Protein AF-A0AAD5BSA5-F1 (afdb_monomer_lite)

Organism: Ambrosia artemisiifolia (NCBI:txid4212)

pLDDT: mean 71.84, std 24.37, range [20.61, 96.56]

Secondary structure (DSSP, 8-state):
-HHHHHHHHHTT-HHHHHHHHHHHHHT-TTS-HHHHHHHHHHHHHHHHHTT-HHHHHHHHHHHHHHHHTTSTT-------PPPP-------------SS--------TT------SS--HHHHHHHHHHHHHHHHHTT-HHHHHHHHHHHHHH--HHHHHHHHHHHHHHHHHTT-HHHHHHHHHHHHTT--TTHHHHHHHHHHHHHHHTT-HHHHHHHHHHHHHHH---TT-SSPPHHHHHH--HHHHHHHHHHHHHHTT-HHHHHHHHHHHHHHHTT-HHHHHHHHHHHHHHHT----EEEEEESSGGG-EEEE--S---------TTSSHHHHHHHHHHHHHHTT--GGGG---S----------------------------------S-HHHHHHHHHHHHHHHHHHHHHHHHHHHHHHHHHHHTT-HHHHHHHHHHHHT-TT--HHHHHHHHHHHHHHHHHTT-HHHHHHHHHTTT-SS-SSTT--SS-HHHHHHHH-------------------------S---SSPPHHHHHHHHHHHHHHHHHHHT-HHHHHHHHHHHHHH-TT-HHHHHHHHHHHHHTT-HHHHHHHHHH-TTEEEE---TTSSTT--

Foldseek 3Di:
DLVVLVLCVLLLVLVVSLVVLVVCQVVLVVDDPVVSLVSLLSNLLSCLLVVVLVSNVVSLQVLCVVQVVPPPPDDDDDDDDDDDDDDDDDDDADFADVSRGDPPDPPVPPPDDDPDRDDLVSVLSSLLSLLSSCVSLLVLVVNVVSLVVSCVSDDQLSNLVSLQSVLSSCVSVVVLVSSLVSLVVSPVRHDLLSQLVSLLVVLVSCVVLVNLVSSLVSLVSSQVSLDDPPPDPPDDSVNSNSNCNLVSLQSVLVSCLQVLNLVSNLVSLVSVCSNCVLPLVSLLSLLSSLVSVVPPDAFFEWEWDDDDPPTDIDGPDPDDDDDPPDDPSRHLVVSLVSLVSSCVSLVPDCVLLPDDPDDDDDDDDDDDDDDDDDDDDDDDDDDDDDDDPDGDDPPSVVSVVSSVVVVVVVSLVSLLSSLLSNLVSCVVVLNLSSSLSSLVVNCPDPPRQLQSLLSSLCSNLSSCVSVVNLVVSLVSLCVQVPPDDPDRDGFSDAVVSQVVVVDPDRPDPDDDDDDDDDPPPPPSPPPPDRGPGDHRLLSQLVSLLSNLQSCVVVVNLVSNQVSLVSSCVSVVQDPSSLVSNLVSCVVVVNPVVSVVSLVSHPRYDHDYDDPDPDPVPD

InterPro domains:
  IPR011990 Tetratricopeptide-like helical domain superfamily [G3DSA:1.25.40.10] (1-301)
  IPR011990 Tetratricopeptide-like helical domain superfamily [G3DSA:1.25.40.10] (409-605)
  IPR011990 Tetratricopeptide-like helical domain superfamily [SSF48452] (158-292)
  IPR011990 Tetratricopeptide-like helical domain superfamily [SSF48452] (419-597)
  IPR019734 Tetratricopeptide repeat [SM00028] (196-229)
  IPR019734 Tetratricopeptide repeat [SM00028] (541-574)
  IPR039740 CCR4-NOT transcription complex subunit 10 [PTHR12979] (1-607)
  IPR060277 CNOT10, TPR domain [PF27626] (406-483)

Structure (mmCIF, N/CA/C/O backbone):
data_AF-A0AAD5BSA5-F1
#
_entry.id   AF-A0AAD5BSA5-F1
#
loop_
_atom_site.group_PDB
_atom_site.id
_atom_site.type_symbol
_atom_site.label_atom_id
_atom_site.label_alt_id
_atom_site.label_comp_id
_atom_site.label_asym_id
_atom_site.label_entity_id
_atom_site.label_seq_id
_atom_site.pdbx_PDB_ins_code
_atom_site.Cartn_x
_atom_site.Cartn_y
_atom_site.Cartn_z
_atom_site.occupancy
_atom_site.B_iso_or_equiv
_atom_site.auth_seq_id
_atom_site.auth_comp_id
_atom_site.auth_asym_id
_atom_site.auth_atom_id
_atom_site.pdbx_PDB_model_num
ATOM 1 N N . MET A 1 1 ? 1.787 -10.115 -37.007 1.00 87.00 1 MET A N 1
ATOM 2 C CA . MET A 1 1 ? 1.865 -10.235 -35.533 1.00 87.00 1 MET A CA 1
ATOM 3 C C . MET A 1 1 ? 2.715 -9.137 -34.904 1.00 87.00 1 MET A C 1
ATOM 5 O O . MET A 1 1 ? 2.173 -8.409 -34.089 1.00 87.00 1 MET A O 1
ATOM 9 N N . PHE A 1 2 ? 3.979 -8.939 -35.306 1.00 88.38 2 PHE A N 1
ATOM 10 C CA . PHE A 1 2 ? 4.840 -7.892 -34.724 1.00 88.38 2 PHE A CA 1
ATOM 11 C C . PHE A 1 2 ? 4.211 -6.481 -34.736 1.00 88.38 2 PHE A C 1
ATOM 13 O O . PHE A 1 2 ? 4.122 -5.842 -33.696 1.00 88.38 2 PHE A O 1
ATOM 20 N N . ASN A 1 3 ? 3.638 -6.038 -35.862 1.00 90.38 3 ASN A N 1
ATOM 21 C CA . ASN A 1 3 ? 2.944 -4.739 -35.928 1.00 90.38 3 ASN A CA 1
ATOM 22 C C . ASN A 1 3 ? 1.745 -4.632 -34.964 1.00 90.38 3 ASN A C 1
ATOM 24 O O . ASN A 1 3 ? 1.443 -3.546 -34.481 1.00 90.38 3 ASN A O 1
ATOM 28 N N . ILE A 1 4 ? 1.069 -5.750 -34.663 1.00 90.75 4 ILE A N 1
ATOM 29 C CA . ILE A 1 4 ? -0.018 -5.786 -33.672 1.00 90.75 4 ILE A CA 1
ATOM 30 C C . ILE A 1 4 ? 0.559 -5.556 -32.275 1.00 90.75 4 ILE A C 1
ATOM 32 O O . ILE A 1 4 ? 0.021 -4.740 -31.536 1.00 90.75 4 ILE A O 1
ATOM 36 N N . ALA A 1 5 ? 1.681 -6.203 -31.941 1.00 90.38 5 ALA A N 1
ATOM 37 C CA . ALA A 1 5 ? 2.383 -5.958 -30.684 1.00 90.38 5 ALA A CA 1
ATOM 38 C C . ALA A 1 5 ? 2.806 -4.483 -30.548 1.00 90.38 5 ALA A C 1
ATOM 40 O O . ALA A 1 5 ? 2.519 -3.863 -29.531 1.00 90.38 5 ALA A O 1
ATOM 41 N N . VAL A 1 6 ? 3.373 -3.878 -31.598 1.00 87.62 6 VAL A N 1
ATOM 42 C CA . VAL A 1 6 ? 3.730 -2.445 -31.605 1.00 87.62 6 VAL A CA 1
ATOM 43 C C . VAL A 1 6 ? 2.511 -1.550 -31.339 1.00 87.62 6 VAL A C 1
ATOM 45 O O . VAL A 1 6 ? 2.589 -0.621 -30.536 1.00 87.62 6 VAL A O 1
ATOM 48 N N . MET A 1 7 ? 1.363 -1.833 -31.966 1.00 87.06 7 MET A N 1
ATOM 49 C CA . MET A 1 7 ? 0.127 -1.089 -31.694 1.00 87.06 7 MET A CA 1
ATOM 50 C C . MET A 1 7 ? -0.321 -1.239 -30.236 1.00 87.06 7 MET A C 1
ATOM 52 O O . MET A 1 7 ? -0.613 -0.236 -29.591 1.00 87.06 7 MET A O 1
ATOM 56 N N . LEU A 1 8 ? -0.341 -2.464 -29.704 1.00 87.75 8 LEU A N 1
ATOM 57 C CA . LEU A 1 8 ? -0.736 -2.735 -28.318 1.00 87.75 8 LEU A CA 1
ATOM 58 C C . LEU A 1 8 ? 0.191 -2.046 -27.311 1.00 87.75 8 LEU A C 1
ATOM 60 O O . LEU A 1 8 ? -0.290 -1.476 -26.335 1.00 87.75 8 LEU A O 1
ATOM 64 N N . TYR A 1 9 ? 1.500 -2.032 -27.575 1.00 85.88 9 TYR A N 1
ATOM 65 C CA . TYR A 1 9 ? 2.480 -1.313 -26.763 1.00 85.88 9 TYR A CA 1
ATOM 66 C C . TYR A 1 9 ? 2.166 0.185 -26.682 1.00 85.88 9 TYR A C 1
ATOM 68 O O . TYR A 1 9 ? 2.104 0.757 -25.594 1.00 85.88 9 TYR A O 1
ATOM 76 N N . HIS A 1 10 ? 1.901 0.817 -27.828 1.00 82.75 10 HIS A N 1
ATOM 77 C CA . HIS A 1 10 ? 1.569 2.242 -27.889 1.00 82.75 10 HIS A CA 1
ATOM 78 C C . HIS A 1 10 ? 0.181 2.579 -27.320 1.00 82.75 10 HIS A C 1
ATOM 80 O O . HIS A 1 10 ? -0.048 3.726 -26.944 1.00 82.75 10 HIS A O 1
ATOM 86 N N . LEU A 1 11 ? -0.720 1.598 -27.227 1.00 82.06 11 LEU A N 1
ATOM 87 C CA . LEU A 1 11 ? -2.011 1.701 -26.535 1.00 82.06 11 LEU A CA 1
ATOM 88 C C . LEU A 1 11 ? -1.919 1.379 -25.032 1.00 82.06 11 LEU A C 1
ATOM 90 O O . LEU A 1 11 ? -2.940 1.357 -24.351 1.00 82.06 11 LEU A O 1
ATOM 94 N N . HIS A 1 12 ? -0.712 1.128 -24.516 1.00 81.56 12 HIS A N 1
ATOM 95 C CA . HIS A 1 12 ? -0.447 0.705 -23.140 1.00 81.56 12 HIS A CA 1
ATOM 96 C C . HIS A 1 12 ? -1.099 -0.632 -22.737 1.00 81.56 12 HIS A C 1
ATOM 98 O O . HIS A 1 12 ? -1.191 -0.952 -21.551 1.00 81.56 12 HIS A O 1
ATOM 104 N N . GLU A 1 13 ? -1.489 -1.464 -23.707 1.00 86.56 13 GLU A N 1
ATOM 105 C CA . GLU A 1 13 ? -1.967 -2.831 -23.480 1.00 86.56 13 GLU A CA 1
ATOM 106 C C . GLU A 1 13 ? -0.783 -3.811 -23.373 1.00 86.56 13 GLU A C 1
ATOM 108 O O . GLU A 1 13 ? -0.643 -4.758 -24.153 1.00 86.56 13 GLU A O 1
ATOM 113 N N . TYR A 1 14 ? 0.099 -3.568 -22.399 1.00 87.69 14 TYR A N 1
ATOM 114 C CA . TYR A 1 14 ? 1.395 -4.246 -22.276 1.00 87.69 14 TYR A CA 1
ATOM 115 C C . TYR A 1 14 ? 1.288 -5.764 -22.121 1.00 87.69 14 TYR A C 1
ATOM 117 O O . TYR A 1 14 ? 2.075 -6.494 -22.703 1.00 87.69 14 TYR A O 1
ATOM 125 N N . GLU A 1 15 ? 0.278 -6.250 -21.410 1.00 87.31 15 GLU A N 1
ATOM 126 C CA . GLU A 1 15 ? 0.048 -7.682 -21.192 1.00 87.31 15 GLU A CA 1
ATOM 127 C C . GLU A 1 15 ? -0.282 -8.423 -22.490 1.00 87.31 15 GLU A C 1
ATOM 129 O O . GLU A 1 15 ? 0.306 -9.454 -22.803 1.00 87.31 15 GLU A O 1
ATOM 134 N N . LYS A 1 16 ? -1.189 -7.862 -23.299 1.00 90.44 16 LYS A N 1
ATOM 135 C CA . LYS A 1 16 ? -1.525 -8.444 -24.605 1.00 90.44 16 LYS A CA 1
ATOM 136 C C . LYS A 1 16 ? -0.333 -8.344 -25.556 1.00 90.44 16 LYS A C 1
ATOM 138 O O . LYS A 1 16 ? -0.080 -9.266 -26.328 1.00 90.44 16 LYS A O 1
ATOM 143 N N . CYS A 1 17 ? 0.412 -7.238 -25.482 1.00 92.69 17 CYS A N 1
ATOM 144 C CA . CYS A 1 17 ? 1.662 -7.071 -26.211 1.00 92.69 17 CYS A CA 1
ATOM 145 C C . CYS A 1 17 ? 2.684 -8.154 -25.826 1.00 92.69 17 CYS A C 1
ATOM 147 O O . CYS A 1 17 ? 3.285 -8.758 -26.714 1.00 92.69 17 CYS A O 1
ATOM 149 N N . PHE A 1 18 ? 2.838 -8.435 -24.527 1.00 92.69 18 PHE A N 1
ATOM 150 C CA . PHE A 1 18 ? 3.743 -9.452 -23.997 1.00 92.69 18 PHE A CA 1
ATOM 151 C C . PHE A 1 18 ? 3.407 -10.831 -24.561 1.00 92.69 18 PHE A C 1
ATOM 153 O O . PHE A 1 18 ? 4.283 -11.463 -25.139 1.00 92.69 18 PHE A O 1
ATOM 160 N N . SER A 1 19 ? 2.141 -11.260 -24.493 1.00 93.88 19 SER A N 1
ATOM 161 C CA . SER A 1 19 ? 1.727 -12.579 -24.993 1.00 93.88 19 SER A CA 1
ATOM 162 C C . SER A 1 19 ? 2.012 -12.772 -26.487 1.00 93.88 19 SER A C 1
ATOM 164 O O . SER A 1 19 ? 2.433 -13.846 -26.909 1.00 93.88 19 SER A O 1
ATOM 166 N N . ILE A 1 20 ? 1.817 -11.735 -27.313 1.00 93.94 20 ILE A N 1
ATOM 167 C CA . ILE A 1 20 ? 2.136 -11.817 -28.749 1.00 93.94 20 ILE A CA 1
ATOM 168 C C . ILE A 1 20 ? 3.650 -11.907 -28.971 1.00 93.94 20 ILE A C 1
ATOM 170 O O . ILE A 1 20 ? 4.098 -12.681 -29.817 1.00 93.94 20 ILE A O 1
ATOM 174 N N . LEU A 1 21 ? 4.435 -11.112 -28.242 1.00 93.19 21 LEU A N 1
ATOM 175 C CA . LEU A 1 21 ? 5.892 -11.100 -28.378 1.00 93.19 21 LEU A CA 1
ATOM 176 C C . LEU A 1 21 ? 6.534 -12.379 -27.853 1.00 93.19 21 LEU A C 1
ATOM 178 O O . LEU A 1 21 ? 7.489 -12.848 -28.460 1.00 93.19 21 LEU A O 1
ATOM 182 N N . GLU A 1 22 ? 5.998 -12.967 -26.786 1.00 93.56 22 GLU A N 1
ATOM 183 C CA . GLU A 1 22 ? 6.459 -14.252 -26.266 1.00 93.56 22 GLU A CA 1
ATOM 184 C C . GLU A 1 22 ? 6.297 -15.355 -27.317 1.00 93.56 22 GLU A C 1
ATOM 186 O O . GLU A 1 22 ? 7.253 -16.077 -27.594 1.00 93.56 22 GLU A O 1
ATOM 191 N N . ASN A 1 23 ? 5.136 -15.422 -27.977 1.00 92.38 23 ASN A N 1
ATOM 192 C CA . ASN A 1 23 ? 4.898 -16.382 -29.057 1.00 92.38 23 ASN A CA 1
ATOM 193 C C . ASN A 1 23 ? 5.879 -16.190 -30.224 1.00 92.38 23 ASN A C 1
ATOM 195 O O . ASN A 1 23 ? 6.412 -17.162 -30.749 1.00 92.38 23 ASN A O 1
ATOM 199 N N . LEU A 1 24 ? 6.147 -14.939 -30.617 1.00 91.88 24 LEU A N 1
ATOM 200 C CA . LEU A 1 24 ? 7.125 -14.639 -31.671 1.00 91.88 24 LEU A CA 1
ATOM 201 C C . LEU A 1 24 ? 8.556 -14.998 -31.259 1.00 91.88 24 LEU A C 1
ATOM 203 O O . LEU A 1 24 ? 9.333 -15.455 -32.091 1.00 91.88 24 LEU A O 1
ATOM 207 N N . TYR A 1 25 ? 8.900 -14.797 -29.988 1.00 92.06 25 TYR A N 1
ATOM 208 C CA . TYR A 1 25 ? 10.217 -15.105 -29.443 1.00 92.06 25 TYR A CA 1
ATOM 209 C C . TYR A 1 25 ? 10.468 -16.616 -29.329 1.00 92.06 25 TYR A C 1
ATOM 211 O O . TYR A 1 25 ? 11.578 -17.073 -29.585 1.00 92.06 25 TYR A O 1
ATOM 219 N N . GLN A 1 26 ? 9.445 -17.416 -29.010 1.00 90.88 26 GLN A N 1
ATOM 220 C CA . GLN A 1 26 ? 9.555 -18.882 -29.002 1.00 90.88 26 GLN A CA 1
ATOM 221 C C . GLN A 1 26 ? 9.878 -19.452 -30.392 1.00 90.88 26 GLN A C 1
ATOM 223 O O . GLN A 1 26 ? 10.571 -20.460 -30.498 1.00 90.88 26 GLN A O 1
ATOM 228 N N . SER A 1 27 ? 9.417 -18.794 -31.459 1.00 89.25 27 SER A N 1
ATOM 229 C CA . SER A 1 27 ? 9.698 -19.161 -32.848 1.00 89.25 27 SER A CA 1
ATOM 230 C C . SER A 1 27 ? 10.647 -18.164 -33.522 1.00 89.25 27 SER A C 1
ATOM 232 O O . SER A 1 27 ? 10.383 -17.745 -34.649 1.00 89.25 27 SER A O 1
ATOM 234 N N . ILE A 1 28 ? 11.709 -17.727 -32.833 1.00 86.81 28 ILE A N 1
ATOM 235 C CA . ILE A 1 28 ? 12.575 -16.647 -33.335 1.00 86.81 28 ILE A CA 1
ATOM 236 C C . ILE A 1 28 ? 13.539 -17.078 -34.446 1.00 86.81 28 ILE A C 1
ATOM 238 O O . ILE A 1 28 ? 13.854 -16.273 -35.313 1.00 86.81 28 ILE A O 1
ATOM 242 N N . GLU A 1 29 ? 13.967 -18.343 -34.459 1.00 84.62 29 GLU A N 1
ATOM 243 C CA . GLU A 1 29 ? 14.917 -18.888 -35.444 1.00 84.62 29 GLU A CA 1
ATOM 244 C C . GLU A 1 29 ? 14.490 -18.718 -36.917 1.00 84.62 29 GLU A C 1
ATOM 246 O O . GLU A 1 29 ? 15.330 -18.326 -37.725 1.00 84.62 29 GLU A O 1
ATOM 251 N N . PRO A 1 30 ? 13.222 -18.963 -37.312 1.00 86.00 30 PRO A N 1
ATOM 252 C CA . PRO A 1 30 ? 12.780 -18.753 -38.693 1.00 86.00 30 PRO A CA 1
ATOM 253 C C . PRO A 1 30 ? 12.499 -17.284 -39.058 1.00 86.00 30 PRO A C 1
ATOM 255 O O . PRO A 1 30 ? 12.106 -17.011 -40.194 1.00 86.00 30 PRO A O 1
ATOM 258 N N . ILE A 1 31 ? 12.622 -16.336 -38.123 1.00 86.81 31 ILE A N 1
ATOM 259 C CA . ILE A 1 31 ? 12.316 -14.919 -38.358 1.00 86.81 31 ILE A CA 1
ATOM 260 C C . ILE A 1 31 ? 13.549 -14.216 -38.938 1.00 86.81 31 ILE A C 1
ATOM 262 O O . ILE A 1 31 ? 14.669 -14.437 -38.489 1.00 86.81 31 ILE A O 1
ATOM 266 N N . ASP A 1 32 ? 13.331 -13.325 -39.911 1.00 86.31 32 ASP A N 1
ATOM 267 C CA . ASP A 1 32 ? 14.378 -12.444 -40.443 1.00 86.31 32 ASP A CA 1
ATOM 268 C C . ASP A 1 32 ? 15.147 -11.740 -39.314 1.00 86.31 32 ASP A C 1
ATOM 270 O O . ASP A 1 32 ? 14.544 -11.196 -38.385 1.00 86.31 32 ASP A O 1
ATOM 274 N N . GLU A 1 33 ? 16.476 -11.715 -39.418 1.00 82.56 33 GLU A N 1
ATOM 275 C CA . GLU A 1 33 ? 17.371 -11.235 -38.366 1.00 82.56 33 GLU A CA 1
ATOM 276 C C . GLU A 1 33 ? 17.001 -9.828 -37.881 1.00 82.56 33 GLU A C 1
ATOM 278 O O . GLU A 1 33 ? 16.958 -9.578 -36.673 1.00 82.56 33 GLU A O 1
ATOM 283 N N . ARG A 1 34 ? 16.651 -8.903 -38.786 1.00 82.69 34 ARG A N 1
ATOM 284 C CA . ARG A 1 34 ? 16.261 -7.544 -38.383 1.00 82.69 34 ARG A CA 1
ATOM 285 C C . ARG A 1 34 ? 14.965 -7.570 -37.594 1.00 82.69 34 ARG A C 1
ATOM 287 O O . ARG A 1 34 ? 14.856 -6.881 -36.583 1.00 82.69 34 ARG A O 1
ATOM 294 N N . VAL A 1 35 ? 13.974 -8.339 -38.033 1.00 84.19 35 VAL A N 1
ATOM 295 C CA . VAL A 1 35 ? 12.685 -8.444 -37.334 1.00 84.19 35 VAL A CA 1
ATOM 296 C C . VAL A 1 35 ? 12.863 -9.121 -35.974 1.00 84.19 35 VAL A C 1
ATOM 298 O O . VAL A 1 35 ? 12.300 -8.640 -34.992 1.00 84.19 35 VAL A O 1
ATOM 301 N N . ALA A 1 36 ? 13.702 -10.154 -35.881 1.00 85.81 36 ALA A N 1
ATOM 302 C CA . ALA A 1 36 ? 14.054 -10.817 -34.628 1.00 85.81 36 ALA A CA 1
ATOM 303 C C . ALA A 1 36 ? 14.672 -9.836 -33.615 1.00 85.81 36 ALA A C 1
ATOM 305 O O . ALA A 1 36 ? 14.251 -9.796 -32.458 1.00 85.81 36 ALA A O 1
ATOM 306 N N . HIS A 1 37 ? 15.587 -8.964 -34.056 1.00 84.25 37 HIS A N 1
ATOM 307 C CA . HIS A 1 37 ? 16.149 -7.907 -33.207 1.00 84.25 37 HIS A CA 1
ATOM 308 C C . HIS A 1 37 ? 15.069 -6.955 -32.665 1.00 84.25 37 HIS A C 1
ATOM 310 O O . HIS A 1 37 ? 15.066 -6.640 -31.474 1.00 84.25 37 HIS A O 1
ATOM 316 N N . HIS A 1 38 ? 14.122 -6.520 -33.504 1.00 85.75 38 HIS A N 1
ATOM 317 C CA . HIS A 1 38 ? 13.030 -5.642 -33.068 1.00 85.75 38 HIS A CA 1
ATOM 318 C C . HIS A 1 38 ? 12.051 -6.344 -32.115 1.00 85.75 38 HIS A C 1
ATOM 320 O O . HIS A 1 38 ? 11.585 -5.720 -31.161 1.00 85.75 38 HIS A O 1
ATOM 326 N N . VAL A 1 39 ? 11.762 -7.631 -32.342 1.00 89.56 39 VAL A N 1
ATOM 327 C CA . VAL A 1 39 ? 10.963 -8.461 -31.426 1.00 89.56 39 VAL A CA 1
ATOM 328 C C . VAL A 1 39 ? 11.634 -8.517 -30.057 1.00 89.56 39 VAL A C 1
ATOM 330 O O . VAL A 1 39 ? 10.974 -8.238 -29.060 1.00 89.56 39 VAL A O 1
ATOM 333 N N . CYS A 1 40 ? 12.936 -8.806 -30.001 1.00 89.88 40 CYS A N 1
ATOM 334 C CA . CYS A 1 40 ? 13.675 -8.890 -28.744 1.00 89.88 40 CYS A CA 1
ATOM 335 C C . CYS A 1 40 ? 13.743 -7.547 -28.004 1.00 89.88 40 CYS A C 1
ATOM 337 O O . CYS A 1 40 ? 13.505 -7.516 -26.799 1.00 89.88 40 CYS A O 1
ATOM 339 N N . LEU A 1 41 ? 14.017 -6.435 -28.697 1.00 88.31 41 LEU A N 1
ATOM 340 C CA . LEU A 1 41 ? 14.028 -5.109 -28.067 1.00 88.31 41 LEU A CA 1
ATOM 341 C C . LEU A 1 41 ? 12.656 -4.765 -27.479 1.00 88.31 41 LEU A C 1
ATOM 343 O O . LEU A 1 41 ? 12.559 -4.459 -26.296 1.00 88.31 41 LEU A O 1
ATOM 347 N N . LEU A 1 42 ? 11.580 -4.909 -28.258 1.00 89.38 42 LEU A N 1
ATOM 348 C CA . LEU A 1 42 ? 10.235 -4.615 -27.760 1.00 89.38 42 LEU A CA 1
ATOM 349 C C . LEU A 1 42 ? 9.812 -5.573 -26.633 1.00 89.38 42 LEU A C 1
ATOM 351 O O . LEU A 1 42 ? 9.126 -5.165 -25.695 1.00 89.38 42 LEU A O 1
ATOM 355 N N . LEU A 1 43 ? 10.233 -6.839 -26.690 1.00 91.38 43 LEU A N 1
ATOM 356 C CA . LEU A 1 43 ? 9.985 -7.800 -25.619 1.00 91.38 43 LEU A CA 1
ATOM 357 C C . LEU A 1 43 ? 10.705 -7.394 -24.331 1.00 91.38 43 LEU A C 1
ATOM 359 O O . LEU A 1 43 ? 10.114 -7.524 -23.260 1.00 91.38 43 LEU A O 1
ATOM 363 N N . LEU A 1 44 ? 11.927 -6.857 -24.402 1.00 90.44 44 LEU A N 1
ATOM 364 C CA . LEU A 1 44 ? 12.605 -6.311 -23.226 1.00 90.44 44 LEU A CA 1
ATOM 365 C C . LEU A 1 44 ? 11.844 -5.112 -22.637 1.00 90.44 44 LEU A C 1
ATOM 367 O O . LEU A 1 44 ? 11.669 -5.054 -21.419 1.00 90.44 44 LEU A O 1
ATOM 371 N N . ASP A 1 45 ? 11.346 -4.194 -23.474 1.00 86.81 45 ASP A N 1
ATOM 372 C CA . ASP A 1 45 ? 10.555 -3.031 -23.038 1.00 86.81 45 ASP A CA 1
ATOM 373 C C . ASP A 1 45 ? 9.326 -3.457 -22.248 1.00 86.81 45 ASP A C 1
ATOM 375 O O . ASP A 1 45 ? 9.092 -3.012 -21.120 1.00 86.81 45 ASP A O 1
ATOM 379 N N . VAL A 1 46 ? 8.552 -4.362 -22.839 1.00 88.94 46 VAL A N 1
ATOM 380 C CA . VAL A 1 46 ? 7.317 -4.861 -22.247 1.00 88.94 46 VAL A CA 1
ATOM 381 C C . VAL A 1 46 ? 7.613 -5.677 -20.994 1.00 88.94 46 VAL A C 1
ATOM 383 O O . VAL A 1 46 ? 6.918 -5.508 -19.994 1.00 88.94 46 VAL A O 1
ATOM 386 N N . SER A 1 47 ? 8.659 -6.506 -21.004 1.00 89.31 47 SER A N 1
ATOM 387 C CA . SER A 1 47 ? 9.055 -7.307 -19.840 1.00 89.31 47 SER A CA 1
ATOM 388 C C . SER A 1 47 ? 9.426 -6.423 -18.651 1.00 89.31 47 SER A C 1
ATOM 390 O O . SER A 1 47 ? 9.014 -6.701 -17.528 1.00 89.31 47 SER A O 1
ATOM 392 N N . LEU A 1 48 ? 10.134 -5.314 -18.878 1.00 84.75 48 LEU A N 1
ATOM 393 C CA . LEU A 1 48 ? 10.467 -4.356 -17.822 1.00 84.75 48 LEU A CA 1
ATOM 394 C C . LEU A 1 48 ? 9.230 -3.635 -17.272 1.00 84.75 48 LEU A C 1
ATOM 396 O O . LEU A 1 48 ? 9.104 -3.475 -16.059 1.00 84.75 48 LEU A O 1
ATOM 400 N N . VAL A 1 49 ? 8.294 -3.234 -18.138 1.00 81.88 49 VAL A N 1
ATOM 401 C CA . VAL A 1 49 ? 7.037 -2.584 -17.719 1.00 81.88 49 VAL A CA 1
ATOM 402 C C . VAL A 1 49 ? 6.123 -3.548 -16.948 1.00 81.88 49 VAL A C 1
ATOM 404 O O . VAL A 1 49 ? 5.493 -3.146 -15.962 1.00 81.88 49 VAL A O 1
ATOM 407 N N . CYS A 1 50 ? 6.081 -4.817 -17.358 1.00 83.50 50 CYS A N 1
ATOM 408 C CA . CYS A 1 50 ? 5.284 -5.872 -16.724 1.00 83.50 50 CYS A CA 1
ATOM 409 C C . CYS A 1 50 ? 5.998 -6.545 -15.540 1.00 83.50 50 CYS A C 1
ATOM 411 O O . CYS A 1 50 ? 5.408 -7.396 -14.891 1.00 83.50 50 CYS A O 1
ATOM 413 N N . HIS A 1 51 ? 7.235 -6.147 -15.214 1.00 83.56 51 HIS A N 1
ATOM 414 C CA . HIS A 1 51 ? 8.056 -6.757 -14.157 1.00 83.56 51 HIS A CA 1
ATOM 415 C C . HIS A 1 51 ? 8.418 -8.241 -14.395 1.00 83.56 51 HIS A C 1
ATOM 417 O O . HIS A 1 51 ? 8.736 -8.972 -13.460 1.00 83.56 51 HIS A O 1
ATOM 423 N N . HIS A 1 52 ? 8.456 -8.692 -15.649 1.00 87.44 52 HIS A N 1
ATOM 424 C CA . HIS A 1 52 ? 8.902 -10.034 -16.035 1.00 87.44 52 HIS A CA 1
ATOM 425 C C . HIS A 1 52 ? 10.437 -10.089 -16.145 1.00 87.44 52 HIS A C 1
ATOM 427 O O . HIS A 1 52 ? 11.004 -10.170 -17.237 1.00 87.44 52 HIS A O 1
ATOM 433 N N . ALA A 1 53 ? 11.128 -10.004 -15.003 1.00 88.06 53 ALA A N 1
ATOM 434 C CA . ALA A 1 53 ? 12.592 -9.922 -14.951 1.00 88.06 53 ALA A CA 1
ATOM 435 C C . ALA A 1 53 ? 13.298 -11.168 -15.519 1.00 88.06 53 ALA A C 1
ATOM 437 O O . ALA A 1 53 ? 14.329 -11.024 -16.175 1.00 88.06 53 ALA A O 1
ATOM 438 N N . SER A 1 54 ? 12.731 -12.363 -15.314 1.00 89.50 54 SER A N 1
ATOM 439 C CA . SER A 1 54 ? 13.247 -13.624 -15.866 1.00 89.50 54 SER A CA 1
ATOM 440 C C . SER A 1 54 ? 13.271 -13.605 -17.382 1.00 89.50 54 SER A C 1
ATOM 442 O O . SER A 1 54 ? 14.333 -13.736 -17.986 1.00 89.50 54 SER A O 1
ATOM 444 N N . ARG A 1 55 ? 12.133 -13.275 -17.996 1.00 90.44 55 ARG A N 1
ATOM 445 C CA . ARG A 1 55 ? 12.050 -13.153 -19.451 1.00 90.44 55 ARG A CA 1
ATOM 446 C C . ARG A 1 55 ? 13.000 -12.092 -20.000 1.00 90.44 55 ARG A C 1
ATOM 448 O O . ARG A 1 55 ? 13.617 -12.299 -21.040 1.00 90.44 55 ARG A O 1
ATOM 455 N N . ALA A 1 56 ? 13.136 -10.961 -19.310 1.00 90.25 56 ALA A N 1
ATOM 456 C CA . ALA A 1 56 ? 14.061 -9.919 -19.732 1.00 90.25 56 ALA A CA 1
ATOM 457 C C . ALA A 1 56 ? 15.529 -10.399 -19.698 1.00 90.25 56 ALA A C 1
ATOM 459 O O . ALA A 1 56 ? 16.302 -10.081 -20.601 1.00 90.25 56 ALA A O 1
ATOM 460 N N . ALA A 1 57 ? 15.912 -11.202 -18.700 1.00 89.94 57 ALA A N 1
ATOM 461 C CA . ALA A 1 57 ? 17.246 -11.794 -18.616 1.00 89.94 57 ALA A CA 1
ATOM 462 C C . ALA A 1 57 ? 17.501 -12.860 -19.698 1.00 89.94 57 ALA A C 1
ATOM 464 O O . ALA A 1 57 ? 18.597 -12.888 -20.266 1.00 89.94 57 ALA A O 1
ATOM 465 N N . ASP A 1 58 ? 16.496 -13.667 -20.049 1.00 89.31 58 ASP A N 1
ATOM 466 C CA . ASP A 1 58 ? 16.588 -14.643 -21.145 1.00 89.31 58 ASP A CA 1
ATOM 467 C C . ASP A 1 58 ? 16.868 -13.948 -22.484 1.00 89.31 58 ASP A C 1
ATOM 469 O O . ASP A 1 58 ? 17.771 -14.330 -23.233 1.00 89.31 58 ASP A O 1
ATOM 473 N N . VAL A 1 59 ? 16.135 -12.865 -22.765 1.00 89.25 59 VAL A N 1
ATOM 474 C CA . VAL A 1 59 ? 16.298 -12.092 -24.003 1.00 89.25 59 VAL A CA 1
ATOM 475 C C . VAL A 1 59 ? 17.659 -11.388 -24.050 1.00 89.25 59 VAL A C 1
ATOM 477 O O . VAL A 1 59 ? 18.285 -11.340 -25.108 1.00 89.25 59 VAL A O 1
ATOM 480 N N . ILE A 1 60 ? 18.169 -10.894 -22.916 1.00 88.69 60 ILE A N 1
ATOM 481 C CA . ILE A 1 60 ? 19.543 -10.366 -22.833 1.00 88.69 60 ILE A CA 1
ATOM 482 C C . ILE A 1 60 ? 20.565 -11.462 -23.131 1.00 88.69 60 ILE A C 1
ATOM 484 O O . ILE A 1 60 ? 21.467 -11.241 -23.934 1.00 88.69 60 ILE A O 1
ATOM 488 N N . SER A 1 61 ? 20.405 -12.646 -22.541 1.00 87.75 61 SER A N 1
ATOM 489 C CA . SER A 1 61 ? 21.313 -13.777 -22.765 1.00 87.75 61 SER A CA 1
ATOM 490 C C . SER A 1 61 ? 21.321 -14.207 -24.236 1.00 87.75 61 SER A C 1
ATOM 492 O O . SER A 1 61 ? 22.371 -14.536 -24.787 1.00 87.75 61 SER A O 1
ATOM 494 N N . TYR A 1 62 ? 20.163 -14.139 -24.902 1.00 86.19 62 TYR A N 1
ATOM 495 C CA . TYR A 1 62 ? 20.054 -14.329 -26.346 1.00 86.19 62 TYR A CA 1
ATOM 496 C C . TYR A 1 62 ? 20.858 -13.281 -27.131 1.00 86.19 62 TYR A C 1
ATOM 498 O O . TYR A 1 62 ? 21.662 -13.663 -27.980 1.00 86.19 62 TYR A O 1
ATOM 506 N N . PHE A 1 63 ? 20.703 -11.985 -26.826 1.00 83.75 63 PHE A N 1
ATOM 507 C CA . PHE A 1 63 ? 21.476 -10.919 -27.480 1.00 83.75 63 PHE A CA 1
ATOM 508 C C . PHE A 1 63 ? 22.987 -11.100 -27.310 1.00 83.75 63 PHE A C 1
ATOM 510 O O . PHE A 1 63 ? 23.739 -10.929 -28.265 1.00 83.75 63 PHE A O 1
ATOM 517 N N . GLU A 1 64 ? 23.438 -11.483 -26.116 1.00 82.88 64 GLU A N 1
ATOM 518 C CA . GLU A 1 64 ? 24.860 -11.722 -25.851 1.00 82.88 64 GLU A CA 1
ATOM 519 C C . GLU A 1 64 ? 25.407 -12.929 -26.616 1.00 82.88 64 GLU A C 1
ATOM 521 O O . GLU A 1 64 ? 26.548 -12.899 -27.073 1.00 82.88 64 GLU A O 1
ATOM 526 N N . ARG A 1 65 ? 24.602 -13.982 -26.788 1.00 81.69 65 ARG A N 1
ATOM 527 C CA . ARG A 1 65 ? 24.989 -15.173 -27.554 1.00 81.69 65 ARG A CA 1
ATOM 528 C C . ARG A 1 65 ? 25.084 -14.889 -29.050 1.00 81.69 65 ARG A C 1
ATOM 530 O O . ARG A 1 65 ? 26.009 -15.372 -29.694 1.00 81.69 65 ARG A O 1
ATOM 537 N N . VAL A 1 66 ? 24.130 -14.134 -29.594 1.00 75.44 66 VAL A N 1
ATOM 538 C CA . VAL A 1 66 ? 24.117 -13.775 -31.020 1.00 75.44 66 VAL A CA 1
ATOM 539 C C . VAL A 1 66 ? 25.264 -12.809 -31.337 1.00 75.44 66 VAL A C 1
ATOM 541 O O . VAL A 1 66 ? 26.001 -13.057 -32.287 1.00 75.44 66 VAL A O 1
ATOM 544 N N . GLY A 1 67 ? 25.507 -11.808 -30.481 1.00 63.34 67 GLY A N 1
ATOM 545 C CA . GLY A 1 67 ? 26.572 -10.823 -30.705 1.00 63.34 67 GLY A CA 1
ATOM 546 C C . GLY A 1 67 ? 27.987 -11.250 -30.303 1.00 63.34 67 GLY A C 1
ATOM 547 O O . GLY A 1 67 ? 28.975 -10.783 -30.873 1.00 63.34 67 GLY A O 1
ATOM 548 N N . GLY A 1 68 ? 28.127 -12.178 -29.351 1.00 51.81 68 GLY A N 1
ATOM 549 C CA . GLY A 1 68 ? 29.424 -12.638 -28.836 1.00 51.81 68 GLY A CA 1
ATOM 550 C C . GLY A 1 68 ? 30.253 -13.473 -29.818 1.00 51.81 68 GLY A C 1
ATOM 551 O O . GLY A 1 68 ? 31.478 -13.526 -29.694 1.00 51.81 68 GLY A O 1
ATOM 552 N N . ASN A 1 69 ? 29.627 -14.075 -30.833 1.00 43.19 69 ASN A N 1
ATOM 553 C CA . ASN A 1 69 ? 30.322 -14.931 -31.801 1.00 43.19 69 ASN A CA 1
ATOM 554 C C . ASN A 1 69 ? 31.257 -14.166 -32.762 1.00 43.19 69 ASN A C 1
ATOM 556 O O . ASN A 1 69 ? 32.074 -14.796 -33.428 1.00 43.19 69 ASN A O 1
ATOM 560 N N . ASN A 1 70 ? 31.205 -12.829 -32.799 1.00 39.28 70 ASN A N 1
ATOM 561 C CA . ASN A 1 70 ? 31.997 -12.010 -33.728 1.00 39.28 70 ASN A CA 1
ATOM 562 C C . ASN A 1 70 ? 33.238 -11.332 -33.104 1.00 39.28 70 ASN A C 1
ATOM 564 O O . ASN A 1 70 ? 34.014 -10.706 -33.825 1.00 39.28 70 ASN A O 1
ATOM 568 N N . LEU A 1 71 ? 33.462 -11.445 -31.787 1.00 38.31 71 LEU A N 1
ATOM 569 C CA . LEU A 1 71 ? 34.517 -10.704 -31.064 1.00 38.31 71 LEU A CA 1
ATOM 570 C C . LEU A 1 71 ? 35.735 -11.542 -30.630 1.00 38.31 71 LEU A C 1
ATOM 572 O O . LEU A 1 71 ? 36.697 -10.983 -30.107 1.00 38.31 71 LEU A O 1
ATOM 576 N N . VAL A 1 72 ? 35.753 -12.857 -30.875 1.00 31.50 72 VAL A N 1
ATOM 577 C CA . VAL A 1 72 ? 36.860 -13.746 -30.447 1.00 31.50 72 VAL A CA 1
ATOM 578 C C . VAL A 1 72 ? 38.017 -13.819 -31.471 1.00 31.50 72 VAL A C 1
ATOM 580 O O . VAL A 1 72 ? 39.019 -14.483 -31.225 1.00 31.50 72 VAL A O 1
ATOM 583 N N . SER A 1 73 ? 37.961 -13.093 -32.596 1.00 29.84 73 SER A N 1
ATOM 584 C CA . SER A 1 73 ? 38.978 -13.194 -33.668 1.00 29.84 73 SER A CA 1
ATOM 585 C C . SER A 1 73 ? 39.789 -11.928 -33.973 1.00 29.84 73 SER A C 1
ATOM 587 O O . SER A 1 73 ? 40.302 -11.802 -35.081 1.00 29.84 73 SER A O 1
ATOM 589 N N . GLN A 1 74 ? 39.988 -11.012 -33.021 1.00 29.38 74 GLN A N 1
ATOM 590 C CA . GLN A 1 74 ? 41.016 -9.967 -33.173 1.00 29.38 74 GLN A CA 1
ATOM 591 C C . GLN A 1 74 ? 41.922 -9.871 -31.943 1.00 29.38 74 GLN A C 1
ATOM 593 O O . GLN A 1 74 ? 41.717 -9.059 -31.044 1.00 29.38 74 GLN A O 1
ATOM 598 N N . GLY A 1 75 ? 42.942 -10.729 -31.931 1.00 25.58 75 GLY A N 1
ATOM 599 C CA . GLY A 1 75 ? 44.184 -10.492 -31.204 1.00 25.58 75 GLY A CA 1
ATOM 600 C C . GLY A 1 75 ? 45.181 -9.736 -32.091 1.00 25.58 75 GLY A C 1
ATOM 601 O O . GLY A 1 75 ? 45.289 -10.031 -33.277 1.00 25.58 75 GLY A O 1
ATOM 602 N N . ASP A 1 76 ? 45.892 -8.797 -31.465 1.00 23.95 76 ASP A N 1
ATOM 603 C CA . ASP A 1 76 ? 47.093 -8.076 -31.914 1.00 23.95 76 ASP A CA 1
ATOM 604 C C . ASP A 1 76 ? 47.010 -7.112 -33.113 1.00 23.95 76 ASP A C 1
ATOM 606 O O . ASP A 1 76 ? 47.044 -7.515 -34.273 1.00 23.95 76 ASP A O 1
ATOM 610 N N . SER A 1 77 ? 47.104 -5.800 -32.826 1.00 25.36 77 SER A N 1
ATOM 611 C CA . SER A 1 77 ? 48.279 -4.945 -33.150 1.00 25.36 77 SER A CA 1
ATOM 612 C C . SER A 1 77 ? 47.946 -3.436 -33.209 1.00 25.36 77 SER A C 1
ATOM 614 O O . SER A 1 77 ? 47.093 -3.021 -33.983 1.00 25.36 77 SER A O 1
ATOM 616 N N . GLY A 1 78 ? 48.728 -2.602 -32.501 1.00 23.69 78 GLY A N 1
ATOM 617 C CA . GLY A 1 78 ? 49.233 -1.314 -33.031 1.00 23.69 78 GLY A CA 1
ATOM 618 C C . GLY A 1 78 ? 48.541 0.024 -32.677 1.00 23.69 78 GLY A C 1
ATOM 619 O O . GLY A 1 78 ? 47.493 0.364 -33.206 1.00 23.69 78 GLY A O 1
ATOM 620 N N . ASN A 1 79 ? 49.235 0.840 -31.869 1.00 26.06 79 ASN A N 1
ATOM 621 C CA . ASN A 1 79 ? 49.044 2.276 -31.558 1.00 26.06 79 ASN A CA 1
ATOM 622 C C . ASN A 1 79 ? 48.769 3.227 -32.750 1.00 26.06 79 ASN A C 1
ATOM 624 O O . ASN A 1 79 ? 49.585 3.220 -33.665 1.00 26.06 79 ASN A O 1
ATOM 628 N N . VAL A 1 80 ? 47.827 4.191 -32.614 1.00 26.47 80 VAL A N 1
ATOM 629 C CA . VAL A 1 80 ? 47.872 5.579 -33.185 1.00 26.47 80 VAL A CA 1
ATOM 630 C C . VAL A 1 80 ? 46.995 6.556 -32.328 1.00 26.47 80 VAL A C 1
ATOM 632 O O . VAL A 1 80 ? 45.970 6.110 -31.812 1.00 26.47 80 VAL A O 1
ATOM 635 N N . PRO A 1 81 ? 47.352 7.856 -32.125 1.00 25.44 81 PRO A N 1
ATOM 636 C CA . PRO A 1 81 ? 46.739 8.779 -31.141 1.00 25.44 81 PRO A CA 1
ATOM 637 C C . PRO A 1 81 ? 45.478 9.533 -31.642 1.00 25.44 81 PRO A C 1
ATOM 639 O O . PRO A 1 81 ? 45.189 9.516 -32.838 1.00 25.44 81 PRO A O 1
ATOM 642 N N . PRO A 1 82 ? 44.730 10.247 -30.763 1.00 26.33 82 PRO A N 1
ATOM 643 C CA . PRO A 1 82 ? 43.446 10.860 -31.110 1.00 26.33 82 PRO A CA 1
ATOM 644 C C . PRO A 1 82 ? 43.604 12.249 -31.756 1.00 26.33 82 PRO A C 1
ATOM 646 O O . PRO A 1 82 ? 44.188 13.153 -31.159 1.00 26.33 82 PRO A O 1
ATOM 649 N N . GLN A 1 83 ? 43.013 12.455 -32.938 1.00 25.23 83 GLN A N 1
ATOM 650 C CA . GLN A 1 83 ? 42.809 13.787 -33.520 1.00 25.23 83 GLN A CA 1
ATOM 651 C C . GLN A 1 83 ? 41.384 14.289 -33.246 1.00 25.23 83 GLN A C 1
ATOM 653 O O . GLN A 1 83 ? 40.392 13.628 -33.552 1.00 25.23 83 GLN A O 1
ATOM 658 N N . GLN A 1 84 ? 41.311 15.476 -32.643 1.00 28.09 84 GLN A N 1
ATOM 659 C CA . GLN A 1 84 ? 40.110 16.293 -32.479 1.00 28.09 84 GLN A CA 1
ATOM 660 C C . GLN A 1 84 ? 39.651 16.832 -33.840 1.00 28.09 84 GLN A C 1
ATOM 662 O O . GLN A 1 84 ? 40.456 17.421 -34.558 1.00 28.09 84 GLN A O 1
ATOM 667 N N . LEU A 1 85 ? 38.354 16.733 -34.151 1.00 22.02 85 LEU A N 1
ATOM 668 C CA . LEU A 1 85 ? 37.736 17.602 -35.151 1.00 22.02 85 LEU A CA 1
ATOM 669 C C . LEU A 1 85 ? 36.373 18.118 -34.678 1.00 22.02 85 LEU A C 1
ATOM 671 O O . LEU A 1 85 ? 35.578 17.425 -34.047 1.00 22.02 85 LEU A O 1
ATOM 675 N N . THR A 1 86 ? 36.202 19.400 -34.951 1.00 20.61 86 THR A N 1
ATOM 676 C CA . THR A 1 86 ? 35.244 20.386 -34.466 1.00 20.61 86 THR A CA 1
ATOM 677 C C . THR A 1 86 ? 33.826 20.257 -35.029 1.00 20.61 86 THR A C 1
ATOM 679 O O . THR A 1 86 ? 33.617 19.802 -36.147 1.00 20.61 86 THR A O 1
ATOM 682 N N . ASN A 1 87 ? 32.880 20.751 -34.223 1.00 25.28 87 ASN A N 1
ATOM 683 C CA . ASN A 1 87 ? 31.455 20.991 -34.469 1.00 25.28 87 ASN A CA 1
ATOM 684 C C . ASN A 1 87 ? 31.065 21.361 -35.910 1.00 25.28 87 ASN A C 1
ATOM 686 O O . ASN A 1 87 ? 31.635 22.293 -36.469 1.00 25.28 87 ASN A O 1
ATOM 690 N N . LEU A 1 88 ? 29.953 20.792 -36.391 1.00 22.14 88 LEU A N 1
ATOM 691 C CA . LEU A 1 88 ? 28.963 21.505 -37.205 1.00 22.14 88 LEU A CA 1
ATOM 692 C C . LEU A 1 88 ? 27.567 20.880 -37.033 1.00 22.14 88 LEU A C 1
ATOM 694 O O . LEU A 1 88 ? 27.384 19.670 -36.956 1.00 22.14 88 LEU A O 1
ATOM 698 N N . VAL A 1 89 ? 26.610 21.786 -36.872 1.00 24.20 89 VAL A N 1
ATOM 699 C CA . VAL A 1 89 ? 25.227 21.635 -36.419 1.00 24.20 89 VAL A CA 1
ATOM 700 C C . VAL A 1 89 ? 24.348 20.993 -37.490 1.00 24.20 89 VAL A C 1
ATOM 702 O O . VAL A 1 89 ? 24.387 21.424 -38.635 1.00 24.20 89 VAL A O 1
ATOM 705 N N . THR A 1 90 ? 23.461 20.067 -37.112 1.00 21.61 90 THR A N 1
ATOM 706 C CA . THR A 1 90 ? 22.099 19.976 -37.682 1.00 21.61 90 THR A CA 1
ATOM 707 C C . THR A 1 90 ? 21.185 19.111 -36.805 1.00 21.61 90 THR A C 1
ATOM 709 O O . THR A 1 90 ? 21.538 18.022 -36.365 1.00 21.61 90 THR A O 1
ATOM 712 N N . LYS A 1 91 ? 20.015 19.683 -36.494 1.00 26.77 91 LYS A N 1
ATOM 713 C CA . LYS A 1 91 ? 18.948 19.203 -35.602 1.00 26.77 91 LYS A CA 1
ATOM 714 C C . LYS A 1 91 ? 18.318 17.885 -36.061 1.00 26.77 91 LYS A C 1
ATOM 716 O O . LYS A 1 91 ? 18.020 17.737 -37.240 1.00 26.77 91 LYS A O 1
ATOM 721 N N . SER A 1 92 ? 17.948 17.031 -35.108 1.00 21.53 92 SER A N 1
ATOM 722 C CA . SER A 1 92 ? 16.712 16.227 -35.161 1.00 21.53 92 SER A CA 1
ATOM 723 C C . SER A 1 92 ? 16.481 15.478 -33.842 1.00 21.53 92 SER A C 1
ATOM 725 O O . SER A 1 92 ? 17.420 15.137 -33.123 1.00 21.53 92 SER A O 1
ATOM 727 N N . ILE A 1 93 ? 15.203 15.286 -33.522 1.00 26.09 93 ILE A N 1
ATOM 728 C CA . ILE A 1 93 ? 14.578 15.142 -32.196 1.00 26.09 93 ILE A CA 1
ATOM 729 C C . ILE A 1 93 ? 14.156 13.688 -31.945 1.00 26.09 93 ILE A C 1
ATOM 731 O O . ILE A 1 93 ? 13.564 13.106 -32.847 1.00 26.09 93 ILE A O 1
ATOM 735 N N . SER A 1 94 ? 14.348 13.144 -30.730 1.00 25.34 94 SER A N 1
ATOM 736 C CA . SER A 1 94 ? 13.463 12.106 -30.135 1.00 25.34 94 SER A CA 1
ATOM 737 C C . SER A 1 94 ? 13.870 11.715 -28.696 1.00 25.34 94 SER A C 1
ATOM 739 O O . SER A 1 94 ? 15.049 11.687 -28.352 1.00 25.34 94 SER A O 1
ATOM 741 N N . ALA A 1 95 ? 12.851 11.479 -27.855 1.00 29.03 95 ALA A N 1
ATOM 742 C CA . ALA A 1 95 ? 12.854 11.291 -26.391 1.00 29.03 95 ALA A CA 1
ATOM 743 C C . ALA A 1 95 ? 12.827 9.808 -25.958 1.00 29.03 95 ALA A C 1
ATOM 745 O O . ALA A 1 95 ? 12.706 8.950 -26.826 1.00 29.03 95 ALA A O 1
ATOM 746 N N . PRO A 1 96 ? 12.904 9.481 -24.642 1.00 29.45 96 PRO A N 1
ATOM 747 C CA . PRO A 1 96 ? 12.162 8.303 -24.108 1.00 29.45 96 PRO A CA 1
ATOM 748 C C . PRO A 1 96 ? 11.462 8.502 -22.738 1.00 29.45 96 PRO A C 1
ATOM 750 O O . PRO A 1 96 ? 11.352 9.634 -22.284 1.00 29.45 96 PRO A O 1
ATOM 753 N N . SER A 1 97 ? 10.876 7.425 -22.159 1.00 28.92 97 SER A N 1
ATOM 754 C CA . SER A 1 97 ? 9.951 7.291 -20.992 1.00 28.92 97 SER A CA 1
ATOM 755 C C . SER A 1 97 ? 10.607 6.825 -19.687 1.00 28.92 97 SER A C 1
ATOM 757 O O . SER A 1 97 ? 11.797 6.553 -19.660 1.00 28.92 97 SER A O 1
ATOM 759 N N . ASN A 1 98 ? 9.847 6.792 -18.577 1.00 42.88 98 ASN A N 1
ATOM 760 C CA . ASN A 1 98 ? 10.382 6.379 -17.270 1.00 42.88 98 ASN A CA 1
ATOM 761 C C . ASN A 1 98 ? 10.822 4.921 -17.259 1.00 42.88 98 ASN A C 1
ATOM 763 O O . ASN A 1 98 ? 11.565 4.585 -16.353 1.00 42.88 98 ASN A O 1
ATOM 767 N N . VAL A 1 99 ? 10.422 4.155 -18.281 1.00 35.81 99 VAL A N 1
ATOM 768 C CA . VAL A 1 99 ? 11.192 3.109 -18.953 1.00 35.81 99 VAL A CA 1
ATOM 769 C C . VAL A 1 99 ? 11.741 3.664 -20.257 1.00 35.81 99 VAL A C 1
ATOM 771 O O . VAL A 1 99 ? 10.979 4.018 -21.154 1.00 35.81 99 VAL A O 1
ATOM 774 N N . MET A 1 100 ? 13.055 3.864 -20.320 1.00 36.31 100 MET A N 1
ATOM 775 C CA . MET A 1 100 ? 13.685 4.563 -21.430 1.00 36.31 100 MET A CA 1
ATOM 776 C C . MET A 1 100 ? 13.967 3.583 -22.548 1.00 36.31 100 MET A C 1
ATOM 778 O O . MET A 1 100 ? 15.110 3.171 -22.677 1.00 36.31 100 MET A O 1
ATOM 782 N N . LEU A 1 101 ? 12.953 3.197 -23.323 1.00 33.72 101 LEU A N 1
ATOM 783 C CA . LEU A 1 101 ? 13.161 2.272 -24.427 1.00 33.72 101 LEU A CA 1
ATOM 784 C C . LEU A 1 101 ? 12.474 2.725 -25.718 1.00 33.72 101 LEU A C 1
ATOM 786 O O . LEU A 1 101 ? 11.340 3.203 -25.732 1.00 33.72 101 LEU A O 1
ATOM 790 N N . SER A 1 102 ? 13.319 2.707 -26.746 1.00 29.30 102 SER A N 1
ATOM 791 C CA . SER A 1 102 ? 13.216 3.159 -28.134 1.00 29.30 102 SER A CA 1
ATOM 792 C C . SER A 1 102 ? 11.864 3.675 -28.632 1.00 29.30 102 SER A C 1
ATOM 794 O O . SER A 1 102 ? 11.022 2.918 -29.099 1.00 29.30 102 SER A O 1
ATOM 796 N N . SER A 1 103 ? 11.748 4.999 -28.738 1.00 30.02 103 SER A N 1
ATOM 797 C CA . SER A 1 103 ? 11.079 5.607 -29.891 1.00 30.02 103 SER A CA 1
ATOM 798 C C . SER A 1 103 ? 12.143 6.158 -30.838 1.00 30.02 103 SER A C 1
ATOM 800 O O . SER A 1 103 ? 12.242 7.372 -31.027 1.00 30.02 103 SER A O 1
ATOM 802 N N . ASP A 1 104 ? 12.967 5.270 -31.396 1.00 29.22 104 ASP A N 1
ATOM 803 C CA . ASP A 1 104 ? 13.540 5.586 -32.697 1.00 29.22 104 ASP A CA 1
ATOM 804 C C . ASP A 1 104 ? 12.432 5.327 -33.723 1.00 29.22 104 ASP A C 1
ATOM 806 O O . ASP A 1 104 ? 11.788 4.274 -33.677 1.00 29.22 104 ASP A O 1
ATOM 810 N N . PRO A 1 105 ? 12.129 6.292 -34.603 1.00 25.86 105 PRO A N 1
ATOM 811 C CA . PRO A 1 105 ? 11.222 6.042 -35.704 1.00 25.86 105 PRO A CA 1
ATOM 812 C C . PRO A 1 105 ? 11.776 4.877 -36.527 1.00 25.86 105 PRO A C 1
ATOM 814 O O . PRO A 1 105 ? 12.968 4.838 -36.830 1.00 25.86 105 PRO A O 1
ATOM 817 N N . ILE A 1 106 ? 10.896 3.973 -36.959 1.00 28.03 106 ILE A N 1
ATOM 818 C CA . ILE A 1 106 ? 11.107 3.231 -38.204 1.00 28.03 106 ILE A CA 1
ATOM 819 C C . ILE A 1 106 ? 11.143 4.304 -39.301 1.00 28.03 106 ILE A C 1
ATOM 821 O O . ILE A 1 106 ? 10.127 4.615 -39.916 1.00 28.03 106 ILE A O 1
ATOM 825 N N . ASN A 1 107 ? 12.279 4.982 -39.456 1.00 23.58 107 ASN A N 1
ATOM 826 C CA . ASN A 1 107 ? 12.516 5.871 -40.573 1.00 23.58 107 ASN A CA 1
ATOM 827 C C . ASN A 1 107 ? 13.066 4.973 -41.673 1.00 23.58 107 ASN A C 1
ATOM 829 O O . ASN A 1 107 ? 14.177 4.457 -41.565 1.00 23.58 107 ASN A O 1
ATOM 833 N N . SER A 1 108 ? 12.263 4.758 -42.706 1.00 25.73 108 SER A N 1
ATOM 834 C CA . SER A 1 108 ? 12.587 3.948 -43.881 1.00 25.73 108 SER A CA 1
ATOM 835 C C . SER A 1 108 ? 13.783 4.464 -44.696 1.00 25.73 108 SER A C 1
ATOM 837 O O . SER A 1 108 ? 14.157 3.829 -45.675 1.00 25.73 108 SER A O 1
ATOM 839 N N . ASP A 1 109 ? 14.418 5.571 -44.293 1.00 23.52 109 ASP A N 1
ATOM 840 C CA . ASP A 1 109 ? 15.273 6.370 -45.177 1.00 23.52 109 ASP A CA 1
ATOM 841 C C . ASP A 1 109 ? 16.745 6.475 -44.730 1.00 23.52 109 ASP A C 1
ATOM 843 O O . ASP A 1 109 ? 17.487 7.314 -45.234 1.00 23.52 109 ASP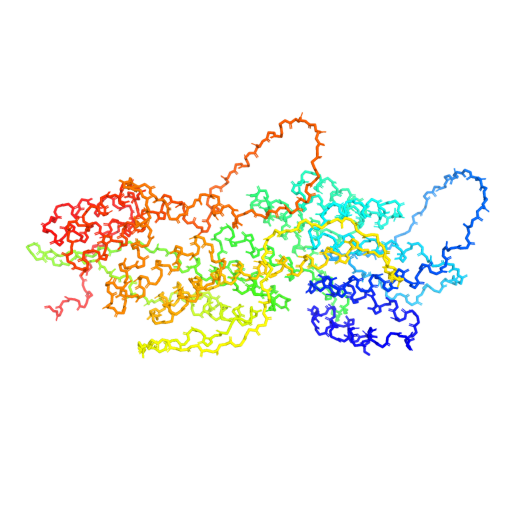 A O 1
ATOM 847 N N . GLN A 1 110 ? 17.230 5.602 -43.840 1.00 26.31 110 GLN A N 1
ATOM 848 C CA . GLN A 1 110 ? 18.679 5.389 -43.681 1.00 26.31 110 GLN A CA 1
ATOM 849 C C . GLN A 1 110 ? 19.087 4.004 -44.170 1.00 26.31 110 GLN A C 1
ATOM 851 O O . GLN A 1 110 ? 19.482 3.115 -43.420 1.00 26.31 110 GLN A O 1
ATOM 856 N N . ILE A 1 111 ? 19.030 3.866 -45.493 1.00 28.55 111 ILE A N 1
ATOM 857 C CA . ILE A 1 111 ? 19.854 2.933 -46.257 1.00 28.55 111 ILE A CA 1
ATOM 858 C C . ILE A 1 111 ? 21.299 3.443 -46.147 1.00 28.55 111 ILE A C 1
ATOM 860 O O . ILE A 1 111 ? 21.809 4.115 -47.039 1.00 28.55 111 ILE A O 1
ATOM 864 N N . VAL A 1 112 ? 21.961 3.185 -45.020 1.00 27.39 112 VAL A N 1
ATOM 865 C CA . VAL A 1 112 ? 23.423 3.200 -44.975 1.00 27.39 112 VAL A CA 1
ATOM 866 C C . VAL A 1 112 ? 23.851 1.748 -44.939 1.00 27.39 112 VAL A C 1
ATOM 868 O O . VAL A 1 112 ? 23.683 1.046 -43.946 1.00 27.39 112 VAL A O 1
ATOM 871 N N . SER A 1 113 ? 24.347 1.294 -46.083 1.00 30.17 113 SER A N 1
ATOM 872 C CA . SER A 1 113 ? 25.030 0.024 -46.250 1.00 30.17 113 SER A CA 1
ATOM 873 C C . SER A 1 113 ? 26.133 -0.113 -45.202 1.00 30.17 113 SER A C 1
ATOM 875 O O . SER A 1 113 ? 27.190 0.497 -45.328 1.00 30.17 113 SER A O 1
ATOM 877 N N . THR A 1 114 ? 25.908 -0.934 -44.183 1.00 27.86 114 THR A N 1
ATOM 878 C CA . THR A 1 114 ? 26.977 -1.443 -43.323 1.00 27.86 114 THR A CA 1
ATOM 879 C C . THR A 1 114 ? 26.829 -2.950 -43.212 1.00 27.86 114 THR A C 1
ATOM 881 O O . THR A 1 114 ? 26.286 -3.474 -42.245 1.00 27.86 114 THR A O 1
ATOM 884 N N . ASN A 1 115 ? 27.328 -3.649 -44.229 1.00 29.98 115 ASN A N 1
ATOM 885 C CA . ASN A 1 115 ? 27.849 -4.994 -44.036 1.00 29.98 115 ASN A CA 1
ATOM 886 C C . ASN A 1 115 ? 29.185 -4.819 -43.289 1.00 29.98 115 ASN A C 1
ATOM 888 O O . ASN A 1 115 ? 30.204 -4.517 -43.905 1.00 29.98 115 ASN A O 1
ATOM 892 N N . GLY A 1 116 ? 29.147 -4.880 -41.958 1.00 29.52 116 GLY A N 1
ATOM 893 C CA . GLY A 1 116 ? 30.279 -4.694 -41.043 1.00 29.52 116 GLY A CA 1
ATOM 894 C C . GLY A 1 116 ? 29.895 -5.153 -39.627 1.00 29.52 116 GLY A C 1
ATOM 895 O O . GLY A 1 116 ? 28.699 -5.287 -39.365 1.00 29.52 116 GLY A O 1
ATOM 896 N N . PRO A 1 117 ? 30.869 -5.438 -38.739 1.00 35.66 117 PRO A N 1
ATOM 897 C CA . PRO A 1 117 ? 30.628 -6.112 -37.462 1.00 35.66 117 PRO A CA 1
ATOM 898 C C . PRO A 1 117 ? 29.667 -5.289 -36.597 1.00 35.66 117 PRO A C 1
ATOM 900 O O . PRO A 1 117 ? 29.668 -4.060 -36.673 1.00 35.66 117 PRO A O 1
ATOM 903 N N . GLU A 1 118 ? 28.827 -5.976 -35.821 1.00 43.59 118 GLU A N 1
ATOM 904 C CA . GLU A 1 118 ? 27.700 -5.411 -35.070 1.00 43.59 118 GLU A CA 1
ATOM 905 C C . GLU A 1 118 ? 27.975 -4.028 -34.460 1.00 43.59 118 GLU A C 1
ATOM 907 O O . GLU A 1 118 ? 28.960 -3.806 -33.753 1.00 43.59 118 GLU A O 1
ATOM 912 N N . SER A 1 119 ? 27.087 -3.070 -34.742 1.00 50.72 119 SER A N 1
ATOM 913 C CA . SER A 1 119 ? 27.297 -1.678 -34.345 1.00 50.72 119 SER A CA 1
ATOM 914 C C . SER A 1 119 ? 27.404 -1.519 -32.810 1.00 50.72 119 SER A C 1
ATOM 916 O O . SER A 1 119 ? 26.605 -2.112 -32.075 1.00 50.72 119 SER A O 1
ATOM 918 N N . PRO A 1 120 ? 28.284 -0.630 -32.300 1.00 51.09 120 PRO A N 1
ATOM 919 C CA . PRO A 1 120 ? 28.402 -0.296 -30.869 1.00 51.09 120 PRO A CA 1
ATOM 920 C C . PRO A 1 120 ? 27.080 0.106 -30.190 1.00 51.09 120 PRO A C 1
ATOM 922 O O . PRO A 1 120 ? 26.946 0.036 -28.967 1.00 51.09 120 PRO A O 1
ATOM 925 N N . LEU A 1 121 ? 26.098 0.530 -30.990 1.00 57.16 121 LEU A N 1
ATOM 926 C CA . LEU A 1 121 ? 24.770 0.955 -30.564 1.00 57.16 121 LEU A CA 1
ATOM 927 C C . LEU A 1 121 ? 23.910 -0.209 -30.039 1.00 57.16 121 LEU A C 1
ATOM 929 O O . LEU A 1 121 ? 23.122 -0.009 -29.115 1.00 57.16 121 LEU A O 1
ATOM 933 N N . SER A 1 122 ? 24.077 -1.422 -30.581 1.00 65.31 122 SER A N 1
ATOM 934 C CA . SER A 1 122 ? 23.361 -2.620 -30.110 1.00 65.31 122 SER A CA 1
ATOM 935 C C . SER A 1 122 ? 23.851 -3.035 -28.718 1.00 65.31 122 SER A C 1
ATOM 937 O O . SER A 1 122 ? 23.067 -3.230 -27.789 1.00 65.31 122 SER A O 1
ATOM 939 N N . TRP A 1 123 ? 25.173 -3.032 -28.531 1.00 76.12 123 TRP A N 1
ATOM 940 C CA . TRP A 1 123 ? 25.815 -3.419 -27.276 1.00 76.12 123 TRP A CA 1
ATOM 941 C C . TRP A 1 123 ? 25.552 -2.432 -26.129 1.00 76.12 123 TRP A C 1
ATOM 943 O O . TRP A 1 123 ? 25.311 -2.828 -24.986 1.00 76.12 123 TRP A O 1
ATOM 953 N N . LEU A 1 124 ? 25.516 -1.128 -26.425 1.00 83.62 124 LEU A N 1
ATOM 954 C CA . LEU A 1 124 ? 25.132 -0.122 -25.437 1.00 83.62 124 LEU A CA 1
ATOM 955 C C . LEU A 1 124 ? 23.707 -0.351 -24.919 1.00 83.62 124 LEU A C 1
ATOM 957 O O . LEU A 1 124 ? 23.491 -0.296 -23.709 1.00 83.62 124 LEU A O 1
ATOM 961 N N . LYS A 1 125 ? 22.746 -0.643 -25.808 1.00 82.81 125 LYS A N 1
ATOM 962 C CA . LYS A 1 125 ? 21.362 -0.938 -25.410 1.00 82.81 125 LYS A CA 1
ATOM 963 C C . LYS A 1 125 ? 21.323 -2.110 -24.431 1.00 82.81 125 LYS A C 1
ATOM 965 O O . LYS A 1 125 ? 20.739 -1.955 -23.362 1.00 82.81 125 LYS A O 1
ATOM 970 N N . VAL A 1 126 ? 22.024 -3.211 -24.716 1.00 84.94 126 VAL A N 1
ATOM 971 C CA . VAL A 1 126 ? 22.119 -4.375 -23.811 1.00 84.94 126 VAL A CA 1
ATOM 972 C C . VAL A 1 126 ? 22.589 -3.971 -22.408 1.00 84.94 126 VAL A C 1
ATOM 974 O O . VAL A 1 126 ? 21.929 -4.306 -21.423 1.00 84.94 126 VAL A O 1
ATOM 977 N N . HIS A 1 127 ? 23.668 -3.190 -22.291 1.00 87.88 127 HIS A N 1
ATOM 978 C CA . HIS A 1 127 ? 24.134 -2.697 -20.989 1.00 87.88 127 HIS A CA 1
ATOM 979 C C . HIS A 1 127 ? 23.088 -1.830 -20.270 1.00 87.88 127 HIS A C 1
ATOM 981 O O . HIS A 1 127 ? 22.912 -1.947 -19.056 1.00 87.88 127 HIS A O 1
ATOM 987 N N . LEU A 1 128 ? 22.369 -0.967 -20.993 1.00 88.12 128 LEU A N 1
ATOM 988 C CA . LEU A 1 128 ? 21.319 -0.129 -20.408 1.00 88.12 128 LEU A CA 1
ATOM 989 C C . LEU A 1 128 ? 20.152 -0.980 -19.878 1.00 88.12 128 LEU A C 1
ATOM 991 O O . LEU A 1 128 ? 19.711 -0.752 -18.751 1.00 88.12 128 LEU A O 1
ATOM 995 N N . TYR A 1 129 ? 19.715 -2.001 -20.623 1.00 89.25 129 TYR A N 1
ATOM 996 C CA . TYR A 1 129 ? 18.707 -2.970 -20.171 1.00 89.25 129 TYR A CA 1
ATOM 997 C C . TYR A 1 129 ? 19.165 -3.769 -18.946 1.00 89.25 129 TYR A C 1
ATOM 999 O O . TYR A 1 129 ? 18.386 -3.986 -18.019 1.00 89.25 129 TYR A O 1
ATOM 1007 N N . LYS A 1 130 ? 20.441 -4.162 -18.882 1.00 89.88 130 LYS A N 1
ATOM 1008 C CA . LYS A 1 130 ? 20.990 -4.826 -17.693 1.00 89.88 130 LYS A CA 1
ATOM 1009 C C . LYS A 1 130 ? 20.958 -3.921 -16.468 1.00 89.88 130 LYS A C 1
ATOM 1011 O O . LYS A 1 130 ? 20.525 -4.364 -15.411 1.00 89.88 130 LYS A O 1
ATOM 1016 N N . VAL A 1 131 ? 21.357 -2.650 -16.589 1.00 90.50 131 VAL A N 1
ATOM 1017 C CA . VAL A 1 131 ? 21.245 -1.678 -15.481 1.00 90.50 131 VAL A CA 1
ATOM 1018 C C . VAL A 1 131 ? 19.801 -1.592 -14.989 1.00 90.50 131 VAL A C 1
ATOM 1020 O O . VAL A 1 131 ? 19.561 -1.603 -13.785 1.00 90.50 131 VAL A O 1
ATOM 1023 N N . TRP A 1 132 ? 18.851 -1.541 -15.919 1.00 88.25 132 TRP A N 1
ATOM 1024 C CA . TRP A 1 132 ? 17.416 -1.527 -15.656 1.00 88.25 132 TRP A CA 1
ATOM 1025 C C . TRP A 1 132 ? 16.944 -2.727 -14.834 1.00 88.25 132 TRP A C 1
ATOM 1027 O O . TRP A 1 132 ? 16.363 -2.543 -13.763 1.00 88.25 132 TRP A O 1
ATOM 1037 N N . ILE A 1 133 ? 17.237 -3.943 -15.301 1.00 89.31 133 ILE A N 1
ATOM 1038 C CA . ILE A 1 133 ? 16.881 -5.172 -14.584 1.00 89.31 133 ILE A CA 1
ATOM 1039 C C . ILE A 1 133 ? 17.558 -5.193 -13.218 1.00 89.31 133 ILE A C 1
ATOM 1041 O O . ILE A 1 133 ? 16.897 -5.460 -12.230 1.00 89.31 133 ILE A O 1
ATOM 1045 N N . LEU A 1 134 ? 18.838 -4.838 -13.121 1.00 90.25 134 LEU A N 1
ATOM 1046 C CA . LEU A 1 134 ? 19.561 -4.855 -11.847 1.00 90.25 134 LEU A CA 1
ATOM 1047 C C . LEU A 1 134 ? 19.014 -3.834 -10.835 1.00 90.25 134 LEU A C 1
ATOM 1049 O O . LEU A 1 134 ? 19.060 -4.074 -9.630 1.00 90.25 134 LEU A O 1
ATOM 1053 N N . ILE A 1 135 ? 18.480 -2.697 -11.294 1.00 89.00 135 ILE A N 1
ATOM 1054 C CA . ILE A 1 135 ? 17.739 -1.764 -10.431 1.00 89.00 135 ILE A CA 1
ATOM 1055 C C . ILE A 1 135 ? 16.400 -2.386 -10.009 1.00 89.00 135 ILE A C 1
ATOM 1057 O O . ILE A 1 135 ? 16.051 -2.318 -8.829 1.00 89.00 135 ILE A O 1
ATOM 1061 N N . LEU A 1 136 ? 15.674 -3.007 -10.944 1.00 86.44 136 LEU A N 1
ATOM 1062 C CA . LEU A 1 136 ? 14.388 -3.670 -10.707 1.00 86.44 136 LEU A CA 1
ATOM 1063 C C . LEU A 1 136 ? 14.501 -4.797 -9.670 1.00 86.44 136 LEU A C 1
ATOM 1065 O O . LEU A 1 136 ? 13.727 -4.846 -8.716 1.00 86.44 136 LEU A O 1
ATOM 1069 N N . THR A 1 137 ? 15.516 -5.646 -9.817 1.00 88.38 137 THR A N 1
ATOM 1070 C CA . THR A 1 137 ? 15.832 -6.770 -8.929 1.00 88.38 137 THR A CA 1
ATOM 1071 C C . THR A 1 137 ? 16.559 -6.341 -7.652 1.00 88.38 137 THR A C 1
ATOM 1073 O O . THR A 1 137 ? 16.926 -7.179 -6.834 1.00 88.38 137 THR A O 1
ATOM 1076 N N . ARG A 1 138 ? 16.756 -5.029 -7.450 1.00 86.62 138 ARG A N 1
ATOM 1077 C CA . ARG A 1 138 ? 17.412 -4.412 -6.284 1.00 86.62 138 ARG A CA 1
ATOM 1078 C C . ARG A 1 138 ? 18.887 -4.785 -6.086 1.00 86.62 138 ARG A C 1
ATOM 1080 O O . ARG A 1 138 ? 19.448 -4.499 -5.030 1.00 86.62 138 ARG A O 1
ATOM 1087 N N . ASN A 1 139 ? 19.566 -5.306 -7.105 1.00 90.00 139 ASN A N 1
ATOM 1088 C CA . ASN A 1 139 ? 21.010 -5.537 -7.073 1.00 90.00 139 ASN A CA 1
ATOM 1089 C C . ASN A 1 139 ? 21.791 -4.270 -7.465 1.00 90.00 139 ASN A C 1
ATOM 1091 O O . ASN A 1 139 ? 22.405 -4.151 -8.532 1.00 90.00 139 ASN A O 1
ATOM 1095 N N . LEU A 1 140 ? 21.782 -3.289 -6.559 1.00 89.94 140 LEU A N 1
ATOM 1096 C CA . LEU A 1 140 ? 22.351 -1.957 -6.797 1.00 89.94 140 LEU A CA 1
ATOM 1097 C C . LEU A 1 140 ? 23.880 -1.982 -6.971 1.00 89.94 140 LEU A C 1
ATOM 1099 O O . LEU A 1 140 ? 24.447 -1.123 -7.657 1.00 89.94 140 LEU A O 1
ATOM 1103 N N . LYS A 1 141 ? 24.564 -2.972 -6.379 1.00 89.88 141 LYS A N 1
ATOM 1104 C CA . LYS A 1 141 ? 26.018 -3.160 -6.511 1.00 89.88 141 LYS A CA 1
ATOM 1105 C C . LYS A 1 141 ? 26.392 -3.590 -7.929 1.00 89.88 141 LYS A C 1
ATOM 1107 O O . LYS A 1 141 ? 27.302 -3.005 -8.524 1.00 89.88 141 LYS A O 1
ATOM 1112 N N . ALA A 1 142 ? 25.683 -4.567 -8.494 1.00 90.19 142 ALA A N 1
ATOM 1113 C CA . ALA A 1 142 ? 25.864 -4.962 -9.886 1.00 90.19 142 ALA A CA 1
ATOM 1114 C C . ALA A 1 142 ? 25.450 -3.832 -10.842 1.00 90.19 142 ALA A C 1
ATOM 1116 O O . ALA A 1 142 ? 26.232 -3.479 -11.723 1.00 90.19 142 ALA A O 1
ATOM 1117 N N . ALA A 1 143 ? 24.314 -3.167 -10.593 1.00 91.44 143 ALA A N 1
ATOM 1118 C CA . ALA A 1 143 ? 23.860 -2.032 -11.405 1.00 91.44 143 ALA A CA 1
ATOM 1119 C C . ALA A 1 143 ? 24.911 -0.908 -11.493 1.00 91.44 143 ALA A C 1
ATOM 1121 O O . ALA A 1 143 ? 25.107 -0.306 -12.548 1.00 91.44 143 ALA A O 1
ATOM 1122 N N . LYS A 1 144 ? 25.644 -0.642 -10.400 1.00 92.69 144 LYS A N 1
ATOM 1123 C CA . LYS A 1 144 ? 26.741 0.341 -10.372 1.00 92.69 144 LYS A CA 1
ATOM 1124 C C . LYS A 1 144 ? 27.913 -0.043 -11.280 1.00 92.69 144 LYS A C 1
ATOM 1126 O O . LYS A 1 144 ? 28.521 0.844 -11.885 1.00 92.69 144 LYS A O 1
ATOM 1131 N N . ARG A 1 145 ? 28.273 -1.329 -11.338 1.00 91.19 145 ARG A N 1
ATOM 1132 C CA . ARG A 1 145 ? 29.330 -1.821 -12.238 1.00 91.19 145 ARG A CA 1
ATOM 1133 C C . ARG A 1 145 ? 28.876 -1.700 -13.688 1.00 91.19 145 ARG A C 1
ATOM 1135 O O . ARG A 1 145 ? 29.594 -1.122 -14.500 1.00 91.19 145 ARG A O 1
ATOM 1142 N N . GLU A 1 146 ? 27.649 -2.125 -13.953 1.00 90.25 146 GLU A N 1
ATOM 1143 C CA . GLU A 1 146 ? 27.064 -2.141 -15.289 1.00 90.25 146 GLU A CA 1
ATOM 1144 C C . GLU A 1 146 ? 26.881 -0.731 -15.870 1.00 90.25 146 GLU A C 1
ATOM 1146 O O . GLU A 1 146 ? 27.278 -0.457 -17.001 1.00 90.25 146 GLU A O 1
ATOM 1151 N N . VAL A 1 147 ? 26.396 0.229 -15.071 1.00 91.38 147 VAL A N 1
ATOM 1152 C CA . VAL A 1 147 ? 26.208 1.613 -15.542 1.00 91.38 147 VAL A CA 1
ATOM 1153 C C . VAL A 1 147 ? 27.540 2.292 -15.863 1.00 91.38 147 VAL A C 1
ATOM 1155 O O . VAL A 1 147 ? 27.592 3.180 -16.710 1.00 91.38 147 VAL A O 1
ATOM 1158 N N . LYS A 1 148 ? 28.642 1.878 -15.219 1.00 90.25 148 LYS A N 1
ATOM 1159 C CA . LYS A 1 148 ? 29.986 2.370 -15.556 1.00 90.25 148 LYS A CA 1
ATOM 1160 C C . LYS A 1 148 ? 30.415 1.872 -16.938 1.00 90.25 148 LYS A C 1
ATOM 1162 O O . LYS A 1 148 ? 30.983 2.655 -17.691 1.00 90.25 148 LYS A O 1
ATOM 1167 N N . MET A 1 149 ? 30.113 0.617 -17.275 1.00 88.88 149 MET A N 1
ATOM 1168 C CA . MET A 1 149 ? 30.371 0.067 -18.610 1.00 88.88 149 MET A CA 1
ATOM 1169 C C . MET A 1 149 ? 29.541 0.798 -19.668 1.00 88.88 149 MET A C 1
ATOM 1171 O O . MET A 1 149 ? 30.108 1.309 -20.631 1.00 88.88 149 MET A O 1
ATOM 1175 N N . ALA A 1 150 ? 28.236 0.971 -19.424 1.00 87.81 150 ALA A N 1
ATOM 1176 C CA . ALA A 1 150 ? 27.354 1.731 -20.310 1.00 87.81 150 ALA A CA 1
ATOM 1177 C C . ALA A 1 150 ? 27.877 3.158 -20.557 1.00 87.81 150 ALA A C 1
ATOM 1179 O O . ALA A 1 150 ? 27.951 3.611 -21.695 1.00 87.81 150 ALA A O 1
ATOM 1180 N N . MET A 1 151 ? 28.310 3.857 -19.501 1.00 87.25 151 MET A N 1
ATOM 1181 C CA . MET A 1 151 ? 28.858 5.213 -19.612 1.00 87.25 151 MET A CA 1
ATOM 1182 C C . MET A 1 151 ? 30.154 5.306 -20.423 1.00 87.25 151 MET A C 1
ATOM 1184 O O . MET A 1 151 ? 30.395 6.347 -21.026 1.00 87.25 151 MET A O 1
ATOM 1188 N N . ASN A 1 152 ? 30.991 4.266 -20.417 1.00 87.75 152 ASN A N 1
ATOM 1189 C CA . ASN A 1 152 ? 32.239 4.261 -21.183 1.00 87.75 152 ASN A CA 1
ATOM 1190 C C . ASN A 1 152 ? 31.985 4.137 -22.692 1.00 87.75 152 ASN A C 1
ATOM 1192 O O . ASN A 1 152 ? 32.786 4.614 -23.493 1.00 87.75 152 ASN A O 1
ATOM 1196 N N . ILE A 1 153 ? 30.881 3.488 -23.068 1.00 86.19 153 ILE A N 1
ATOM 1197 C CA . ILE A 1 153 ? 30.487 3.261 -24.461 1.00 86.19 153 ILE A CA 1
ATOM 1198 C C . ILE A 1 153 ? 29.631 4.429 -24.975 1.00 86.19 153 ILE A C 1
ATOM 1200 O O . ILE A 1 153 ? 29.754 4.832 -26.131 1.00 86.19 153 ILE A O 1
ATOM 1204 N N . ALA A 1 154 ? 28.780 4.991 -24.113 1.00 83.94 154 ALA A N 1
ATOM 1205 C CA . ALA A 1 154 ? 27.809 6.015 -24.469 1.00 83.94 154 ALA A CA 1
ATOM 1206 C C . ALA A 1 154 ? 28.449 7.321 -24.971 1.00 83.94 154 ALA A C 1
ATOM 1208 O O . ALA A 1 154 ? 29.354 7.881 -24.350 1.00 83.94 154 ALA A O 1
ATOM 1209 N N . ARG A 1 155 ? 27.910 7.860 -26.070 1.00 80.12 155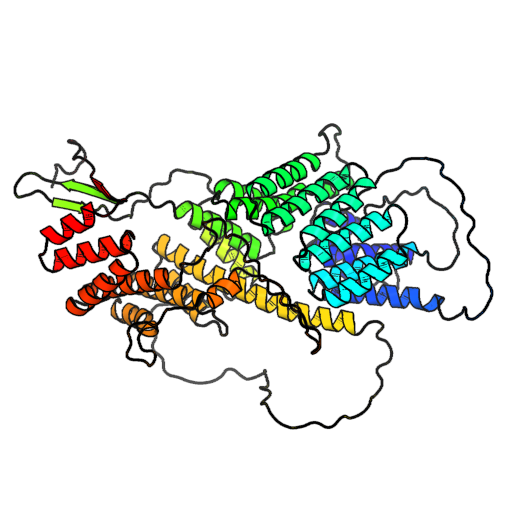 ARG A N 1
ATOM 1210 C CA . ARG A 1 155 ? 28.282 9.165 -26.642 1.00 80.12 155 ARG A CA 1
ATOM 1211 C C . ARG A 1 155 ? 27.027 9.956 -27.017 1.00 80.12 155 ARG A C 1
ATOM 1213 O O . ARG A 1 155 ? 25.964 9.381 -27.220 1.00 80.12 155 ARG A O 1
ATOM 1220 N N . GLY A 1 156 ? 27.136 11.283 -27.110 1.00 75.50 156 GLY A N 1
ATOM 1221 C CA . GLY A 1 156 ? 26.036 12.145 -27.566 1.00 75.50 156 GLY A CA 1
ATOM 1222 C C . GLY A 1 156 ? 24.732 11.948 -26.777 1.00 75.50 156 GLY A C 1
ATOM 1223 O O . GLY A 1 156 ? 24.732 12.024 -25.550 1.00 75.50 156 GLY A O 1
ATOM 1224 N N . LYS A 1 157 ? 23.619 11.681 -27.476 1.00 67.56 157 LYS A N 1
ATOM 1225 C CA . LYS A 1 157 ? 22.297 11.475 -26.853 1.00 67.56 157 LYS A CA 1
ATOM 1226 C C . LYS A 1 157 ? 22.262 10.272 -25.904 1.00 67.56 157 LYS A C 1
ATOM 1228 O O . LYS A 1 157 ? 21.620 10.350 -24.857 1.00 67.56 157 LYS A O 1
ATOM 1233 N N . ASP A 1 158 ? 23.001 9.207 -26.204 1.00 71.94 158 ASP A N 1
ATOM 1234 C CA . ASP A 1 158 ? 23.032 8.008 -25.361 1.00 71.94 158 ASP A CA 1
ATOM 1235 C C . ASP A 1 158 ? 23.739 8.254 -24.022 1.00 71.94 158 ASP A C 1
ATOM 1237 O O . ASP A 1 158 ? 23.470 7.593 -23.019 1.00 71.94 158 ASP A O 1
ATOM 1241 N N . TYR A 1 159 ? 24.619 9.257 -23.966 1.00 80.00 159 TYR A N 1
ATOM 1242 C CA . TYR A 1 159 ? 25.237 9.682 -22.714 1.00 80.00 159 TYR A CA 1
ATOM 1243 C C . TYR A 1 159 ? 24.204 10.300 -21.759 1.00 80.00 159 TYR A C 1
ATOM 1245 O O . TYR A 1 159 ? 24.256 10.061 -20.552 1.00 80.00 159 TYR A O 1
ATOM 1253 N N . SER A 1 160 ? 23.214 11.031 -22.288 1.00 80.00 160 SER A N 1
ATOM 1254 C CA . SER A 1 160 ? 22.096 11.550 -21.489 1.00 80.00 160 SER A CA 1
ATOM 1255 C C . SER A 1 160 ? 21.243 10.415 -20.908 1.00 80.00 160 SER A C 1
ATOM 1257 O O . SER A 1 160 ? 20.929 10.440 -19.716 1.00 80.00 160 SER A O 1
ATOM 1259 N N . LEU A 1 161 ? 20.968 9.367 -21.696 1.00 79.69 161 LEU A N 1
ATOM 1260 C CA . LEU A 1 161 ? 20.317 8.137 -21.223 1.00 79.69 161 LEU A CA 1
ATOM 1261 C C . LEU A 1 161 ? 21.105 7.481 -20.083 1.00 79.69 161 LEU A C 1
ATOM 1263 O O . LEU A 1 161 ? 20.565 7.238 -19.002 1.00 79.69 161 LEU A O 1
ATOM 1267 N N . ALA A 1 162 ? 22.402 7.246 -20.283 1.00 85.25 162 ALA A N 1
ATOM 1268 C CA . ALA A 1 162 ? 23.255 6.647 -19.261 1.00 85.25 162 ALA A CA 1
ATOM 1269 C C . ALA A 1 162 ? 23.296 7.493 -17.968 1.00 85.25 162 ALA A C 1
ATOM 1271 O O . ALA A 1 162 ? 23.252 6.943 -16.864 1.00 85.25 162 ALA A O 1
ATOM 1272 N N . LEU A 1 163 ? 23.321 8.829 -18.076 1.00 87.75 163 LEU A N 1
ATOM 1273 C CA . LEU A 1 163 ? 23.234 9.740 -16.926 1.00 87.75 163 LEU A CA 1
ATOM 1274 C C . LEU A 1 163 ? 21.883 9.658 -16.209 1.00 87.75 163 LEU A C 1
ATOM 1276 O O . LEU A 1 163 ? 21.849 9.679 -14.975 1.00 87.75 163 LEU A O 1
ATOM 1280 N N . PHE A 1 164 ? 20.788 9.550 -16.959 1.00 85.56 164 PHE A N 1
ATOM 1281 C CA . PHE A 1 164 ? 19.445 9.388 -16.412 1.00 85.56 164 PHE A CA 1
ATOM 1282 C C . PHE A 1 164 ? 19.332 8.087 -15.611 1.00 85.56 164 PHE A C 1
ATOM 1284 O O . PHE A 1 164 ? 18.899 8.098 -14.459 1.00 85.56 164 PHE A O 1
ATOM 1291 N N . LEU A 1 165 ? 19.835 6.982 -16.162 1.00 86.00 165 LEU A N 1
ATOM 1292 C CA . LEU A 1 165 ? 19.893 5.697 -15.469 1.00 86.00 165 LEU A CA 1
ATOM 1293 C C . LEU A 1 165 ? 20.768 5.724 -14.221 1.00 86.00 165 LEU A C 1
ATOM 1295 O O . LEU A 1 165 ? 20.401 5.204 -13.167 1.00 86.00 165 LEU A O 1
ATOM 1299 N N . LYS A 1 166 ? 21.917 6.393 -14.302 1.00 91.31 166 LYS A N 1
ATOM 1300 C CA . LYS A 1 166 ? 22.779 6.599 -13.140 1.00 91.31 166 LYS A CA 1
ATOM 1301 C C . LYS A 1 166 ? 22.093 7.440 -12.064 1.00 91.31 166 LYS A C 1
ATOM 1303 O O . LYS A 1 166 ? 22.302 7.191 -10.880 1.00 91.31 166 LYS A O 1
ATOM 1308 N N . SER A 1 167 ? 21.277 8.423 -12.450 1.00 91.25 167 SER A N 1
ATOM 1309 C CA . SER A 1 167 ? 20.448 9.182 -11.511 1.00 91.25 167 SER A CA 1
ATOM 1310 C C . SER A 1 167 ? 19.430 8.279 -10.810 1.00 91.25 167 SER A C 1
ATOM 1312 O O . SER A 1 167 ? 19.340 8.325 -9.584 1.00 91.25 167 SER A O 1
ATOM 1314 N N . GLN A 1 168 ? 18.735 7.410 -11.554 1.00 89.75 168 GLN A N 1
ATOM 1315 C CA . GLN A 1 168 ? 17.801 6.429 -10.988 1.00 89.75 168 GLN A CA 1
ATOM 1316 C C . GLN A 1 168 ? 18.493 5.463 -10.016 1.00 89.75 168 GLN A C 1
ATOM 1318 O O . GLN A 1 168 ? 17.973 5.218 -8.930 1.00 89.75 168 GLN A O 1
ATOM 1323 N N . LEU A 1 169 ? 19.695 4.984 -10.348 1.00 92.19 169 LEU A N 1
ATOM 1324 C CA . LEU A 1 169 ? 20.497 4.162 -9.441 1.00 92.19 169 LEU A CA 1
ATOM 1325 C C . LEU A 1 169 ? 20.830 4.906 -8.140 1.00 92.19 169 LEU A C 1
ATOM 1327 O O . LEU A 1 169 ? 20.689 4.353 -7.054 1.00 92.19 169 LEU A O 1
ATOM 1331 N N . GLU A 1 170 ? 21.275 6.162 -8.220 1.00 92.94 170 GLU A N 1
ATOM 1332 C CA . GLU A 1 170 ? 21.568 6.951 -7.017 1.00 92.94 170 GLU A CA 1
ATOM 1333 C C . GLU A 1 170 ? 20.298 7.282 -6.219 1.00 92.94 170 GLU A C 1
ATOM 1335 O O . GLU A 1 170 ? 20.361 7.344 -4.994 1.00 92.94 170 GLU A O 1
ATOM 1340 N N . TYR A 1 171 ? 19.144 7.435 -6.876 1.00 89.19 171 TYR A N 1
ATOM 1341 C CA . TYR A 1 171 ? 17.849 7.537 -6.201 1.00 89.19 171 TYR A CA 1
ATOM 1342 C C . TYR A 1 171 ? 17.510 6.250 -5.437 1.00 89.19 171 TYR A C 1
ATOM 1344 O O . TYR A 1 171 ? 17.172 6.332 -4.260 1.00 89.19 171 TYR A O 1
ATOM 1352 N N . ALA A 1 172 ? 17.684 5.077 -6.056 1.00 87.44 172 ALA A N 1
ATOM 1353 C CA . ALA A 1 172 ? 17.464 3.780 -5.411 1.00 87.44 172 ALA A CA 1
ATOM 1354 C C . ALA A 1 172 ? 18.414 3.529 -4.223 1.00 87.44 172 ALA A C 1
ATOM 1356 O O . ALA A 1 172 ? 18.062 2.814 -3.292 1.00 87.44 172 ALA A O 1
ATOM 1357 N N . ARG A 1 173 ? 19.599 4.154 -4.228 1.00 87.94 173 ARG A N 1
ATOM 1358 C CA . ARG A 1 173 ? 20.573 4.143 -3.119 1.00 87.94 173 ARG A CA 1
ATOM 1359 C C . ARG A 1 173 ? 20.329 5.233 -2.065 1.00 87.94 173 ARG A C 1
ATOM 1361 O O . ARG A 1 173 ? 21.212 5.479 -1.252 1.00 87.94 173 ARG A O 1
ATOM 1368 N N . ASN A 1 174 ? 19.197 5.940 -2.115 1.00 85.62 174 ASN A N 1
ATOM 1369 C CA . ASN A 1 174 ? 18.865 7.079 -1.244 1.00 85.62 174 ASN A CA 1
ATOM 1370 C C . ASN A 1 174 ? 19.850 8.272 -1.319 1.00 85.62 174 ASN A C 1
ATOM 1372 O O . ASN A 1 174 ? 19.803 9.199 -0.513 1.00 85.62 174 ASN A O 1
ATOM 1376 N N . ASN A 1 175 ? 20.696 8.340 -2.352 1.00 91.50 175 ASN A N 1
ATOM 1377 C CA . ASN A 1 175 ? 21.624 9.448 -2.595 1.00 91.50 175 ASN A CA 1
ATOM 1378 C C . ASN A 1 175 ? 20.948 10.588 -3.378 1.00 91.50 175 ASN A C 1
ATOM 1380 O O . ASN A 1 175 ? 21.381 10.974 -4.472 1.00 91.50 175 ASN A O 1
ATOM 1384 N N . HIS A 1 176 ? 19.894 11.177 -2.807 1.00 90.94 176 HIS A N 1
ATOM 1385 C CA . HIS A 1 176 ? 19.028 12.154 -3.483 1.00 90.94 176 HIS A 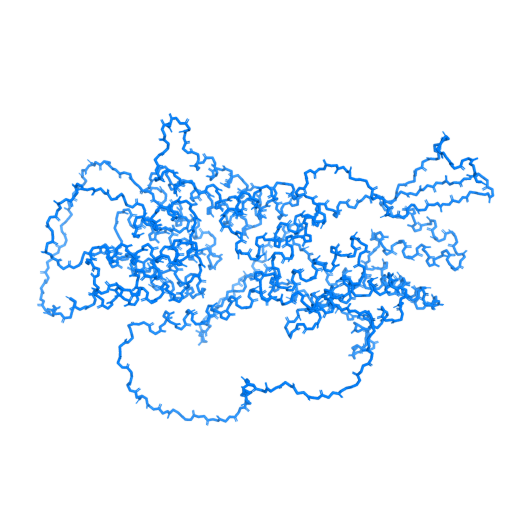CA 1
ATOM 1386 C C . HIS A 1 176 ? 19.779 13.365 -4.057 1.00 90.94 176 HIS A C 1
ATOM 1388 O O . HIS A 1 176 ? 19.525 13.780 -5.188 1.00 90.94 176 HIS A O 1
ATOM 1394 N N . ARG A 1 177 ? 20.775 13.906 -3.337 1.00 91.75 177 ARG A N 1
ATOM 1395 C CA . ARG A 1 177 ? 21.584 15.045 -3.816 1.00 91.75 177 ARG A CA 1
ATOM 1396 C C . ARG A 1 177 ? 22.336 14.714 -5.107 1.00 91.75 177 ARG A C 1
ATOM 1398 O O . ARG A 1 177 ? 22.434 15.555 -6.002 1.00 91.75 177 ARG A O 1
ATOM 1405 N N . LYS A 1 178 ? 22.891 13.504 -5.201 1.00 92.25 178 LYS A N 1
ATOM 1406 C CA . LYS A 1 178 ? 23.641 13.052 -6.377 1.00 92.25 178 LYS A CA 1
ATOM 1407 C C . LYS A 1 178 ? 22.699 12.705 -7.525 1.00 92.25 178 LYS A C 1
ATOM 1409 O O . LYS A 1 178 ? 22.981 13.099 -8.654 1.00 92.25 178 LYS A O 1
ATOM 1414 N N . ALA A 1 179 ? 21.565 12.070 -7.224 1.00 91.81 179 ALA A N 1
ATOM 1415 C CA . ALA A 1 179 ? 20.506 11.808 -8.193 1.00 91.81 179 ALA A CA 1
ATOM 1416 C C . ALA A 1 179 ? 20.049 13.104 -8.884 1.00 91.81 179 ALA A C 1
ATOM 1418 O O . ALA A 1 179 ? 20.066 13.175 -10.111 1.00 91.81 179 ALA A O 1
ATOM 1419 N N . ILE A 1 180 ? 19.764 14.163 -8.117 1.00 90.44 180 ILE A N 1
ATOM 1420 C CA . ILE A 1 180 ? 19.362 15.477 -8.649 1.00 90.44 180 ILE A CA 1
ATOM 1421 C C . ILE A 1 180 ? 20.443 16.080 -9.561 1.00 90.44 180 ILE A C 1
ATOM 1423 O O . ILE A 1 180 ? 20.128 16.552 -10.652 1.00 90.44 180 ILE A O 1
ATOM 1427 N N . LYS A 1 181 ? 21.720 16.055 -9.150 1.00 91.56 181 LYS A N 1
ATOM 1428 C CA . LYS A 1 181 ? 22.831 16.583 -9.968 1.00 91.56 181 LYS A CA 1
ATOM 1429 C C . LYS A 1 181 ? 22.958 15.856 -11.309 1.00 91.56 181 LYS A C 1
ATOM 1431 O O . LYS A 1 181 ? 23.097 16.504 -12.342 1.00 91.56 181 LYS A O 1
ATOM 1436 N N . LEU A 1 182 ? 22.899 14.524 -11.289 1.00 90.38 182 LEU A N 1
ATOM 1437 C CA . LEU A 1 182 ? 22.965 13.695 -12.497 1.00 90.38 182 LEU A CA 1
ATOM 1438 C C . LEU A 1 182 ? 21.752 13.925 -13.404 1.00 90.38 182 LEU A C 1
ATOM 1440 O O . LEU A 1 182 ? 21.902 14.041 -14.617 1.00 90.38 182 LEU A O 1
ATOM 1444 N N . LEU A 1 183 ? 20.567 14.063 -12.807 1.00 87.62 183 LEU A N 1
ATOM 1445 C CA . LEU A 1 183 ? 19.331 14.334 -13.528 1.00 87.62 183 LEU A CA 1
ATOM 1446 C C . LEU A 1 183 ? 19.384 15.701 -14.227 1.00 87.62 183 LEU A C 1
ATOM 1448 O O . LEU A 1 183 ? 19.066 15.794 -15.408 1.00 87.62 183 LEU A O 1
ATOM 1452 N N . MET A 1 184 ? 19.860 16.750 -13.549 1.00 87.06 184 MET A N 1
ATOM 1453 C CA . MET A 1 184 ? 20.077 18.059 -14.178 1.00 87.06 184 MET A CA 1
ATOM 1454 C C . MET A 1 184 ? 21.073 17.983 -15.341 1.00 87.06 184 MET A C 1
ATOM 1456 O O . MET A 1 184 ? 20.794 18.514 -16.412 1.00 87.06 184 MET A O 1
ATOM 1460 N N . ALA A 1 185 ? 22.191 17.271 -15.164 1.00 86.44 185 ALA A N 1
ATOM 1461 C CA . ALA A 1 185 ? 23.191 17.097 -16.218 1.00 86.44 185 ALA A CA 1
ATOM 1462 C C . ALA A 1 185 ? 22.644 16.363 -17.458 1.00 86.44 185 ALA A C 1
ATOM 1464 O O . ALA A 1 185 ? 23.076 16.655 -18.570 1.00 86.44 185 ALA A O 1
ATOM 1465 N N . SER A 1 186 ? 21.679 15.450 -17.281 1.00 79.06 186 SER A N 1
ATOM 1466 C CA . SER A 1 186 ? 21.025 14.749 -18.398 1.00 79.06 186 SER A CA 1
ATOM 1467 C C . SER A 1 186 ? 20.124 15.667 -19.241 1.00 79.06 186 SER A C 1
ATOM 1469 O O . SER A 1 186 ? 20.042 15.508 -20.461 1.00 79.06 186 SER A O 1
ATOM 1471 N N . VAL A 1 187 ? 19.488 16.670 -18.621 1.00 73.12 187 VAL A N 1
ATOM 1472 C CA . VAL A 1 187 ? 18.509 17.552 -19.284 1.00 73.12 187 VAL A CA 1
ATOM 1473 C C . VAL A 1 187 ? 19.156 18.691 -20.050 1.00 73.12 187 VAL A C 1
ATOM 1475 O O . VAL A 1 187 ? 18.646 19.058 -21.104 1.00 73.12 187 VAL A O 1
ATOM 1478 N N . SER A 1 188 ? 20.319 19.182 -19.614 1.00 61.22 188 SER A N 1
ATOM 1479 C CA . SER A 1 188 ? 21.085 20.202 -20.350 1.00 61.22 188 SER A CA 1
ATOM 1480 C C . SER A 1 188 ? 21.475 19.781 -21.778 1.00 61.22 188 SER A C 1
ATOM 1482 O O . SER A 1 188 ? 22.001 20.596 -22.528 1.00 61.22 188 SER A O 1
ATOM 1484 N N . GLN A 1 189 ? 21.241 18.517 -22.148 1.00 54.50 189 GLN A N 1
ATOM 1485 C CA . GLN A 1 189 ? 21.624 17.905 -23.419 1.00 54.50 189 GLN A CA 1
ATOM 1486 C C . GLN A 1 189 ? 20.422 17.397 -24.252 1.00 54.50 189 GLN A C 1
ATOM 1488 O O . GLN A 1 189 ? 20.649 16.749 -25.271 1.00 54.50 189 GLN A O 1
ATOM 1493 N N . THR A 1 190 ? 19.154 17.638 -23.859 1.00 47.69 190 THR A N 1
ATOM 1494 C CA . THR A 1 190 ? 17.974 17.041 -24.540 1.00 47.69 190 THR A CA 1
ATOM 1495 C C . THR A 1 190 ? 16.771 17.982 -24.738 1.00 47.69 190 THR A C 1
ATOM 1497 O O . THR A 1 190 ? 16.544 18.905 -23.961 1.00 47.69 190 THR A O 1
ATOM 1500 N N . GLU A 1 191 ? 15.993 17.733 -25.802 1.00 50.03 191 GLU A N 1
ATOM 1501 C CA . GLU A 1 191 ? 14.783 18.476 -26.192 1.00 50.03 191 GLU A CA 1
ATOM 1502 C C . GLU A 1 191 ? 13.520 18.114 -25.377 1.00 50.03 191 GLU A C 1
ATOM 1504 O O . GLU A 1 191 ? 13.440 17.108 -24.674 1.00 50.03 191 GLU A O 1
ATOM 1509 N N . THR A 1 192 ? 12.509 18.972 -25.530 1.00 46.25 192 THR A N 1
ATOM 1510 C CA . THR A 1 192 ? 11.205 19.154 -24.861 1.00 46.25 192 THR A CA 1
ATOM 1511 C C . THR A 1 192 ? 10.502 17.920 -24.254 1.00 46.25 192 THR A C 1
ATOM 1513 O O . THR A 1 192 ? 9.850 18.057 -23.219 1.00 46.25 192 THR A O 1
ATOM 1516 N N . GLY A 1 193 ? 10.649 16.712 -24.814 1.00 49.78 193 GLY A N 1
ATOM 1517 C CA . GLY A 1 193 ? 10.038 15.470 -24.300 1.00 49.78 193 GLY A CA 1
ATOM 1518 C C . GLY A 1 193 ? 10.700 14.893 -23.037 1.00 49.78 193 GLY A C 1
ATOM 1519 O O . GLY A 1 193 ? 10.042 14.216 -22.244 1.00 49.78 193 GLY A O 1
ATOM 1520 N N . THR A 1 194 ? 11.970 15.223 -22.782 1.00 58.22 194 THR A N 1
ATOM 1521 C CA . THR A 1 194 ? 12.684 14.858 -21.542 1.00 58.22 194 THR A CA 1
ATOM 1522 C C . THR A 1 194 ? 12.215 15.694 -20.347 1.00 58.22 194 THR A C 1
ATOM 1524 O O . THR A 1 194 ? 12.399 15.310 -19.191 1.00 58.22 194 THR A O 1
ATOM 1527 N N . SER A 1 195 ? 11.543 16.822 -20.604 1.00 69.56 195 SER A N 1
ATOM 1528 C CA . SER A 1 195 ? 11.091 17.749 -19.565 1.00 69.56 195 SER A CA 1
ATOM 1529 C C . SER A 1 195 ? 10.025 17.131 -18.651 1.00 69.56 195 SER A C 1
ATOM 1531 O O . SER A 1 195 ? 10.069 17.315 -17.435 1.00 69.56 195 SER A O 1
ATOM 1533 N N . ALA A 1 196 ? 9.097 16.339 -19.200 1.00 79.69 196 ALA A N 1
ATOM 1534 C CA . ALA A 1 196 ? 8.030 15.717 -18.416 1.00 79.69 196 ALA A CA 1
ATOM 1535 C C . ALA A 1 196 ? 8.570 14.647 -17.445 1.00 79.69 196 ALA A C 1
ATOM 1537 O O . ALA A 1 196 ? 8.229 14.644 -16.263 1.00 79.69 196 ALA A O 1
ATOM 1538 N N . LEU A 1 197 ? 9.487 13.791 -17.912 1.00 78.56 197 LEU A N 1
ATOM 1539 C CA . LEU A 1 197 ? 10.159 12.800 -17.065 1.00 78.56 197 LEU A CA 1
ATOM 1540 C C . LEU A 1 197 ? 11.065 13.425 -16.018 1.00 78.56 197 LEU A C 1
ATOM 1542 O O . LEU A 1 197 ? 11.075 12.985 -14.872 1.00 78.56 197 LEU A O 1
ATOM 1546 N N . TYR A 1 198 ? 11.829 14.441 -16.416 1.00 84.88 198 TYR A N 1
ATOM 1547 C CA . TYR A 1 198 ? 12.674 15.200 -15.509 1.00 84.88 198 TYR A CA 1
ATOM 1548 C C . TYR A 1 198 ? 11.865 15.715 -14.322 1.00 84.88 198 TYR A C 1
ATOM 1550 O O . TYR A 1 198 ? 12.225 15.476 -13.167 1.00 84.88 198 TYR A O 1
ATOM 1558 N N . TYR A 1 199 ? 10.733 16.363 -14.605 1.00 89.06 199 TYR A N 1
ATOM 1559 C CA . TYR A 1 199 ? 9.850 16.859 -13.564 1.00 89.06 199 TYR A CA 1
ATOM 1560 C C . TYR A 1 199 ? 9.202 15.729 -12.768 1.00 89.06 199 TYR A C 1
ATOM 1562 O O . TYR A 1 199 ? 9.179 15.816 -11.545 1.00 89.06 199 TYR A O 1
ATOM 1570 N N . ASN A 1 200 ? 8.765 14.636 -13.397 1.00 90.62 200 ASN A N 1
ATOM 1571 C CA . ASN A 1 200 ? 8.239 13.497 -12.647 1.00 90.62 200 ASN A CA 1
ATOM 1572 C C . ASN A 1 200 ? 9.285 12.928 -11.671 1.00 90.62 200 ASN A C 1
ATOM 1574 O O . ASN A 1 200 ? 8.972 12.649 -10.517 1.00 90.62 200 ASN A O 1
ATOM 1578 N N . ASN A 1 201 ? 10.534 12.775 -12.106 1.00 90.94 201 ASN A N 1
ATOM 1579 C CA . ASN A 1 201 ? 11.584 12.164 -11.291 1.00 90.94 201 ASN A CA 1
ATOM 1580 C C . ASN A 1 201 ? 12.055 13.092 -10.177 1.00 90.94 201 ASN A C 1
ATOM 1582 O O . ASN A 1 201 ? 12.278 12.628 -9.061 1.00 90.94 201 ASN A O 1
ATOM 1586 N N . LEU A 1 202 ? 12.103 14.404 -10.421 1.00 91.19 202 LEU A N 1
ATOM 1587 C CA . LEU A 1 202 ? 12.220 15.373 -9.333 1.00 91.19 202 LEU A CA 1
ATOM 1588 C C . LEU A 1 202 ? 11.048 15.259 -8.358 1.00 91.19 202 LEU A C 1
ATOM 1590 O O . LEU A 1 202 ? 11.278 15.236 -7.153 1.00 91.19 202 LEU A O 1
ATOM 1594 N N . GLY A 1 203 ? 9.818 15.126 -8.858 1.00 92.31 203 GLY A N 1
ATOM 1595 C CA . GLY A 1 203 ? 8.630 14.884 -8.042 1.00 92.31 203 GLY A CA 1
ATOM 1596 C C . GLY A 1 203 ? 8.796 13.674 -7.122 1.00 92.31 203 GLY A C 1
ATOM 1597 O O . GLY A 1 203 ? 8.561 13.795 -5.920 1.00 92.31 203 GLY A O 1
ATOM 1598 N N . CYS A 1 204 ? 9.303 12.554 -7.647 1.00 91.44 204 CYS A N 1
ATOM 1599 C CA . CYS A 1 204 ? 9.588 11.336 -6.880 1.00 91.44 204 CYS A CA 1
ATOM 1600 C C . CYS A 1 204 ? 10.703 11.537 -5.839 1.00 91.44 204 CYS A C 1
ATOM 1602 O O . CYS A 1 204 ? 10.585 11.070 -4.708 1.00 91.44 204 CYS A O 1
ATOM 1604 N N . ILE A 1 205 ? 11.777 12.257 -6.187 1.00 90.00 205 ILE A N 1
ATOM 1605 C CA . ILE A 1 205 ? 12.867 12.566 -5.249 1.00 90.00 205 ILE A CA 1
ATOM 1606 C C . ILE A 1 205 ? 12.361 13.455 -4.107 1.00 90.00 205 ILE A C 1
ATOM 1608 O O . ILE A 1 205 ? 12.639 13.179 -2.944 1.00 90.00 205 ILE A O 1
ATOM 1612 N N . TYR A 1 206 ? 11.600 14.508 -4.411 1.00 90.06 206 TYR A N 1
ATOM 1613 C CA . TYR A 1 206 ? 11.046 15.400 -3.390 1.00 90.06 206 TYR A CA 1
ATOM 1614 C C . TYR A 1 206 ? 9.953 14.740 -2.549 1.00 90.06 206 TYR A C 1
ATOM 1616 O O . TYR A 1 206 ? 9.846 15.066 -1.370 1.00 90.06 206 TYR A O 1
ATOM 1624 N N . TYR A 1 207 ? 9.192 13.804 -3.123 1.00 88.75 207 TYR A N 1
ATOM 1625 C CA . TYR A 1 207 ? 8.264 12.958 -2.375 1.00 88.75 207 TYR A CA 1
ATOM 1626 C C . TYR A 1 207 ? 9.017 12.130 -1.328 1.00 88.75 207 TYR A C 1
ATOM 1628 O O . TYR A 1 207 ? 8.681 12.198 -0.153 1.00 88.75 207 TYR A O 1
ATOM 1636 N N . GLN A 1 208 ? 10.103 11.456 -1.726 1.00 85.88 208 GLN A N 1
ATOM 1637 C CA . GLN A 1 208 ? 10.928 10.658 -0.811 1.00 85.88 208 GLN A CA 1
ATOM 1638 C C . GLN A 1 208 ? 11.586 11.497 0.298 1.00 85.88 208 GLN A C 1
ATOM 1640 O O . GLN A 1 208 ? 11.840 11.001 1.389 1.00 85.88 208 GLN A O 1
ATOM 1645 N N . LEU A 1 209 ? 11.844 12.780 0.034 1.00 86.31 209 LEU A N 1
ATOM 1646 C CA . LEU A 1 209 ? 12.359 13.739 1.016 1.00 86.31 209 LEU A CA 1
ATOM 1647 C C . LEU A 1 209 ? 11.274 14.308 1.959 1.00 86.31 209 LEU A C 1
ATOM 1649 O O . LEU A 1 209 ? 11.572 15.249 2.694 1.00 86.31 209 LEU A O 1
ATOM 1653 N N . GLY A 1 210 ? 10.021 13.840 1.888 1.00 83.88 210 GLY A N 1
ATOM 1654 C CA . GLY A 1 210 ? 8.887 14.372 2.663 1.00 83.88 210 GLY A CA 1
ATOM 1655 C C . GLY A 1 210 ? 8.434 15.777 2.233 1.00 83.88 210 GLY A C 1
ATOM 1656 O O . GLY A 1 210 ? 7.621 16.422 2.892 1.00 83.88 210 GLY A O 1
ATOM 1657 N N . LYS A 1 211 ? 8.948 16.304 1.112 1.00 89.56 211 LYS A N 1
ATOM 1658 C CA . LYS A 1 211 ? 8.633 17.654 0.611 1.00 89.56 211 LYS A CA 1
ATOM 1659 C C . LYS A 1 211 ? 7.436 17.614 -0.337 1.00 89.56 211 LYS A C 1
ATOM 1661 O O . LYS A 1 211 ? 7.557 17.939 -1.522 1.00 89.56 211 LYS A O 1
ATOM 1666 N N . TYR A 1 212 ? 6.268 17.243 0.189 1.00 89.88 212 TYR A N 1
ATOM 1667 C CA . TYR A 1 212 ? 5.049 17.004 -0.598 1.00 89.88 212 TYR A CA 1
ATOM 1668 C C . TYR A 1 212 ? 4.602 18.207 -1.440 1.00 89.88 212 TYR A C 1
ATOM 1670 O O . TYR A 1 212 ? 4.259 18.041 -2.608 1.00 89.88 212 TYR A O 1
ATOM 1678 N N . GLN A 1 213 ? 4.697 19.437 -0.927 1.00 91.12 213 GLN A N 1
ATOM 1679 C CA . GLN A 1 213 ? 4.334 20.632 -1.708 1.00 91.12 213 GLN A CA 1
ATOM 1680 C C . GLN A 1 213 ? 5.244 20.828 -2.928 1.00 91.12 213 GLN A C 1
ATOM 1682 O O . GLN A 1 213 ? 4.779 21.093 -4.035 1.00 91.12 213 GLN A O 1
ATOM 1687 N N . THR A 1 214 ? 6.554 20.652 -2.750 1.00 92.25 214 THR A N 1
ATOM 1688 C CA . THR A 1 214 ? 7.526 20.745 -3.846 1.00 92.25 214 THR A CA 1
ATOM 1689 C C . THR A 1 214 ? 7.329 19.614 -4.853 1.00 92.25 214 THR A C 1
ATOM 1691 O O . THR A 1 214 ? 7.345 19.853 -6.059 1.00 92.25 214 THR A O 1
ATOM 1694 N N . SER A 1 215 ? 7.083 18.398 -4.363 1.00 92.25 215 SER A N 1
ATOM 1695 C CA . SER A 1 215 ? 6.738 17.244 -5.193 1.00 92.25 215 SER A CA 1
ATOM 1696 C C . SER A 1 215 ? 5.497 17.515 -6.058 1.00 92.25 215 SER A C 1
ATOM 1698 O O . SER A 1 215 ? 5.539 17.299 -7.269 1.00 92.25 215 SER A O 1
ATOM 1700 N N . ALA A 1 216 ? 4.445 18.111 -5.480 1.00 92.56 216 ALA A N 1
ATOM 1701 C CA . ALA A 1 216 ? 3.216 18.488 -6.183 1.00 92.56 216 ALA A CA 1
ATOM 1702 C C . ALA A 1 216 ? 3.468 19.428 -7.366 1.00 92.56 216 ALA A C 1
ATOM 1704 O O . ALA A 1 216 ? 2.937 19.216 -8.459 1.00 92.56 216 ALA A O 1
ATOM 1705 N N . VAL A 1 217 ? 4.303 20.453 -7.164 1.00 93.25 217 VAL A N 1
ATOM 1706 C CA . VAL A 1 217 ? 4.678 21.404 -8.220 1.00 93.25 217 VAL A CA 1
ATOM 1707 C C . VAL A 1 217 ? 5.369 20.677 -9.370 1.00 93.25 217 VAL A C 1
ATOM 1709 O O . VAL A 1 217 ? 5.061 20.925 -10.536 1.00 93.25 217 VAL A O 1
ATOM 1712 N N . PHE A 1 218 ? 6.286 19.761 -9.061 1.00 92.69 218 PHE A N 1
ATOM 1713 C CA . PHE A 1 218 ? 7.009 19.009 -10.079 1.00 92.69 218 PHE A CA 1
ATOM 1714 C C . PHE A 1 218 ? 6.122 18.007 -10.820 1.00 92.69 218 PHE A C 1
ATOM 1716 O O . PHE A 1 218 ? 6.152 17.983 -12.047 1.00 92.69 218 PHE A O 1
ATOM 1723 N N . PHE A 1 219 ? 5.255 17.262 -10.136 1.00 92.31 219 PHE A N 1
ATOM 1724 C CA . PHE A 1 219 ? 4.291 16.404 -10.827 1.00 92.31 219 PHE A CA 1
ATOM 1725 C C . PHE A 1 219 ? 3.314 17.197 -11.703 1.00 92.31 219 PHE A C 1
ATOM 1727 O O . PHE A 1 219 ? 3.034 16.793 -12.828 1.00 92.31 219 PHE A O 1
ATOM 1734 N N . SER A 1 220 ? 2.870 18.374 -11.255 1.00 89.81 220 SER A N 1
ATOM 1735 C CA . SER A 1 220 ? 2.012 19.252 -12.064 1.00 89.81 220 SER A CA 1
ATOM 1736 C C . SER A 1 220 ? 2.719 19.719 -13.341 1.00 89.81 220 SER A C 1
ATOM 1738 O O . SER A 1 220 ? 2.130 19.700 -14.420 1.00 89.81 220 SER A O 1
ATOM 1740 N N . LYS A 1 221 ? 4.010 20.076 -13.251 1.00 88.50 221 LYS A N 1
ATOM 1741 C CA . LYS A 1 221 ? 4.837 20.397 -14.427 1.00 88.50 221 LYS A CA 1
ATOM 1742 C C . LYS A 1 221 ? 5.029 19.189 -15.348 1.00 88.50 221 LYS A C 1
ATOM 1744 O O . LYS A 1 221 ? 5.014 19.348 -16.565 1.00 88.50 221 LYS A O 1
ATOM 1749 N N . ALA A 1 222 ? 5.179 17.989 -14.785 1.00 87.44 222 ALA A N 1
ATOM 1750 C CA . ALA A 1 222 ? 5.287 16.755 -15.559 1.00 87.44 222 ALA A CA 1
ATOM 1751 C C . ALA A 1 222 ? 4.021 16.494 -16.388 1.00 87.44 222 ALA A C 1
ATOM 1753 O O . ALA A 1 222 ? 4.116 16.253 -17.590 1.00 87.44 222 ALA A O 1
ATOM 1754 N N . LEU A 1 223 ? 2.842 16.611 -15.769 1.00 85.94 223 LEU A N 1
ATOM 1755 C CA . LEU A 1 223 ? 1.551 16.462 -16.445 1.00 85.94 223 LEU A CA 1
ATOM 1756 C C . LEU A 1 223 ? 1.315 17.561 -17.489 1.00 85.94 223 LEU A C 1
ATOM 1758 O O . LEU A 1 223 ? 0.895 17.258 -18.603 1.00 85.94 223 LEU A O 1
ATOM 1762 N N . GLY A 1 224 ? 1.651 18.816 -17.170 1.00 83.00 224 GLY A N 1
ATOM 1763 C CA . GLY A 1 224 ? 1.553 19.935 -18.114 1.00 83.00 224 GLY A CA 1
ATOM 1764 C C . GLY A 1 224 ? 2.378 19.721 -19.388 1.00 83.00 224 GLY A C 1
ATOM 1765 O O . GLY A 1 224 ? 1.934 20.077 -20.476 1.00 83.00 224 GLY A O 1
ATOM 1766 N N . ASN A 1 225 ? 3.533 19.061 -19.268 1.00 78.19 225 ASN A N 1
ATOM 1767 C CA . ASN A 1 225 ? 4.410 18.737 -20.393 1.00 78.19 225 ASN A CA 1
ATOM 1768 C C . ASN A 1 225 ? 4.051 17.438 -21.134 1.00 78.19 225 ASN A C 1
ATOM 1770 O O . ASN A 1 225 ? 4.614 17.190 -22.197 1.00 78.19 225 ASN A O 1
ATOM 1774 N N . CYS A 1 226 ? 3.139 16.612 -20.607 1.00 72.69 226 CYS A N 1
ATOM 1775 C CA . CYS A 1 226 ? 2.626 15.429 -21.316 1.00 72.69 226 CYS A CA 1
ATOM 1776 C C . CYS A 1 226 ? 1.546 15.770 -22.342 1.00 72.69 226 CYS A C 1
ATOM 1778 O O . CYS A 1 226 ? 1.197 14.920 -23.147 1.00 72.69 226 CYS A O 1
ATOM 1780 N N . SER A 1 227 ? 1.013 16.993 -22.320 1.00 59.22 227 SER A N 1
ATOM 1781 C CA . SER A 1 227 ? 0.007 17.456 -23.270 1.00 59.22 227 SER A CA 1
ATOM 1782 C C . SER A 1 227 ? 0.681 17.883 -24.582 1.00 59.22 227 SER A C 1
ATOM 1784 O O . SER A 1 227 ? 1.159 19.023 -24.653 1.00 59.22 227 SER A O 1
ATOM 1786 N N . PRO A 1 228 ? 0.669 17.078 -25.666 1.00 52.66 228 PRO A N 1
ATOM 1787 C CA . PRO A 1 228 ? 0.837 17.658 -26.987 1.00 52.66 228 PRO A CA 1
ATOM 1788 C C . PRO A 1 228 ? -0.298 18.666 -27.164 1.00 52.66 228 PRO A C 1
ATOM 1790 O O . PRO A 1 228 ? -1.465 18.360 -26.905 1.00 52.66 228 PRO A O 1
ATOM 1793 N N . GLN A 1 229 ? 0.028 19.898 -27.551 1.00 49.09 229 GLN A N 1
ATOM 1794 C CA . GLN A 1 229 ? -0.981 20.863 -27.975 1.00 49.09 229 GLN A CA 1
ATOM 1795 C C . GLN A 1 229 ? -1.950 20.149 -28.920 1.00 49.09 229 GLN A C 1
ATOM 1797 O O . GLN A 1 229 ? -1.536 19.652 -29.964 1.00 49.09 229 GLN A O 1
ATOM 1802 N N . ARG A 1 230 ? -3.219 20.059 -28.496 1.00 48.66 230 ARG A N 1
ATOM 1803 C CA . ARG A 1 230 ? -4.363 19.399 -29.150 1.00 48.66 230 ARG A CA 1
ATOM 1804 C C . ARG A 1 230 ? -4.699 20.031 -30.513 1.00 48.66 230 ARG A C 1
ATOM 1806 O O . ARG A 1 230 ? -5.818 20.491 -30.719 1.00 48.66 230 ARG A O 1
ATOM 1813 N N . LYS A 1 231 ? -3.721 20.159 -31.407 1.00 50.66 231 LYS A N 1
ATOM 1814 C CA . LYS A 1 231 ? -3.817 20.942 -32.642 1.00 50.66 231 LYS A CA 1
ATOM 1815 C C . LYS A 1 231 ? -3.923 20.082 -33.899 1.00 50.66 231 LYS A C 1
ATOM 1817 O O . LYS A 1 231 ? -4.456 20.577 -34.880 1.00 50.66 231 LYS A O 1
ATOM 1822 N N . GLU A 1 232 ? -3.527 18.808 -33.869 1.00 50.91 232 GLU A N 1
ATOM 1823 C CA . GLU A 1 232 ? -3.652 17.916 -35.032 1.00 50.91 232 GLU A CA 1
ATOM 1824 C C . GLU A 1 232 ? -4.647 16.774 -34.774 1.00 50.91 232 GLU A C 1
ATOM 1826 O O . GLU A 1 232 ? -4.483 15.970 -33.854 1.00 50.91 232 GLU A O 1
ATOM 1831 N N . LYS A 1 233 ? -5.696 16.711 -35.603 1.00 52.94 233 LYS A N 1
ATOM 1832 C CA . LYS A 1 233 ? -6.560 15.539 -35.788 1.00 52.94 233 LYS A CA 1
ATOM 1833 C C . LYS A 1 233 ? -6.425 15.079 -37.247 1.00 52.94 233 LYS A C 1
ATOM 1835 O O . LYS A 1 233 ? -6.547 15.936 -38.122 1.00 52.94 233 LYS A O 1
ATOM 1840 N N . PRO A 1 234 ? -6.240 13.773 -37.521 1.00 55.84 234 PRO A N 1
ATOM 1841 C CA . PRO A 1 234 ? -6.175 12.653 -36.573 1.00 55.84 234 PRO A CA 1
ATOM 1842 C C . PRO A 1 234 ? -4.812 12.539 -35.861 1.00 55.84 234 PRO A C 1
ATOM 1844 O O . PRO A 1 234 ? -3.771 12.855 -36.429 1.00 55.84 234 PRO A O 1
ATOM 1847 N N . MET A 1 235 ? -4.821 12.070 -34.608 1.00 58.56 235 MET A N 1
ATOM 1848 C CA . MET A 1 235 ? -3.596 11.784 -33.847 1.00 58.56 235 MET A CA 1
ATOM 1849 C C . MET A 1 235 ? -2.826 10.616 -34.474 1.00 58.56 235 MET A C 1
ATOM 1851 O O . MET A 1 235 ? -3.415 9.588 -34.810 1.00 58.56 235 MET A O 1
ATOM 1855 N N . LYS A 1 236 ? -1.501 10.751 -34.592 1.00 66.25 236 LYS A N 1
ATOM 1856 C CA . LYS A 1 236 ? -0.612 9.667 -35.037 1.00 66.25 236 LYS A CA 1
ATOM 1857 C C . LYS A 1 236 ? -0.468 8.624 -33.918 1.00 66.25 236 LYS A C 1
ATOM 1859 O O . LYS A 1 236 ? -0.467 8.984 -32.746 1.00 66.25 236 LYS A O 1
ATOM 1864 N N . LEU A 1 237 ? -0.285 7.344 -34.262 1.00 60.31 237 LEU A N 1
ATOM 1865 C CA . LEU A 1 237 ? -0.121 6.241 -33.291 1.00 60.31 237 LEU A CA 1
ATOM 1866 C C . LEU A 1 237 ? 0.983 6.523 -32.251 1.00 60.31 237 LEU A C 1
ATOM 1868 O O . LEU A 1 237 ? 0.798 6.303 -31.058 1.00 60.31 237 LEU A O 1
ATOM 1872 N N . LEU A 1 238 ? 2.100 7.104 -32.697 1.00 60.59 238 LEU A N 1
ATOM 1873 C CA . LEU A 1 238 ? 3.225 7.501 -31.842 1.00 60.59 238 LEU A CA 1
ATOM 1874 C C . LEU A 1 238 ? 2.852 8.567 -30.797 1.00 60.59 238 LEU A C 1
ATOM 1876 O O . LEU A 1 238 ? 3.496 8.647 -29.754 1.00 60.59 238 LEU A O 1
ATOM 1880 N N . SER A 1 239 ? 1.815 9.371 -31.049 1.00 60.50 239 SER A N 1
ATOM 1881 C CA . SER A 1 239 ? 1.343 10.398 -30.115 1.00 60.50 239 SER A CA 1
ATOM 1882 C C . SER A 1 239 ? 0.684 9.797 -28.871 1.00 60.50 239 SER A C 1
ATOM 1884 O O . SER A 1 239 ? 0.790 10.399 -27.808 1.00 60.50 239 SER A O 1
ATOM 1886 N N . TYR A 1 240 ? 0.074 8.608 -28.973 1.00 60.19 240 TYR A N 1
ATOM 1887 C CA . TYR A 1 240 ? -0.471 7.889 -27.813 1.00 60.19 240 TYR A CA 1
ATOM 1888 C C . TYR A 1 240 ? 0.652 7.402 -26.893 1.00 60.19 240 TYR A C 1
ATOM 1890 O O . TYR A 1 240 ? 0.637 7.661 -25.699 1.00 60.19 240 TYR A O 1
ATOM 1898 N N . SER A 1 241 ? 1.707 6.825 -27.471 1.00 58.44 241 SER A N 1
ATOM 1899 C CA . SER A 1 241 ? 2.869 6.336 -26.720 1.00 58.44 241 SER A CA 1
ATOM 1900 C C . SER A 1 241 ? 3.659 7.412 -25.979 1.00 58.44 241 SER A C 1
ATOM 1902 O O . SER A 1 241 ? 4.388 7.106 -25.032 1.00 58.44 241 SER A O 1
ATOM 1904 N N . GLN A 1 242 ? 3.610 8.651 -26.468 1.00 58.78 242 GLN A N 1
ATOM 1905 C CA . GLN A 1 242 ? 4.317 9.779 -25.868 1.00 58.78 242 GLN A CA 1
ATOM 1906 C C . GLN A 1 242 ? 3.567 10.354 -24.664 1.00 58.78 242 GLN A C 1
ATOM 1908 O O . GLN A 1 242 ? 4.200 10.996 -23.818 1.00 58.78 242 GLN A O 1
ATOM 1913 N N . ASP A 1 243 ? 2.260 10.099 -24.557 1.00 68.19 243 ASP A N 1
ATOM 1914 C CA . ASP A 1 243 ? 1.455 10.538 -23.428 1.00 68.19 243 ASP A CA 1
ATOM 1915 C C . ASP A 1 243 ? 1.706 9.649 -22.202 1.00 68.19 243 ASP A C 1
ATOM 1917 O O . ASP A 1 243 ? 1.105 8.600 -21.989 1.00 68.19 243 ASP A O 1
ATOM 1921 N N . LYS A 1 244 ? 2.625 10.102 -21.350 1.00 75.31 244 LYS A N 1
ATOM 1922 C CA . LYS A 1 244 ? 2.953 9.446 -20.076 1.00 75.31 244 LYS A CA 1
ATOM 1923 C C . LYS A 1 244 ? 2.088 9.946 -18.926 1.00 75.31 244 LYS A C 1
ATOM 1925 O O . LYS A 1 244 ? 2.351 9.583 -17.778 1.00 75.31 244 LYS A O 1
ATOM 1930 N N . SER A 1 245 ? 1.074 10.773 -19.200 1.00 80.81 245 SER A N 1
ATOM 1931 C CA . SER A 1 245 ? 0.239 11.377 -18.159 1.00 80.81 245 SER A CA 1
ATOM 1932 C C . SER A 1 245 ? -0.434 10.320 -17.287 1.00 80.81 245 SER A C 1
ATOM 1934 O O . SER A 1 245 ? -0.462 10.469 -16.069 1.00 80.81 245 SER A O 1
ATOM 1936 N N . VAL A 1 246 ? -0.872 9.211 -17.888 1.00 80.88 246 VAL A N 1
ATOM 1937 C CA . VAL A 1 246 ? -1.469 8.060 -17.198 1.00 80.88 246 VAL A CA 1
ATOM 1938 C C . VAL A 1 246 ? -0.495 7.417 -16.202 1.00 80.88 246 VAL A C 1
ATOM 1940 O O . VAL A 1 246 ? -0.886 7.069 -15.090 1.00 80.88 246 VAL A O 1
ATOM 1943 N N . LEU A 1 247 ? 0.791 7.314 -16.555 1.00 82.12 247 LEU A N 1
ATOM 1944 C CA . LEU A 1 247 ? 1.828 6.768 -15.672 1.00 82.12 247 LEU A CA 1
ATOM 1945 C C . LEU A 1 247 ? 2.161 7.736 -14.528 1.00 82.12 247 LEU A C 1
ATOM 1947 O O . LEU A 1 247 ? 2.341 7.316 -13.386 1.00 82.12 247 LEU A O 1
ATOM 1951 N N . PHE A 1 248 ? 2.232 9.038 -14.815 1.00 87.62 248 PHE A N 1
ATOM 1952 C CA . PHE A 1 248 ? 2.521 10.061 -13.803 1.00 87.62 248 PHE A CA 1
ATOM 1953 C C . PHE A 1 248 ? 1.347 10.284 -12.849 1.00 87.62 248 PHE A C 1
ATOM 1955 O O . PHE A 1 248 ? 1.570 10.606 -11.682 1.00 87.62 248 PHE A O 1
ATOM 1962 N N . ALA A 1 249 ? 0.114 10.048 -13.310 1.00 89.81 249 ALA A N 1
ATOM 1963 C CA . ALA A 1 249 ? -1.081 10.121 -12.482 1.00 89.81 249 ALA A CA 1
ATOM 1964 C C . ALA A 1 249 ? -0.978 9.194 -11.263 1.00 89.81 249 ALA A C 1
ATOM 1966 O O . ALA A 1 249 ? -1.336 9.611 -10.167 1.00 89.81 249 ALA A O 1
ATOM 1967 N N . TYR A 1 250 ? -0.385 8.000 -11.388 1.00 91.06 250 TYR A N 1
ATOM 1968 C CA . TYR A 1 250 ? -0.164 7.124 -10.230 1.00 91.06 250 TYR A CA 1
ATOM 1969 C C . TYR A 1 250 ? 0.684 7.799 -9.137 1.00 91.06 250 TYR A C 1
ATOM 1971 O O . TYR A 1 250 ? 0.323 7.777 -7.960 1.00 91.06 250 TYR A O 1
ATOM 1979 N N . ASN A 1 251 ? 1.774 8.472 -9.522 1.00 92.88 251 ASN A N 1
ATOM 1980 C CA . ASN A 1 251 ? 2.638 9.195 -8.584 1.00 92.88 251 ASN A CA 1
ATOM 1981 C C . ASN A 1 251 ? 1.913 10.389 -7.941 1.00 92.88 251 ASN A C 1
ATOM 1983 O O . ASN A 1 251 ? 2.080 10.645 -6.748 1.00 92.88 251 ASN A O 1
ATOM 1987 N N . CYS A 1 252 ? 1.063 11.091 -8.699 1.00 92.31 252 CYS A N 1
ATOM 1988 C CA . CYS A 1 252 ? 0.173 12.112 -8.143 1.00 92.31 252 CYS A CA 1
ATOM 1989 C C . CYS A 1 252 ? -0.813 11.517 -7.130 1.00 92.31 252 CYS A C 1
ATOM 1991 O O . CYS A 1 252 ? -1.070 12.135 -6.100 1.00 92.31 252 CYS A O 1
ATOM 1993 N N . GLY A 1 253 ? -1.346 10.323 -7.406 1.00 92.25 253 GLY A N 1
ATOM 1994 C CA . GLY A 1 253 ? -2.224 9.588 -6.499 1.00 92.25 253 GLY A CA 1
ATOM 1995 C C . GLY A 1 253 ? -1.549 9.317 -5.158 1.00 92.25 253 GLY A C 1
ATOM 1996 O O . GLY A 1 253 ? -2.094 9.683 -4.118 1.00 92.25 253 GLY A O 1
ATOM 1997 N N . LEU A 1 254 ? -0.322 8.784 -5.183 1.00 91.69 254 LEU A N 1
ATOM 1998 C CA . LEU A 1 254 ? 0.482 8.549 -3.975 1.00 91.69 254 LEU A CA 1
ATOM 1999 C C . LEU A 1 254 ? 0.750 9.837 -3.189 1.00 91.69 254 LEU A C 1
ATOM 2001 O O . LEU A 1 254 ? 0.620 9.857 -1.966 1.00 91.69 254 LEU A O 1
ATOM 2005 N N . LEU A 1 255 ? 1.092 10.924 -3.885 1.00 93.19 255 LEU A N 1
ATOM 2006 C CA . LEU A 1 255 ? 1.290 12.232 -3.267 1.00 93.19 255 LEU A CA 1
ATOM 2007 C C . LEU A 1 255 ? 0.026 12.729 -2.559 1.00 93.19 255 LEU A C 1
ATOM 2009 O O . LEU A 1 255 ? 0.101 13.201 -1.424 1.00 93.19 255 LEU A O 1
ATOM 2013 N N . TYR A 1 256 ? -1.124 12.680 -3.233 1.00 91.50 256 TYR A N 1
ATOM 2014 C CA . TYR A 1 256 ? -2.374 13.180 -2.668 1.00 91.50 256 TYR A CA 1
ATOM 2015 C C . TYR A 1 256 ? -2.882 12.308 -1.527 1.00 91.50 256 TYR A C 1
ATOM 2017 O O . TYR A 1 256 ? -3.411 12.861 -0.565 1.00 91.50 256 TYR A O 1
ATOM 2025 N N . LEU A 1 257 ? -2.673 10.992 -1.598 1.00 89.81 257 LEU A N 1
ATOM 2026 C CA . LEU A 1 257 ? -2.966 10.080 -0.499 1.00 89.81 257 LEU A CA 1
ATOM 2027 C C . LEU A 1 257 ? -2.121 10.436 0.733 1.00 89.81 257 LEU A C 1
ATOM 2029 O O . LEU A 1 257 ? -2.689 10.714 1.783 1.00 89.81 257 LEU A O 1
ATOM 2033 N N . ALA A 1 258 ? -0.797 10.566 0.581 1.00 88.00 258 ALA A N 1
ATOM 2034 C CA . ALA A 1 258 ? 0.099 10.987 1.668 1.00 88.00 258 ALA A CA 1
ATOM 2035 C C . ALA A 1 258 ? -0.226 12.395 2.206 1.00 88.00 258 ALA A C 1
ATOM 2037 O O . ALA A 1 258 ? -0.034 12.693 3.375 1.00 88.00 258 ALA A O 1
ATOM 2038 N N . SER A 1 259 ? -0.773 13.274 1.362 1.00 86.94 259 SER A N 1
ATOM 2039 C CA . SER A 1 259 ? -1.182 14.627 1.759 1.00 86.94 259 SER A CA 1
ATOM 2040 C C . SER A 1 259 ? -2.581 14.702 2.396 1.00 86.94 259 SER A C 1
ATOM 2042 O O . SER A 1 259 ? -3.096 15.812 2.552 1.00 86.94 259 SER A O 1
ATOM 2044 N N . GLY A 1 260 ? -3.245 13.574 2.680 1.00 85.75 260 GLY A N 1
ATOM 2045 C CA . GLY A 1 260 ? -4.595 13.552 3.261 1.00 85.75 260 GLY A CA 1
ATOM 2046 C C . GLY A 1 260 ? -5.695 14.072 2.322 1.00 85.75 260 GLY A C 1
ATOM 2047 O O . GLY A 1 260 ? -6.693 14.640 2.768 1.00 85.75 260 GLY A O 1
ATOM 2048 N N . LYS A 1 261 ? -5.510 13.946 1.000 1.00 87.69 261 LYS A N 1
ATO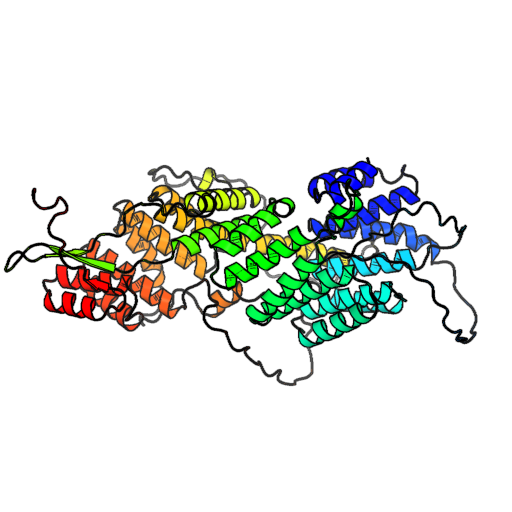M 2049 C CA . LYS A 1 261 ? -6.4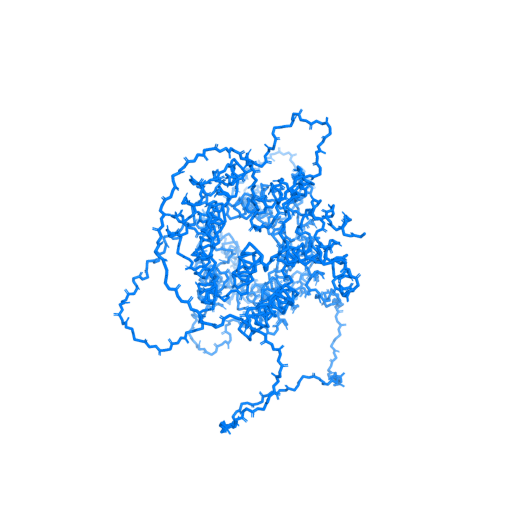31 14.442 -0.045 1.00 87.69 261 LYS A CA 1
ATOM 2050 C C . LYS A 1 261 ? -7.038 13.278 -0.849 1.00 87.69 261 LYS A C 1
ATOM 2052 O O . LYS A 1 261 ? -6.766 13.164 -2.049 1.00 87.69 261 LYS A O 1
ATOM 2057 N N . PRO A 1 262 ? -7.904 12.443 -0.240 1.00 88.94 262 PRO A N 1
ATOM 2058 C CA . PRO A 1 262 ? -8.373 11.189 -0.840 1.00 88.94 262 PRO A CA 1
ATOM 2059 C C . PRO A 1 262 ? -9.149 11.383 -2.151 1.00 88.94 262 PRO A C 1
ATOM 2061 O O . PRO A 1 262 ? -8.997 10.597 -3.081 1.00 88.94 262 PRO A O 1
ATOM 2064 N N . VAL A 1 263 ? -9.913 12.475 -2.280 1.00 88.56 263 VAL A N 1
ATOM 2065 C CA . VAL A 1 263 ? -10.688 12.783 -3.499 1.00 88.56 263 VAL A CA 1
ATOM 2066 C C . VAL A 1 263 ? -9.778 12.978 -4.718 1.00 88.56 263 VAL A C 1
ATOM 2068 O O . VAL A 1 263 ? -10.064 12.480 -5.804 1.00 88.56 263 VAL A O 1
ATOM 2071 N N . LEU A 1 264 ? -8.667 13.703 -4.552 1.00 89.56 264 LEU A N 1
ATOM 2072 C CA . LEU A 1 264 ? -7.702 13.911 -5.636 1.00 89.56 264 LEU A CA 1
ATOM 2073 C C . LEU A 1 264 ? -6.909 12.631 -5.914 1.00 89.56 264 LEU A C 1
ATOM 2075 O O . LEU A 1 264 ? -6.621 12.330 -7.070 1.00 89.56 264 LEU A O 1
ATOM 2079 N N . ALA A 1 265 ? -6.594 11.869 -4.864 1.00 92.44 265 ALA A N 1
ATOM 2080 C CA . ALA A 1 265 ? -5.859 10.620 -4.977 1.00 92.44 265 ALA A CA 1
ATOM 2081 C C . ALA A 1 265 ? -6.618 9.567 -5.803 1.00 92.44 265 ALA A C 1
ATOM 2083 O O . ALA A 1 265 ? -6.052 9.042 -6.761 1.00 92.44 265 ALA A O 1
ATOM 2084 N N . VAL A 1 266 ? -7.908 9.328 -5.522 1.00 92.31 266 VAL A N 1
ATOM 2085 C CA . VAL A 1 266 ? -8.718 8.363 -6.292 1.00 92.31 266 VAL A CA 1
ATOM 2086 C C . VAL A 1 266 ? -8.791 8.732 -7.765 1.00 92.31 266 VAL A C 1
ATOM 2088 O O . VAL A 1 266 ? -8.591 7.862 -8.604 1.00 92.31 266 VAL A O 1
ATOM 2091 N N . ARG A 1 267 ? -9.007 10.008 -8.107 1.00 90.56 267 ARG A N 1
ATOM 2092 C CA . ARG A 1 267 ? -9.064 10.443 -9.516 1.00 90.56 267 ARG A CA 1
ATOM 2093 C C . ARG A 1 267 ? -7.770 10.122 -10.261 1.00 90.56 267 ARG A C 1
ATOM 2095 O O . ARG A 1 267 ? -7.800 9.608 -11.377 1.00 90.56 267 ARG A O 1
ATOM 2102 N N . CYS A 1 268 ? -6.639 10.379 -9.614 1.00 91.50 268 CYS A N 1
ATOM 2103 C CA . CYS A 1 268 ? -5.318 10.049 -10.130 1.00 91.50 268 CYS A CA 1
ATOM 2104 C C . CYS A 1 268 ? -5.116 8.531 -10.298 1.00 91.50 268 CYS A C 1
ATOM 2106 O O . CYS A 1 268 ? -4.636 8.087 -11.342 1.00 91.50 268 CYS A O 1
ATOM 2108 N N . PHE A 1 269 ? -5.518 7.720 -9.315 1.00 92.75 269 PHE A N 1
ATOM 2109 C CA . PHE A 1 269 ? -5.421 6.260 -9.404 1.00 92.75 269 PHE A CA 1
ATOM 2110 C C . PHE A 1 269 ? -6.358 5.662 -10.456 1.00 92.75 269 PHE A C 1
ATOM 2112 O O . PHE A 1 269 ? -5.956 4.751 -11.171 1.00 92.75 269 PHE A O 1
ATOM 2119 N N . GLN A 1 270 ? -7.569 6.193 -10.612 1.00 90.50 270 GLN A N 1
ATOM 2120 C CA . GLN A 1 270 ? -8.503 5.768 -11.655 1.00 90.50 270 GLN A CA 1
ATOM 2121 C C . GLN A 1 270 ? -7.953 6.040 -13.053 1.00 90.50 270 GLN A C 1
ATOM 2123 O O . GLN A 1 270 ? -8.018 5.165 -13.913 1.00 90.50 270 GLN A O 1
ATOM 2128 N N . GLN A 1 271 ? -7.350 7.215 -13.269 1.00 88.38 271 GLN A N 1
ATOM 2129 C CA . GLN A 1 271 ? -6.664 7.512 -14.526 1.00 88.38 271 GLN A CA 1
ATOM 2130 C C . GLN A 1 271 ? -5.548 6.490 -14.789 1.00 88.38 271 GLN A C 1
ATOM 2132 O O . GLN A 1 271 ? -5.476 5.914 -15.875 1.00 88.38 271 GLN A O 1
ATOM 2137 N N . ALA A 1 272 ? -4.731 6.210 -13.771 1.00 89.12 272 ALA A N 1
ATOM 2138 C CA . ALA A 1 272 ? -3.650 5.231 -13.835 1.00 89.12 272 ALA A CA 1
ATOM 2139 C C . ALA A 1 272 ? -4.142 3.772 -13.990 1.00 89.12 272 ALA A C 1
ATOM 2141 O O . ALA A 1 272 ? -3.392 2.903 -14.441 1.00 89.12 272 ALA A O 1
ATOM 2142 N N . GLY A 1 273 ? -5.405 3.496 -13.652 1.00 86.56 273 GLY A N 1
ATOM 2143 C CA . GLY A 1 273 ? -6.005 2.165 -13.684 1.00 86.56 273 GLY A CA 1
ATOM 2144 C C . GLY A 1 273 ? -6.019 1.523 -15.065 1.00 86.56 273 GLY A C 1
ATOM 2145 O O . GLY A 1 273 ? -5.867 0.312 -15.156 1.00 86.56 273 GLY A O 1
ATOM 2146 N N . SER A 1 274 ? -6.070 2.314 -16.138 1.00 82.69 274 SER A N 1
ATOM 2147 C CA . SER A 1 274 ? -5.945 1.804 -17.515 1.00 82.69 274 SER A CA 1
ATOM 2148 C C . SER A 1 274 ? -4.656 1.004 -17.765 1.00 82.69 274 SER A C 1
ATOM 2150 O O . SER A 1 274 ? -4.648 0.118 -18.612 1.00 82.69 274 SER A O 1
ATOM 2152 N N . VAL A 1 275 ? -3.596 1.264 -16.990 1.00 83.19 275 VAL A N 1
ATOM 2153 C CA . VAL A 1 275 ? -2.303 0.567 -17.084 1.00 83.19 275 VAL A CA 1
ATOM 2154 C C . VAL A 1 275 ? -2.073 -0.385 -15.913 1.00 83.19 275 VAL A C 1
ATOM 2156 O O . VAL A 1 275 ? -1.541 -1.477 -16.092 1.00 83.19 275 VAL A O 1
ATOM 2159 N N . PHE A 1 276 ? -2.455 0.015 -14.700 1.00 86.00 276 PHE A N 1
ATOM 2160 C CA . PHE A 1 276 ? -2.088 -0.709 -13.480 1.00 86.00 276 PHE A CA 1
ATOM 2161 C C . PHE A 1 276 ? -3.194 -1.618 -12.923 1.00 86.00 276 PHE A C 1
ATOM 2163 O O . PHE A 1 276 ? -3.025 -2.138 -11.824 1.00 86.00 276 PHE A O 1
ATOM 2170 N N . PHE A 1 277 ? -4.303 -1.851 -13.641 1.00 88.94 277 PHE A N 1
ATOM 2171 C CA . PHE A 1 277 ? -5.436 -2.651 -13.137 1.00 88.94 277 PHE A CA 1
ATOM 2172 C C . PHE A 1 277 ? -5.084 -4.094 -12.740 1.00 88.94 277 PHE A C 1
ATOM 2174 O O . PHE A 1 277 ? -5.793 -4.675 -11.925 1.00 88.94 277 PHE A O 1
ATOM 2181 N N . LYS A 1 278 ? -4.004 -4.680 -13.274 1.00 87.81 278 LYS A N 1
ATOM 2182 C CA . LYS A 1 278 ? -3.514 -6.005 -12.848 1.00 87.81 278 LYS A CA 1
ATOM 2183 C C . LYS A 1 278 ? -2.632 -5.973 -11.595 1.00 87.81 278 LYS A C 1
ATOM 2185 O O . LYS A 1 278 ? -2.224 -7.022 -11.114 1.00 87.81 278 LYS A O 1
ATOM 2190 N N . ARG A 1 279 ? -2.305 -4.794 -11.055 1.00 87.94 279 ARG A N 1
ATOM 2191 C CA . ARG A 1 279 ? -1.475 -4.677 -9.851 1.00 87.94 279 ARG A CA 1
ATOM 2192 C C . ARG A 1 279 ? -2.366 -4.613 -8.607 1.00 87.94 279 ARG A C 1
ATOM 2194 O O . ARG A 1 279 ? -3.098 -3.631 -8.463 1.00 87.94 279 ARG A O 1
ATOM 2201 N N . PRO A 1 280 ? -2.267 -5.567 -7.662 1.00 93.44 280 PRO A N 1
ATOM 2202 C CA . PRO A 1 280 ? -3.096 -5.558 -6.452 1.00 93.44 280 PRO A CA 1
ATOM 2203 C C . PRO A 1 280 ? -2.888 -4.290 -5.615 1.00 93.44 280 PRO A C 1
ATOM 2205 O O . PRO A 1 280 ? -3.833 -3.761 -5.034 1.00 93.44 280 PRO A O 1
ATOM 2208 N N . LEU A 1 281 ? -1.672 -3.731 -5.635 1.00 91.62 281 LEU A N 1
ATOM 2209 C CA . LEU A 1 281 ? -1.348 -2.493 -4.929 1.00 91.62 281 LEU A CA 1
ATOM 2210 C C . LEU A 1 281 ? -2.185 -1.291 -5.395 1.00 91.62 281 LEU A C 1
ATOM 2212 O O . LEU A 1 281 ? -2.522 -0.453 -4.567 1.00 91.62 281 LEU A O 1
ATOM 2216 N N . LEU A 1 282 ? -2.544 -1.193 -6.683 1.00 93.50 282 LEU A N 1
ATOM 2217 C CA . LEU A 1 282 ? -3.399 -0.100 -7.165 1.00 93.50 282 LEU A CA 1
ATOM 2218 C C . LEU A 1 282 ? -4.754 -0.130 -6.452 1.00 93.50 282 LEU A C 1
ATOM 2220 O O . LEU A 1 282 ? -5.231 0.895 -5.969 1.00 93.50 282 LEU A O 1
ATOM 2224 N N . TRP A 1 283 ? -5.363 -1.312 -6.400 1.00 96.00 283 TRP A N 1
ATOM 2225 C CA . TRP A 1 283 ? -6.669 -1.513 -5.791 1.00 96.00 283 TRP A CA 1
ATOM 2226 C C . TRP A 1 283 ? -6.647 -1.250 -4.289 1.00 96.00 283 TRP A C 1
ATOM 2228 O O . TRP A 1 283 ? -7.548 -0.580 -3.788 1.00 96.00 283 TRP A O 1
ATOM 2238 N N . LEU A 1 284 ? -5.586 -1.687 -3.603 1.00 95.94 284 LEU A N 1
ATOM 2239 C CA . LEU A 1 284 ? -5.351 -1.337 -2.205 1.00 95.94 284 LEU A CA 1
ATOM 2240 C C . LEU A 1 284 ? -5.290 0.189 -2.017 1.00 95.94 284 LEU A C 1
ATOM 2242 O O . LEU A 1 284 ? -6.018 0.724 -1.192 1.00 95.94 284 LEU A O 1
ATOM 2246 N N . ARG A 1 285 ? -4.524 0.924 -2.840 1.00 95.38 285 ARG A N 1
ATOM 2247 C CA . ARG A 1 285 ? -4.447 2.396 -2.728 1.00 95.38 285 ARG A CA 1
ATOM 2248 C C . ARG A 1 285 ? -5.790 3.094 -2.945 1.00 95.38 285 ARG A C 1
ATOM 2250 O O . ARG A 1 285 ? -6.083 4.075 -2.268 1.00 95.38 285 ARG A O 1
ATOM 2257 N N . ILE A 1 286 ? -6.620 2.604 -3.868 1.00 94.69 286 ILE A N 1
ATOM 2258 C CA . ILE A 1 286 ? -7.975 3.145 -4.071 1.00 94.69 286 ILE A CA 1
ATOM 2259 C C . ILE A 1 286 ? -8.858 2.874 -2.841 1.00 94.69 286 ILE A C 1
ATOM 2261 O O . ILE A 1 286 ? -9.625 3.752 -2.438 1.00 94.69 286 ILE A O 1
ATOM 2265 N N . ALA A 1 287 ? -8.746 1.687 -2.238 1.00 95.12 287 ALA A N 1
ATOM 2266 C CA . ALA A 1 287 ? -9.471 1.324 -1.023 1.00 95.12 287 ALA A CA 1
ATOM 2267 C C . ALA A 1 287 ? -9.068 2.201 0.174 1.00 95.12 287 ALA A C 1
ATOM 2269 O O . ALA A 1 287 ? -9.940 2.787 0.815 1.00 95.12 287 ALA A O 1
ATOM 2270 N N . GLU A 1 288 ? -7.767 2.398 0.397 1.00 93.88 288 GLU A N 1
ATOM 2271 C CA . GLU A 1 288 ? -7.232 3.294 1.432 1.00 93.88 288 GLU A CA 1
ATOM 2272 C C . GLU A 1 288 ? -7.760 4.730 1.271 1.00 93.88 288 GLU A C 1
ATOM 2274 O O . GLU A 1 288 ? -8.127 5.375 2.252 1.00 93.88 288 GLU A O 1
ATOM 2279 N N . CYS A 1 289 ? -7.883 5.243 0.037 1.00 92.75 289 CYS A N 1
ATOM 2280 C CA . CYS A 1 289 ? -8.508 6.549 -0.181 1.00 92.75 289 CYS A CA 1
ATOM 2281 C C . CYS A 1 289 ? -9.981 6.586 0.253 1.00 92.75 289 CYS A C 1
ATOM 2283 O O . CYS A 1 289 ? -10.441 7.604 0.772 1.00 92.75 289 CYS A O 1
ATOM 2285 N N . CYS A 1 290 ? -10.735 5.511 0.006 1.00 91.44 290 CYS A N 1
ATOM 2286 C CA . CYS A 1 290 ? -12.137 5.418 0.407 1.00 91.44 290 CYS A CA 1
ATOM 2287 C C . CYS A 1 290 ? -12.275 5.341 1.934 1.00 91.44 290 CYS A C 1
ATOM 2289 O O . CYS A 1 290 ? -13.145 6.005 2.492 1.00 91.44 290 CYS A O 1
ATOM 2291 N N . ILE A 1 291 ? -11.398 4.578 2.595 1.00 90.56 291 ILE A N 1
ATOM 2292 C CA . ILE A 1 291 ? -11.315 4.474 4.059 1.00 90.56 291 ILE A CA 1
ATOM 2293 C C . ILE A 1 291 ? -10.997 5.848 4.658 1.00 90.56 291 ILE A C 1
ATOM 2295 O O . ILE A 1 291 ? -11.802 6.383 5.413 1.00 90.56 291 ILE A O 1
ATOM 2299 N N . MET A 1 292 ? -9.924 6.500 4.201 1.00 88.75 292 MET A N 1
ATOM 2300 C CA . MET A 1 292 ? -9.527 7.840 4.653 1.00 88.75 292 MET A CA 1
ATOM 2301 C C . MET A 1 292 ? -10.627 8.894 4.450 1.00 88.75 292 MET A C 1
ATOM 2303 O O . MET A 1 292 ? -10.754 9.841 5.225 1.00 88.75 292 MET A O 1
ATOM 2307 N N . PHE A 1 293 ? -11.420 8.776 3.381 1.00 86.50 293 PHE A N 1
ATOM 2308 C CA . PHE A 1 293 ? -12.554 9.672 3.162 1.00 86.50 293 PHE A CA 1
ATOM 2309 C C . PHE A 1 293 ? -13.692 9.435 4.167 1.00 86.50 293 PHE A C 1
ATOM 2311 O O . PHE A 1 293 ? -14.314 10.405 4.605 1.00 86.50 293 PHE A O 1
ATOM 2318 N N . SER A 1 294 ? -13.931 8.174 4.537 1.00 79.56 294 SER A N 1
ATOM 2319 C CA . SER A 1 294 ? -14.928 7.756 5.529 1.00 79.56 294 SER A CA 1
ATOM 2320 C C . SER A 1 294 ? -14.532 8.144 6.957 1.00 79.56 294 SER A C 1
ATOM 2322 O O . SER A 1 294 ? -15.379 8.558 7.740 1.00 79.56 294 SER A O 1
ATOM 2324 N N . GLU A 1 295 ? -13.238 8.101 7.278 1.00 71.69 295 GLU A N 1
ATOM 2325 C CA . GLU A 1 295 ? -12.676 8.410 8.602 1.00 71.69 295 GLU A CA 1
ATOM 2326 C C . GLU A 1 295 ? -12.720 9.895 8.999 1.00 71.69 295 GLU A C 1
ATOM 2328 O O . GLU A 1 295 ? -12.160 10.285 10.029 1.00 71.69 295 GLU A O 1
ATOM 2333 N N . LYS A 1 296 ? -13.393 10.764 8.233 1.00 61.34 296 LYS A N 1
ATOM 2334 C CA . LYS A 1 296 ? -13.692 12.128 8.688 1.00 61.34 296 LYS A CA 1
ATOM 2335 C C . LYS A 1 296 ? -14.684 12.069 9.852 1.00 61.34 296 LYS A C 1
ATOM 2337 O O . LYS A 1 296 ? -15.877 12.294 9.672 1.00 61.34 296 LYS A O 1
ATOM 2342 N N . LYS A 1 297 ? -14.160 11.764 11.046 1.00 54.56 297 LYS A N 1
ATOM 2343 C CA . LYS A 1 297 ? -14.898 11.642 12.304 1.00 54.56 297 LYS A CA 1
ATOM 2344 C C . LYS A 1 297 ? -15.688 12.932 12.529 1.00 54.56 297 LYS A C 1
ATOM 2346 O O . LYS A 1 297 ? -15.099 14.005 12.673 1.00 54.56 297 LYS A O 1
ATOM 2351 N N . SER A 1 298 ? -17.012 12.822 12.521 1.00 53.88 298 SER A N 1
ATOM 2352 C CA . SER A 1 298 ? -17.909 13.878 12.982 1.00 53.88 298 SER A CA 1
ATOM 2353 C C . SER A 1 298 ? -17.768 14.053 14.494 1.00 53.88 298 SER A C 1
ATOM 2355 O O . SER A 1 298 ? -17.413 13.113 15.207 1.00 53.88 298 SER A O 1
ATOM 2357 N N . ASP A 1 299 ? -18.029 15.262 14.983 1.00 60.94 299 ASP A N 1
ATOM 2358 C CA . ASP A 1 299 ? -18.047 15.548 16.418 1.00 60.94 299 ASP A CA 1
ATOM 2359 C C . ASP A 1 299 ? -19.094 14.680 17.140 1.00 60.94 299 ASP A C 1
ATOM 2361 O O . ASP A 1 299 ? -20.073 14.227 16.545 1.00 60.94 299 ASP A O 1
ATOM 2365 N N . ILE A 1 300 ? -18.867 14.433 18.432 1.00 68.56 300 ILE A N 1
ATOM 2366 C CA . ILE A 1 300 ? -19.806 13.713 19.293 1.00 68.56 300 ILE A CA 1
ATOM 2367 C C . ILE A 1 300 ? -20.960 14.665 19.600 1.00 68.56 300 ILE A C 1
ATOM 2369 O O . ILE A 1 300 ? -20.823 15.574 20.425 1.00 68.56 300 ILE A O 1
ATOM 2373 N N . ASP A 1 301 ? -22.096 14.447 18.948 1.00 70.44 301 ASP A N 1
ATOM 2374 C CA . ASP A 1 301 ? -23.304 15.230 19.173 1.00 70.44 301 ASP A CA 1
ATOM 2375 C C . ASP A 1 301 ? -24.066 14.695 20.395 1.00 70.44 301 ASP A C 1
ATOM 2377 O O . ASP A 1 301 ? -24.633 13.599 20.399 1.00 70.44 301 ASP A O 1
ATOM 2381 N N . VAL A 1 302 ? -24.087 15.494 21.463 1.00 71.19 302 VAL A N 1
ATOM 2382 C CA . VAL A 1 302 ? -24.833 15.199 22.691 1.00 71.19 302 VAL A CA 1
ATOM 2383 C C . VAL A 1 302 ? -26.102 16.039 22.704 1.00 71.19 302 VAL A C 1
ATOM 2385 O O . VAL A 1 302 ? -26.054 17.267 22.829 1.00 71.19 302 VAL A O 1
ATOM 2388 N N . LYS A 1 303 ? -27.256 15.375 22.603 1.00 77.69 303 LYS A N 1
ATOM 2389 C CA . LYS A 1 303 ? -28.577 16.005 22.691 1.00 77.69 303 LYS A CA 1
ATOM 2390 C C . LYS A 1 303 ? -29.077 15.994 24.129 1.00 77.69 303 LYS A C 1
ATOM 2392 O O . LYS A 1 303 ? -28.942 15.016 24.859 1.00 77.69 303 LYS A O 1
ATOM 2397 N N . ILE A 1 304 ? -29.686 17.100 24.540 1.00 74.25 304 ILE A N 1
ATOM 2398 C CA . ILE A 1 304 ? -30.333 17.222 25.848 1.00 74.25 304 ILE A CA 1
ATOM 2399 C C . ILE A 1 304 ? -31.832 17.051 25.637 1.00 74.25 304 ILE A C 1
ATOM 2401 O O . ILE A 1 304 ? -32.449 17.885 24.978 1.00 74.25 304 ILE A O 1
ATOM 2405 N N . VAL A 1 305 ? -32.418 16.006 26.213 1.00 79.06 305 VAL A N 1
ATOM 2406 C CA . VAL A 1 305 ? -33.858 15.724 26.130 1.00 79.06 305 VAL A CA 1
ATOM 2407 C C . VAL A 1 305 ? -34.504 15.968 27.496 1.00 79.06 305 VAL A C 1
ATOM 2409 O O . VAL A 1 305 ? -33.892 15.724 28.533 1.00 79.06 305 VAL A O 1
ATOM 2412 N N . GLY A 1 306 ? -35.736 16.480 27.517 1.00 69.69 306 GLY A N 1
ATOM 2413 C CA . GLY A 1 306 ? -36.488 16.728 28.752 1.00 69.69 306 GLY A CA 1
ATOM 2414 C C . GLY A 1 306 ? -36.077 17.993 29.523 1.00 69.69 306 GLY A C 1
ATOM 2415 O O . GLY A 1 306 ? -35.165 18.732 29.149 1.00 69.69 306 GLY A O 1
ATOM 2416 N N . ARG A 1 307 ? -36.795 18.284 30.618 1.00 69.75 307 ARG A N 1
ATOM 2417 C CA . ARG A 1 307 ? -36.575 19.465 31.480 1.00 69.75 307 ARG A CA 1
ATOM 2418 C C . ARG A 1 307 ? -36.621 19.092 32.965 1.00 69.75 307 ARG A C 1
ATOM 2420 O O . ARG A 1 307 ? -37.302 18.149 33.365 1.00 69.75 307 ARG A O 1
ATOM 2427 N N . GLY A 1 308 ? -35.918 19.868 33.795 1.00 72.25 308 GLY A N 1
ATOM 2428 C CA . GLY A 1 308 ? -35.895 19.689 35.251 1.00 72.25 308 GLY A CA 1
ATOM 2429 C C . GLY A 1 308 ? -35.385 18.305 35.662 1.00 72.25 308 GLY A C 1
ATOM 2430 O O . GLY A 1 308 ? -34.339 17.867 35.193 1.00 72.25 308 GLY A O 1
ATOM 2431 N N . LYS A 1 309 ? -36.149 17.609 36.511 1.00 67.25 309 LYS A N 1
ATOM 2432 C CA . LYS A 1 309 ? -35.837 16.252 37.000 1.00 67.25 309 LYS A CA 1
ATOM 2433 C C . LYS A 1 309 ? -35.860 15.156 35.923 1.00 67.25 309 LYS A C 1
ATOM 2435 O O . LYS A 1 309 ? -35.370 14.065 36.171 1.00 67.25 309 LYS A O 1
ATOM 2440 N N . TRP A 1 310 ? -36.411 15.446 34.743 1.00 71.75 310 TRP A N 1
ATOM 2441 C CA . TRP A 1 310 ? -36.501 14.518 33.609 1.00 71.75 310 TRP A CA 1
ATOM 2442 C C . TRP A 1 310 ? -35.470 14.821 32.516 1.00 71.75 310 TRP A C 1
ATOM 2444 O O . TRP A 1 310 ? -35.595 14.342 31.393 1.00 71.75 310 TRP A O 1
ATOM 2454 N N . ARG A 1 311 ? -34.484 15.676 32.810 1.00 72.31 311 ARG A N 1
ATOM 2455 C CA . ARG A 1 311 ? -33.431 16.031 31.861 1.00 72.31 311 ARG A CA 1
ATOM 2456 C C . ARG A 1 311 ? -32.488 14.842 31.667 1.00 72.31 311 ARG A C 1
ATOM 2458 O O . ARG A 1 311 ? -31.835 14.419 32.615 1.00 72.31 311 ARG A O 1
ATOM 2465 N N . GLN A 1 312 ? -32.388 14.354 30.438 1.00 70.44 312 GLN A N 1
ATOM 2466 C CA . GLN A 1 312 ? -31.524 13.251 30.031 1.00 70.44 312 GLN A CA 1
ATOM 2467 C C . GLN A 1 312 ? -30.520 13.719 28.972 1.00 70.44 312 GLN A C 1
ATOM 2469 O O . GLN A 1 312 ? -30.812 14.596 28.155 1.00 70.44 312 GLN A O 1
ATOM 2474 N N . LEU A 1 313 ? -29.318 13.144 29.010 1.00 71.75 313 LEU A N 1
ATOM 2475 C CA . LEU A 1 313 ? -28.310 13.299 27.966 1.00 71.75 313 LEU A CA 1
ATOM 2476 C C . LEU A 1 313 ? -28.417 12.095 27.038 1.00 71.75 313 LEU A C 1
ATOM 2478 O O . LEU A 1 313 ? -28.239 10.963 27.478 1.00 71.75 313 LEU A O 1
ATOM 2482 N N . VAL A 1 314 ? -28.718 12.352 25.771 1.00 72.44 314 VAL A N 1
ATOM 2483 C CA . VAL A 1 314 ? -28.759 11.338 24.723 1.00 72.44 314 VAL A CA 1
ATOM 2484 C C . VAL A 1 314 ? -27.554 11.565 23.830 1.00 72.44 314 VAL A C 1
ATOM 2486 O O . VAL A 1 314 ? -27.423 12.610 23.194 1.00 72.44 314 VAL A O 1
ATOM 2489 N N . ILE A 1 315 ? -26.662 10.584 23.813 1.00 67.19 315 ILE A N 1
ATOM 2490 C CA . ILE A 1 315 ? -25.594 10.508 22.824 1.00 67.19 315 ILE A CA 1
ATOM 2491 C C . ILE A 1 315 ? -26.213 9.786 21.633 1.00 67.19 315 ILE A C 1
ATOM 2493 O O . ILE A 1 315 ? -26.615 8.628 21.766 1.00 67.19 315 ILE A O 1
ATOM 2497 N N . GLU A 1 316 ? -26.367 10.468 20.498 1.00 58.06 316 GLU A N 1
ATOM 2498 C CA . GLU A 1 316 ? -26.795 9.771 19.287 1.00 58.06 316 GLU A CA 1
ATOM 2499 C C . GLU A 1 316 ? -25.667 8.830 18.873 1.00 58.06 316 GLU A C 1
ATOM 2501 O O . GLU A 1 316 ? -24.573 9.265 18.518 1.00 58.06 316 GLU A O 1
ATOM 2506 N N . TYR A 1 317 ? -25.925 7.524 18.982 1.00 47.25 317 TYR A N 1
ATOM 2507 C CA . TYR A 1 317 ? -25.024 6.511 18.454 1.00 47.25 317 TYR A CA 1
ATOM 2508 C C . TYR A 1 317 ? -24.801 6.805 16.971 1.00 47.25 317 TYR A C 1
ATOM 2510 O O . TYR A 1 317 ? -25.754 7.078 16.236 1.00 47.25 317 TYR A O 1
ATOM 2518 N N . TRP A 1 318 ? -23.544 6.733 16.547 1.00 52.59 318 TRP A N 1
ATOM 2519 C CA . TRP A 1 318 ? -23.052 7.043 15.205 1.00 52.59 318 TRP A CA 1
ATOM 2520 C C . TRP A 1 318 ? -23.511 6.040 14.139 1.00 52.59 318 TRP A C 1
ATOM 2522 O O . TRP A 1 318 ? -22.721 5.515 13.375 1.00 52.59 318 TRP A O 1
ATOM 2532 N N . ASN A 1 319 ? -24.796 5.727 14.073 1.00 46.41 319 ASN A N 1
ATOM 2533 C CA . ASN A 1 319 ? -25.355 4.925 13.001 1.00 46.41 319 ASN A CA 1
ATOM 2534 C C . ASN A 1 319 ? -26.487 5.701 12.349 1.00 46.41 319 ASN A C 1
ATOM 2536 O O . ASN A 1 319 ? -27.669 5.500 12.609 1.00 46.41 319 ASN A O 1
ATOM 2540 N N . SER A 1 320 ? -26.097 6.608 11.463 1.00 38.81 320 SER A N 1
ATOM 2541 C CA . SER A 1 320 ? -26.939 7.107 10.381 1.00 38.81 320 SER A CA 1
ATOM 2542 C C . SER A 1 320 ? -25.999 7.536 9.262 1.00 38.81 320 SER A C 1
ATOM 2544 O O . SER A 1 320 ? -25.439 8.624 9.269 1.00 38.81 320 SER A O 1
ATOM 2546 N N . ARG A 1 321 ? -25.695 6.646 8.309 1.00 42.50 321 ARG A N 1
ATOM 2547 C CA . ARG A 1 321 ? -26.517 6.527 7.091 1.00 42.50 321 ARG A CA 1
ATOM 2548 C C . ARG A 1 321 ? -27.214 7.852 6.788 1.00 42.50 321 ARG A C 1
ATOM 2550 O O . ARG A 1 321 ? -28.393 8.003 7.069 1.00 42.50 321 ARG A O 1
ATOM 2557 N N . ASN A 1 322 ? -26.481 8.796 6.212 1.00 35.69 322 ASN A N 1
ATOM 2558 C CA . ASN A 1 322 ? -26.973 9.501 5.041 1.00 35.69 322 ASN A CA 1
ATOM 2559 C C . ASN A 1 322 ? -25.819 10.123 4.268 1.00 35.69 322 ASN A C 1
ATOM 2561 O O . ASN A 1 322 ? -25.104 11.014 4.713 1.00 35.69 322 ASN A O 1
ATOM 2565 N N . MET A 1 323 ? -25.681 9.560 3.078 1.00 40.91 323 MET A N 1
ATOM 2566 C CA . MET A 1 323 ? -24.864 9.988 1.971 1.00 40.91 323 MET A CA 1
ATOM 2567 C C . MET A 1 323 ? -24.964 11.503 1.776 1.00 40.91 323 MET A C 1
ATOM 2569 O O . MET A 1 323 ? -25.968 12.007 1.276 1.00 40.91 323 MET A O 1
ATOM 2573 N N . VAL A 1 324 ? -23.873 12.221 2.030 1.00 37.41 324 VAL A N 1
ATOM 2574 C CA . VAL A 1 324 ? -23.521 13.241 1.047 1.00 37.41 324 VAL A CA 1
ATOM 2575 C C . VAL A 1 324 ? -23.043 12.437 -0.148 1.00 37.41 324 VAL A C 1
ATOM 2577 O O . VAL A 1 324 ? -22.037 11.737 -0.069 1.00 37.41 324 VAL A O 1
ATOM 2580 N N . GLN A 1 325 ? -23.841 12.449 -1.209 1.00 41.94 325 GLN A N 1
ATOM 2581 C CA . GLN A 1 325 ? -23.533 11.846 -2.49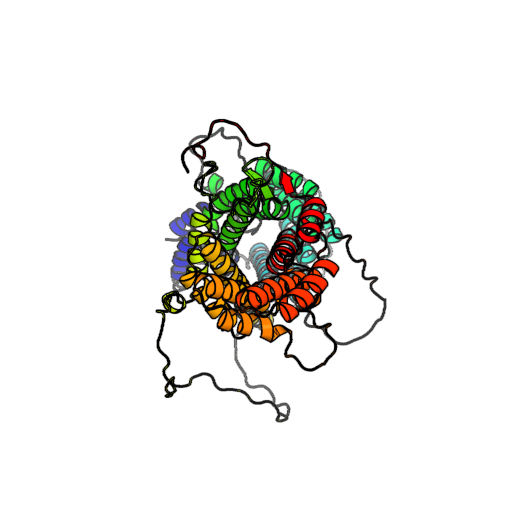7 1.00 41.94 325 GLN A CA 1
ATOM 2582 C C . GLN A 1 325 ? -22.291 12.544 -3.075 1.00 41.94 325 GLN A C 1
ATOM 2584 O O . GLN A 1 325 ? -22.387 13.439 -3.909 1.00 41.94 325 GLN A O 1
ATOM 2589 N N . LEU A 1 326 ? -21.115 12.189 -2.563 1.00 50.97 326 LEU A N 1
ATOM 2590 C CA . LEU A 1 326 ? -19.830 12.709 -2.990 1.00 50.97 326 LEU A CA 1
ATOM 2591 C C . LEU A 1 326 ? -19.121 11.583 -3.731 1.00 50.97 326 LEU A C 1
ATOM 2593 O O . LEU A 1 326 ? -18.616 10.675 -3.093 1.00 50.97 326 LEU A O 1
ATOM 2597 N N . ASP A 1 327 ? -19.155 11.655 -5.065 1.00 55.84 327 ASP A N 1
ATOM 2598 C CA . ASP A 1 327 ? -18.546 10.722 -6.026 1.00 55.84 327 ASP A CA 1
ATOM 2599 C C . ASP A 1 327 ? -18.871 9.223 -5.744 1.00 55.84 327 ASP A C 1
ATOM 2601 O O . ASP A 1 327 ? -18.344 8.642 -4.799 1.00 55.84 327 ASP A O 1
ATOM 2605 N N . PRO A 1 328 ? -19.673 8.507 -6.565 1.00 60.16 328 PRO A N 1
ATOM 2606 C CA . PRO A 1 328 ? -19.962 7.071 -6.348 1.00 60.16 328 PRO A CA 1
ATOM 2607 C C . PRO A 1 328 ? -18.699 6.188 -6.244 1.00 60.16 328 PRO A C 1
ATOM 2609 O O . PRO A 1 328 ? -18.739 5.084 -5.702 1.00 60.16 328 PRO A O 1
ATOM 2612 N N . ASN A 1 329 ? -17.568 6.723 -6.703 1.00 68.00 329 ASN A N 1
ATOM 2613 C CA . ASN A 1 329 ? -16.228 6.159 -6.636 1.00 68.00 329 ASN A CA 1
ATOM 2614 C C . ASN A 1 329 ? -15.489 6.394 -5.299 1.00 68.00 329 ASN A C 1
ATOM 2616 O O . ASN A 1 329 ? -14.292 6.127 -5.227 1.00 68.00 329 ASN A O 1
ATOM 2620 N N . LEU A 1 330 ? -16.142 6.921 -4.258 1.00 81.25 330 LEU A N 1
ATOM 2621 C CA . LEU A 1 330 ? -15.521 7.198 -2.958 1.00 81.25 330 LEU A CA 1
ATOM 2622 C C . LEU A 1 330 ? -16.437 6.763 -1.802 1.00 81.25 330 LEU A C 1
ATOM 2624 O O . LEU A 1 330 ? -16.934 7.567 -1.019 1.00 81.25 330 LEU A O 1
ATOM 2628 N N . SER A 1 331 ? -16.688 5.455 -1.721 1.00 86.62 331 SER A N 1
ATOM 2629 C CA . SER A 1 331 ? -17.547 4.840 -0.703 1.00 86.62 331 SER A CA 1
ATOM 2630 C C . SER A 1 331 ? -16.910 3.586 -0.108 1.00 86.62 331 SER A C 1
ATOM 2632 O O . SER A 1 331 ? -16.101 2.926 -0.760 1.00 86.62 331 SER A O 1
ATOM 2634 N N . LEU A 1 332 ? -17.333 3.190 1.095 1.00 88.94 332 LEU A N 1
ATOM 2635 C CA . LEU A 1 332 ? -16.920 1.917 1.705 1.00 88.94 332 LEU A CA 1
ATOM 2636 C C . LEU A 1 332 ? -17.324 0.698 0.856 1.00 88.94 332 LEU A C 1
ATOM 2638 O O . LEU A 1 332 ? -16.601 -0.293 0.789 1.00 88.94 332 LEU A O 1
ATOM 2642 N N . MET A 1 333 ? -18.443 0.777 0.128 1.00 90.31 333 MET A N 1
ATOM 2643 C CA . MET A 1 333 ? -18.859 -0.278 -0.806 1.00 90.31 333 MET A CA 1
ATOM 2644 C C . MET A 1 333 ? -17.926 -0.391 -2.017 1.00 90.31 333 MET A C 1
ATOM 2646 O O . MET A 1 333 ? -17.636 -1.504 -2.471 1.00 90.31 333 MET A O 1
ATOM 2650 N N . PHE A 1 334 ? -17.441 0.743 -2.527 1.00 91.62 334 PHE A N 1
ATOM 2651 C CA . PHE A 1 334 ? -16.420 0.755 -3.568 1.00 91.62 334 PHE A CA 1
ATOM 2652 C C . PHE A 1 334 ? -15.073 0.261 -3.025 1.00 91.62 334 PHE A C 1
ATOM 2654 O O . PHE A 1 334 ? -14.469 -0.605 -3.651 1.00 91.62 334 PHE A O 1
ATOM 2661 N N . SER A 1 335 ? -14.683 0.688 -1.815 1.00 94.38 335 SER A N 1
ATOM 2662 C CA . SER A 1 335 ? -13.500 0.188 -1.096 1.00 94.38 335 SER A CA 1
ATOM 2663 C C . SER A 1 335 ? -13.479 -1.338 -1.029 1.00 94.38 335 SER A C 1
ATOM 2665 O O . SER A 1 335 ? -12.540 -1.974 -1.501 1.00 94.38 335 SER A O 1
ATOM 2667 N N . LYS A 1 336 ? -14.582 -1.941 -0.564 1.00 94.50 336 LYS A N 1
ATOM 2668 C CA . LYS A 1 336 ? -14.763 -3.396 -0.534 1.00 94.50 336 LYS A CA 1
ATOM 2669 C C . LYS A 1 336 ? -14.507 -4.028 -1.903 1.00 94.50 336 LYS A C 1
ATOM 2671 O O . LYS A 1 336 ? -13.788 -5.013 -1.994 1.00 94.50 336 LYS A O 1
ATOM 2676 N N . SER A 1 337 ? -15.093 -3.480 -2.967 1.00 94.00 337 SER A N 1
ATOM 2677 C CA . SER A 1 337 ? -14.942 -4.029 -4.323 1.00 94.00 337 SER A CA 1
ATOM 2678 C C . SER A 1 337 ? -13.483 -3.977 -4.794 1.00 94.00 337 SER A C 1
ATOM 2680 O O . SER A 1 337 ? -12.984 -4.949 -5.356 1.00 94.00 337 SER A O 1
ATOM 2682 N N . CYS A 1 338 ? -12.772 -2.888 -4.493 1.00 95.38 338 CYS A N 1
ATOM 2683 C CA . CYS A 1 338 ? -11.342 -2.758 -4.762 1.00 95.38 338 CYS A CA 1
ATOM 2684 C C . CYS A 1 338 ? -10.517 -3.792 -3.980 1.00 95.38 338 CYS A C 1
ATOM 2686 O O . CYS A 1 338 ? -9.692 -4.483 -4.569 1.00 95.38 338 CYS A O 1
ATOM 2688 N N . LEU A 1 339 ? -10.771 -3.966 -2.682 1.00 96.50 339 LEU A N 1
ATOM 2689 C CA . LEU A 1 339 ? -10.066 -4.954 -1.856 1.00 96.50 339 LEU A CA 1
ATOM 2690 C C . LEU A 1 339 ? -10.286 -6.389 -2.352 1.00 96.50 339 LEU A C 1
ATOM 2692 O O . LEU A 1 339 ? -9.350 -7.184 -2.360 1.00 96.50 339 LEU A O 1
ATOM 2696 N N . LEU A 1 340 ? -11.488 -6.715 -2.837 1.00 94.94 340 LEU A N 1
ATOM 2697 C CA . LEU A 1 340 ? -11.765 -8.017 -3.452 1.00 94.94 340 LEU A CA 1
ATOM 2698 C C . LEU A 1 340 ? -11.012 -8.217 -4.773 1.00 94.94 340 LEU A C 1
ATOM 2700 O O . LEU A 1 340 ? -10.491 -9.305 -5.006 1.00 94.94 340 LEU A O 1
ATOM 2704 N N . ASN A 1 341 ? -10.890 -7.176 -5.602 1.00 94.69 341 ASN A N 1
ATOM 2705 C CA . ASN A 1 341 ? -10.047 -7.231 -6.800 1.00 94.69 341 ASN A CA 1
ATOM 2706 C C . ASN A 1 341 ? -8.572 -7.444 -6.433 1.00 94.69 341 ASN A C 1
ATOM 2708 O O . ASN A 1 341 ? -7.895 -8.248 -7.068 1.00 94.69 341 ASN A O 1
ATOM 2712 N N . ALA A 1 342 ? -8.079 -6.760 -5.394 1.00 95.56 342 ALA A N 1
ATOM 2713 C CA . ALA A 1 342 ? -6.719 -6.950 -4.896 1.00 95.56 342 ALA A CA 1
ATOM 2714 C C . ALA A 1 342 ? -6.493 -8.394 -4.425 1.00 95.56 342 ALA A C 1
ATOM 2716 O O . ALA A 1 342 ? -5.492 -9.000 -4.788 1.00 95.56 342 ALA A O 1
ATOM 2717 N N . LEU A 1 343 ? -7.440 -8.952 -3.665 1.00 93.75 343 LEU A N 1
ATOM 2718 C CA . LEU A 1 343 ? -7.374 -10.322 -3.161 1.00 93.75 343 LEU A CA 1
ATOM 2719 C C . LEU A 1 343 ? -7.372 -11.354 -4.297 1.00 93.75 343 LEU A C 1
ATOM 2721 O O . LEU A 1 343 ? -6.587 -12.298 -4.258 1.00 93.75 343 LEU A O 1
ATOM 2725 N N . HIS A 1 344 ? -8.203 -11.139 -5.322 1.00 92.31 344 HIS A N 1
ATOM 2726 C CA . HIS A 1 344 ? -8.242 -11.983 -6.514 1.00 92.31 344 HIS A CA 1
ATOM 2727 C C . HIS A 1 344 ? -6.904 -11.978 -7.264 1.00 92.31 344 HIS A C 1
ATOM 2729 O O . HIS A 1 344 ? -6.428 -13.032 -7.657 1.00 92.31 344 HIS A O 1
ATOM 2735 N N . LEU A 1 345 ? -6.270 -10.811 -7.409 1.00 91.31 345 LEU A N 1
ATOM 2736 C CA . LEU A 1 345 ? -4.962 -10.672 -8.064 1.00 91.31 345 LEU A CA 1
ATOM 2737 C C . LEU A 1 345 ? -3.786 -11.209 -7.231 1.00 91.31 345 LEU A C 1
ATOM 2739 O O . LEU A 1 345 ? -2.685 -11.339 -7.755 1.00 91.31 345 LEU A O 1
ATOM 2743 N N . LEU A 1 346 ? -3.994 -11.466 -5.939 1.00 90.38 346 LEU A N 1
ATOM 2744 C CA . LEU A 1 346 ? -3.011 -12.087 -5.046 1.00 90.38 346 LEU A CA 1
ATOM 2745 C C . LEU A 1 346 ? -3.189 -13.612 -4.955 1.00 90.38 346 LEU A C 1
ATOM 2747 O O . LEU A 1 346 ? -2.522 -14.235 -4.132 1.00 90.38 346 LEU A O 1
ATOM 2751 N N . ASP A 1 347 ? -4.102 -14.192 -5.746 1.00 81.75 347 ASP A N 1
ATOM 2752 C CA . ASP A 1 347 ? -4.451 -15.620 -5.756 1.00 81.75 347 ASP A CA 1
ATOM 2753 C C . ASP A 1 347 ? -4.802 -16.185 -4.365 1.00 81.75 347 ASP A C 1
ATOM 2755 O O . ASP A 1 347 ? -4.631 -17.370 -4.081 1.00 81.75 347 ASP A O 1
ATOM 2759 N N . CYS A 1 348 ? -5.326 -15.339 -3.472 1.00 68.00 348 CYS A N 1
ATOM 2760 C CA . CYS A 1 348 ? -5.792 -15.776 -2.162 1.00 68.00 348 CYS A CA 1
ATOM 2761 C C . CYS A 1 348 ? -7.250 -16.263 -2.281 1.00 68.00 348 CYS A C 1
ATOM 2763 O O . CYS A 1 348 ? -8.124 -15.471 -2.658 1.00 68.00 348 CYS A O 1
ATOM 2765 N N . PRO A 1 349 ? -7.555 -17.542 -1.978 1.00 55.88 349 PRO A N 1
ATOM 2766 C CA . PRO A 1 349 ? -8.890 -18.079 -2.193 1.00 55.88 349 PRO A CA 1
ATOM 2767 C C . PRO A 1 349 ? -9.920 -17.385 -1.293 1.00 55.88 349 PRO A C 1
ATOM 2769 O O . PRO A 1 349 ? -9.892 -17.508 -0.066 1.00 55.88 349 PRO A O 1
ATOM 2772 N N . TYR A 1 350 ? -10.882 -16.701 -1.923 1.00 50.38 350 TYR A N 1
ATOM 2773 C CA . TYR A 1 350 ? -12.041 -16.074 -1.269 1.00 50.38 350 TYR A CA 1
ATOM 2774 C C . TYR A 1 350 ? -12.887 -17.080 -0.465 1.00 50.38 350 TYR A C 1
ATOM 2776 O O . TYR A 1 350 ? -13.612 -16.695 0.449 1.00 50.38 350 TYR A O 1
ATOM 2784 N N . GLU A 1 351 ? -12.773 -18.377 -0.763 1.00 51.62 351 GLU A N 1
ATOM 2785 C CA . GLU A 1 351 ? -13.460 -19.464 -0.056 1.00 51.62 351 GLU A CA 1
ATOM 2786 C C . GLU A 1 351 ? -13.119 -19.510 1.443 1.00 51.62 351 GLU A C 1
ATOM 2788 O O . GLU A 1 351 ? -13.987 -19.837 2.250 1.00 51.62 351 GLU A O 1
ATOM 2793 N N . ASN A 1 352 ? -11.931 -19.042 1.848 1.00 50.28 352 ASN A N 1
ATOM 2794 C CA . ASN A 1 352 ? -11.552 -18.916 3.262 1.00 50.28 352 ASN A CA 1
ATOM 2795 C C . ASN A 1 352 ? -12.346 -17.836 4.028 1.00 50.28 352 ASN A C 1
ATOM 2797 O O . ASN A 1 352 ? -12.357 -17.844 5.260 1.00 50.28 352 ASN A O 1
ATOM 2801 N N . LEU A 1 353 ? -13.015 -16.912 3.325 1.00 57.19 353 LEU A N 1
ATOM 2802 C CA . LEU A 1 353 ? -13.841 -15.851 3.918 1.00 57.19 353 LEU A CA 1
ATOM 2803 C C . LEU A 1 353 ? -15.314 -16.260 4.093 1.00 57.19 353 LEU A C 1
ATOM 2805 O O . LEU A 1 353 ? -16.068 -15.562 4.773 1.00 57.19 353 LEU A O 1
ATOM 2809 N N . ASN A 1 354 ? -15.733 -17.389 3.516 1.00 47.56 354 ASN A N 1
ATOM 2810 C CA . ASN A 1 354 ? -17.075 -17.946 3.680 1.00 47.56 354 ASN A CA 1
ATOM 2811 C C . ASN A 1 354 ? -17.096 -18.954 4.840 1.00 47.56 354 ASN A C 1
ATOM 2813 O O . ASN A 1 354 ? -17.343 -20.141 4.647 1.00 47.56 354 ASN A O 1
ATOM 2817 N N . LEU A 1 355 ? -16.840 -18.497 6.067 1.00 41.56 355 LEU A N 1
ATOM 2818 C CA . LEU A 1 355 ? -17.077 -19.327 7.251 1.00 41.56 355 LEU A CA 1
ATOM 2819 C C . LEU A 1 355 ? -18.569 -19.287 7.606 1.00 41.56 355 LEU A C 1
ATOM 2821 O O . LEU A 1 355 ? -19.098 -18.234 7.962 1.00 41.56 355 LEU A O 1
ATOM 2825 N N . GLN A 1 356 ? -19.247 -20.437 7.522 1.00 32.38 356 GLN A N 1
ATOM 2826 C CA . GLN A 1 356 ? -20.535 -20.614 8.194 1.00 32.38 356 GLN A CA 1
ATOM 2827 C C . GLN A 1 356 ? -20.325 -20.642 9.720 1.00 32.38 356 GLN A C 1
ATOM 2829 O O . GLN A 1 356 ? -19.313 -21.170 10.191 1.00 32.38 356 GLN A O 1
ATOM 2834 N N . PRO A 1 357 ? -21.261 -20.091 10.512 1.00 32.34 357 PRO A N 1
ATOM 2835 C CA . PRO A 1 357 ? -21.196 -20.177 11.960 1.00 32.34 357 PRO A CA 1
ATOM 2836 C C . PRO A 1 357 ? -21.537 -21.610 12.394 1.00 32.34 357 PRO A C 1
ATOM 2838 O O . PRO A 1 357 ? -22.629 -22.098 12.120 1.00 32.34 357 PRO A O 1
ATOM 2841 N N . ASN A 1 358 ? -20.603 -22.231 13.117 1.00 30.78 358 ASN A N 1
ATOM 2842 C CA . ASN A 1 358 ? -20.672 -23.532 13.797 1.00 30.78 358 ASN A CA 1
ATOM 2843 C C . ASN A 1 358 ? -20.343 -24.785 12.968 1.00 30.78 358 ASN A C 1
ATOM 2845 O O . ASN A 1 358 ? -21.174 -25.344 12.263 1.00 30.78 358 ASN A O 1
ATOM 2849 N N . SER A 1 359 ? -19.170 -25.352 13.243 1.00 26.50 359 SER A N 1
ATOM 2850 C CA . SER A 1 359 ? -19.094 -26.728 13.750 1.00 26.50 359 SER A CA 1
ATOM 2851 C C . SER A 1 359 ? -17.763 -26.941 14.475 1.00 26.50 359 SER A C 1
ATOM 2853 O O . SER A 1 359 ? -16.683 -26.810 13.906 1.00 26.50 359 SER A O 1
ATOM 2855 N N . ASN A 1 360 ? -17.857 -27.258 15.767 1.00 32.06 360 ASN A N 1
ATOM 2856 C CA . ASN A 1 360 ? -16.798 -27.950 16.486 1.00 32.06 360 ASN A CA 1
ATOM 2857 C C . ASN A 1 360 ? -16.627 -29.320 15.833 1.00 32.06 360 ASN A C 1
ATOM 2859 O O . ASN A 1 360 ? -17.556 -30.121 15.900 1.00 32.06 360 ASN A O 1
ATOM 2863 N N . THR A 1 361 ? -15.458 -29.618 15.271 1.00 25.34 361 THR A N 1
ATOM 2864 C CA . THR A 1 361 ? -15.068 -31.017 15.079 1.00 25.34 361 THR A CA 1
ATOM 2865 C C . THR A 1 361 ? -13.576 -31.175 15.319 1.00 25.34 361 THR A C 1
ATOM 2867 O O . THR A 1 361 ? -12.747 -30.540 14.672 1.00 25.34 361 THR A O 1
ATOM 2870 N N . TYR A 1 362 ? -13.269 -32.008 16.308 1.00 27.69 362 TYR A N 1
ATOM 2871 C CA . TYR A 1 362 ? -11.948 -32.541 16.587 1.00 27.69 362 TYR A CA 1
ATOM 2872 C C . TYR A 1 362 ? -11.445 -33.379 15.397 1.00 27.69 362 TYR A C 1
ATOM 2874 O O . TYR A 1 362 ? -12.222 -34.102 14.785 1.00 27.69 362 TYR A O 1
ATOM 2882 N N . GLY A 1 363 ? -10.143 -33.239 15.130 1.00 24.94 363 GLY A N 1
ATOM 2883 C CA . GLY A 1 363 ? -9.221 -34.025 14.296 1.00 24.94 363 GLY A CA 1
ATOM 2884 C C . GLY A 1 363 ? -9.714 -35.128 13.349 1.00 24.94 363 GLY A C 1
ATOM 2885 O O . GLY A 1 363 ? -10.352 -36.084 13.768 1.00 24.94 363 GLY A O 1
ATOM 2886 N N . SER A 1 364 ? -9.180 -35.102 12.124 1.00 24.73 364 SER A N 1
ATOM 2887 C CA . SER A 1 364 ? -8.329 -36.193 11.615 1.00 24.73 364 SER A CA 1
ATOM 2888 C C . SER A 1 364 ? -7.558 -35.752 10.367 1.00 24.73 364 SER A C 1
ATOM 2890 O O . SER A 1 364 ? -8.117 -35.116 9.475 1.00 24.73 364 SER A O 1
ATOM 2892 N N . ASP A 1 365 ? -6.283 -36.123 10.334 1.00 26.27 365 ASP A N 1
ATOM 2893 C CA . ASP A 1 365 ? -5.309 -35.935 9.263 1.00 26.27 365 ASP A CA 1
ATOM 2894 C C . ASP A 1 365 ? -5.782 -36.376 7.870 1.00 26.27 365 ASP A C 1
ATOM 2896 O O . ASP A 1 365 ? -6.355 -37.453 7.721 1.00 26.27 365 ASP A O 1
ATOM 2900 N N . GLN A 1 366 ? -5.434 -35.582 6.849 1.00 24.78 366 GLN A N 1
ATOM 2901 C CA . GLN A 1 366 ? -4.729 -36.011 5.628 1.00 24.78 366 GLN A CA 1
ATOM 2902 C C . GLN A 1 366 ? -4.631 -34.836 4.640 1.00 24.78 366 GLN A C 1
ATOM 2904 O O . GLN A 1 366 ? -5.515 -34.605 3.821 1.00 24.78 366 GLN A O 1
ATOM 2909 N N . LEU A 1 367 ? -3.510 -34.115 4.676 1.00 27.53 367 LEU A N 1
ATOM 2910 C CA . LEU A 1 367 ? -2.994 -33.408 3.505 1.00 27.53 367 LEU A CA 1
ATOM 2911 C C . LEU A 1 367 ? -1.587 -33.938 3.248 1.00 27.53 367 LEU A C 1
ATOM 2913 O O . LEU A 1 367 ? -0.672 -33.754 4.049 1.00 27.53 367 LEU A O 1
ATOM 2917 N N . GLY A 1 368 ? -1.476 -34.685 2.149 1.00 25.19 368 GLY A N 1
ATOM 2918 C CA . GLY A 1 368 ? -0.246 -35.284 1.664 1.00 25.19 368 GLY A CA 1
ATOM 2919 C C . GLY A 1 368 ? 0.818 -34.225 1.403 1.00 25.19 368 GLY A C 1
ATOM 2920 O O . GLY A 1 368 ? 0.576 -33.207 0.757 1.00 25.19 368 GLY A O 1
ATOM 2921 N N . ALA A 1 369 ? 1.989 -34.510 1.955 1.00 26.88 369 ALA A N 1
ATOM 2922 C CA . ALA A 1 369 ? 3.195 -33.717 1.936 1.00 26.88 369 ALA A CA 1
ATOM 2923 C C . ALA A 1 369 ? 3.801 -33.560 0.534 1.00 26.88 369 ALA A C 1
ATOM 2925 O O . ALA A 1 369 ? 3.735 -34.456 -0.305 1.00 26.88 369 ALA A O 1
ATOM 2926 N N . GLY A 1 370 ? 4.494 -32.437 0.347 1.00 24.41 370 GLY A N 1
ATOM 2927 C CA . GLY A 1 370 ? 5.348 -32.186 -0.807 1.00 24.41 370 GLY A CA 1
ATOM 2928 C C . GLY A 1 370 ? 6.270 -30.977 -0.650 1.00 24.41 370 GLY A C 1
ATOM 2929 O O . GLY A 1 370 ? 6.566 -30.333 -1.644 1.00 24.41 370 GLY A O 1
ATOM 2930 N N . LEU A 1 371 ? 6.708 -30.639 0.569 1.00 25.61 371 LEU A N 1
ATOM 2931 C CA . LEU A 1 371 ? 7.764 -29.648 0.817 1.00 25.61 371 LEU A CA 1
ATOM 2932 C C . LEU A 1 371 ? 8.676 -30.192 1.921 1.00 25.61 371 LEU A C 1
ATOM 2934 O O . LEU A 1 371 ? 8.328 -30.191 3.101 1.00 25.61 371 LEU A O 1
ATOM 2938 N N . GLY A 1 372 ? 9.820 -30.736 1.505 1.00 24.56 372 GLY A N 1
ATOM 2939 C CA . GLY A 1 372 ? 10.847 -31.256 2.399 1.00 24.56 372 GLY A CA 1
ATOM 2940 C C . GLY A 1 372 ? 11.475 -30.135 3.222 1.00 24.56 372 GLY A C 1
ATOM 2941 O O . GLY A 1 372 ? 12.050 -29.197 2.674 1.00 24.56 372 GLY A O 1
ATOM 2942 N N . GLN A 1 373 ? 11.363 -30.256 4.544 1.00 24.52 373 GLN A N 1
ATOM 2943 C CA . GLN A 1 373 ? 12.138 -29.495 5.517 1.00 24.52 373 GLN A CA 1
ATOM 2944 C C . GLN A 1 373 ? 13.630 -29.817 5.361 1.00 24.52 373 GLN A C 1
ATOM 2946 O O . GLN A 1 373 ? 14.023 -30.981 5.399 1.00 24.52 373 GLN A O 1
ATOM 2951 N N . VAL A 1 374 ? 14.468 -28.784 5.254 1.00 26.02 374 VAL A N 1
ATOM 2952 C CA . VAL A 1 374 ? 15.910 -28.897 5.497 1.00 26.02 374 VAL A CA 1
ATOM 2953 C C . VAL A 1 374 ? 16.162 -28.508 6.949 1.00 26.02 374 VAL A C 1
ATOM 2955 O O . VAL A 1 374 ? 16.021 -27.349 7.333 1.00 26.02 374 VAL A O 1
ATOM 2958 N N . THR A 1 375 ? 16.516 -29.500 7.758 1.00 25.00 375 THR A N 1
ATOM 2959 C CA . THR A 1 375 ? 17.087 -29.324 9.093 1.00 25.00 375 THR A CA 1
ATOM 2960 C C . THR A 1 375 ? 18.530 -28.841 8.993 1.00 25.00 375 THR A C 1
ATOM 2962 O O . THR A 1 375 ? 19.320 -29.338 8.192 1.00 25.00 375 THR A O 1
ATOM 2965 N N . SER A 1 376 ? 18.867 -27.880 9.845 1.00 26.17 376 SER A N 1
ATOM 2966 C CA . SER A 1 376 ? 20.201 -27.330 10.064 1.00 26.17 376 SER A CA 1
ATOM 2967 C C . SER A 1 376 ? 21.192 -28.341 10.659 1.00 26.17 376 SER A C 1
ATOM 2969 O O . SER A 1 376 ? 20.828 -29.104 11.552 1.00 26.17 376 SER A O 1
ATOM 2971 N N . ASN A 1 377 ? 22.456 -28.176 10.249 1.00 26.41 377 ASN A N 1
ATOM 2972 C CA . ASN A 1 377 ? 23.728 -28.677 10.798 1.00 26.41 377 ASN A CA 1
ATOM 2973 C C . ASN A 1 377 ? 24.322 -29.954 10.180 1.00 26.41 377 ASN A C 1
ATOM 2975 O O . ASN A 1 377 ? 23.900 -31.072 10.453 1.00 26.41 377 ASN A O 1
ATOM 2979 N N . GLY A 1 378 ? 25.413 -29.748 9.437 1.00 24.31 378 GLY A N 1
ATOM 2980 C CA . GLY A 1 378 ? 26.379 -30.764 9.027 1.00 24.31 378 GLY A CA 1
ATOM 2981 C C . GLY A 1 378 ? 27.384 -30.171 8.039 1.00 24.31 378 GLY A C 1
ATOM 2982 O O . GLY A 1 378 ? 27.019 -29.830 6.921 1.00 24.31 378 GLY A O 1
ATOM 2983 N N . GLU A 1 379 ? 28.629 -29.994 8.478 1.00 28.44 379 GLU A N 1
ATOM 2984 C CA . GLU A 1 379 ? 29.769 -29.484 7.706 1.00 28.44 379 GLU A CA 1
ATOM 2985 C C . GLU A 1 379 ? 29.915 -30.173 6.337 1.00 28.44 379 GLU A C 1
ATOM 2987 O O . GLU A 1 379 ? 29.956 -31.401 6.254 1.00 28.44 379 GLU A O 1
ATOM 2992 N N . ALA A 1 380 ? 30.082 -29.395 5.263 1.00 26.25 380 ALA A N 1
ATOM 2993 C CA . ALA A 1 380 ? 30.431 -29.925 3.948 1.00 26.25 380 ALA A CA 1
ATOM 2994 C C . ALA A 1 380 ? 31.706 -29.257 3.423 1.00 26.25 380 ALA A C 1
ATOM 2996 O O . ALA A 1 380 ? 31.731 -28.078 3.072 1.00 26.25 380 ALA A O 1
ATOM 2997 N N . LYS A 1 381 ? 32.769 -30.066 3.394 1.00 26.50 381 LYS A N 1
ATOM 2998 C CA . LYS A 1 381 ? 34.033 -29.831 2.696 1.00 26.50 381 LYS A CA 1
ATOM 2999 C C . LYS A 1 381 ? 33.802 -29.379 1.255 1.00 26.50 381 LYS A C 1
ATOM 3001 O O . LYS A 1 381 ? 32.989 -29.955 0.533 1.00 26.50 381 LYS A O 1
ATOM 3006 N N . GLU A 1 382 ? 34.628 -28.426 0.835 1.00 27.88 382 GLU A N 1
ATOM 3007 C CA . GLU A 1 382 ? 34.856 -28.064 -0.560 1.00 27.88 382 GLU A CA 1
ATOM 3008 C C . GLU A 1 382 ? 34.981 -29.310 -1.448 1.00 27.88 382 GLU A C 1
ATOM 3010 O O . GLU A 1 382 ? 35.825 -30.180 -1.218 1.00 27.88 382 GLU A O 1
ATOM 3015 N N . THR A 1 383 ? 34.173 -29.379 -2.504 1.00 25.41 383 THR A N 1
ATOM 3016 C CA . THR A 1 383 ? 34.433 -30.266 -3.639 1.00 25.41 383 THR A CA 1
ATOM 3017 C C . THR A 1 383 ? 34.287 -29.499 -4.949 1.00 25.41 383 THR A C 1
ATOM 3019 O O . THR A 1 383 ? 33.312 -28.801 -5.211 1.00 25.41 383 THR A O 1
ATOM 3022 N N . LYS A 1 384 ? 35.358 -29.603 -5.736 1.00 25.39 384 LYS A N 1
ATOM 3023 C CA . LYS A 1 384 ? 35.634 -28.968 -7.023 1.00 25.39 384 LYS A CA 1
ATOM 3024 C C . LYS A 1 384 ? 34.613 -29.343 -8.106 1.00 25.39 384 LYS A C 1
ATOM 3026 O O . LYS A 1 384 ? 34.364 -30.520 -8.328 1.00 25.39 384 LYS A O 1
ATOM 3031 N N . VAL A 1 385 ? 34.157 -28.310 -8.818 1.00 28.73 385 VAL A N 1
ATOM 3032 C CA . VAL A 1 385 ? 33.947 -28.185 -10.278 1.00 28.73 385 VAL A CA 1
ATOM 3033 C C . VAL A 1 385 ? 33.598 -29.459 -11.068 1.00 28.73 385 VAL A C 1
ATOM 3035 O O . VAL A 1 385 ? 34.446 -30.319 -11.291 1.00 28.73 385 VAL A O 1
ATOM 3038 N N . GLY A 1 386 ? 32.395 -29.457 -11.654 1.00 23.48 386 GLY A N 1
ATOM 3039 C CA . GLY A 1 386 ? 32.012 -30.266 -12.813 1.00 23.48 386 GLY A CA 1
ATOM 3040 C C . GLY A 1 386 ? 31.194 -29.423 -13.802 1.00 23.48 386 GLY A C 1
ATOM 3041 O O . GLY A 1 386 ? 30.190 -28.827 -13.430 1.00 23.48 386 GLY A O 1
ATOM 3042 N N . ASN A 1 387 ? 31.684 -29.336 -15.037 1.00 29.25 387 ASN A N 1
ATOM 3043 C CA . ASN A 1 387 ? 31.253 -28.479 -16.147 1.00 29.25 387 ASN A CA 1
ATOM 3044 C C . ASN A 1 387 ? 29.735 -28.398 -16.411 1.00 29.25 387 ASN A C 1
ATOM 3046 O O . ASN A 1 387 ? 29.097 -29.407 -16.699 1.00 29.25 387 ASN A O 1
ATOM 3050 N N . SER A 1 388 ? 29.213 -27.171 -16.518 1.00 27.36 388 SER A N 1
ATOM 3051 C CA . SER A 1 388 ? 28.101 -26.843 -17.421 1.00 27.36 388 SER A CA 1
ATOM 3052 C C . SER A 1 388 ? 28.561 -25.760 -18.399 1.00 27.36 388 SER A C 1
ATOM 3054 O O . SER A 1 388 ? 28.870 -24.625 -18.042 1.00 27.36 388 SER A O 1
ATOM 3056 N N . SER A 1 389 ? 28.689 -26.163 -19.656 1.00 34.09 389 SER A N 1
ATOM 3057 C CA . SER A 1 389 ? 28.979 -25.308 -20.798 1.00 34.09 389 SER A CA 1
ATOM 3058 C C . SER A 1 389 ? 27.766 -24.432 -21.124 1.00 34.09 389 SER A C 1
ATOM 3060 O O . SER A 1 389 ? 26.709 -24.970 -21.446 1.00 34.09 389 SER A O 1
ATOM 3062 N N . GLY A 1 390 ? 27.939 -23.104 -21.116 1.00 35.97 390 GLY A N 1
ATOM 3063 C CA . GLY A 1 390 ? 27.111 -22.201 -21.928 1.00 35.97 390 GLY A CA 1
ATOM 3064 C C . GLY A 1 390 ? 26.193 -21.201 -21.218 1.00 35.97 390 GLY A C 1
ATOM 3065 O O . GLY A 1 390 ? 25.094 -20.993 -21.719 1.00 35.97 390 GLY A O 1
ATOM 3066 N N . ASN A 1 391 ? 26.603 -20.541 -20.124 1.00 39.03 391 ASN A N 1
ATOM 3067 C CA . ASN A 1 391 ? 25.801 -19.441 -19.560 1.00 39.03 391 ASN A CA 1
ATOM 3068 C C . ASN A 1 391 ? 26.608 -18.130 -19.408 1.00 39.03 391 ASN A C 1
ATOM 3070 O O . ASN A 1 391 ? 27.513 -18.089 -18.571 1.00 39.03 391 ASN A O 1
ATOM 3074 N N . PRO A 1 392 ? 26.326 -17.056 -20.184 1.00 45.81 392 PRO A N 1
ATOM 3075 C CA . PRO A 1 392 ? 27.180 -15.862 -20.213 1.00 45.81 392 PRO A CA 1
ATOM 3076 C C . PRO A 1 392 ? 27.119 -14.950 -18.976 1.00 45.81 392 PRO A C 1
ATOM 3078 O O . PRO A 1 392 ? 27.973 -14.078 -18.857 1.00 45.81 392 PRO A O 1
ATOM 3081 N N . ASN A 1 393 ? 26.156 -15.093 -18.050 1.00 59.50 393 ASN A N 1
ATOM 3082 C CA . ASN A 1 393 ? 26.028 -14.165 -16.910 1.00 59.50 393 ASN A CA 1
ATOM 3083 C C . ASN A 1 393 ? 25.387 -14.780 -15.641 1.00 59.50 393 ASN A C 1
ATOM 3085 O O . ASN A 1 393 ? 24.208 -14.546 -15.363 1.00 59.50 393 ASN A O 1
ATOM 3089 N N . PRO A 1 394 ? 26.154 -15.487 -14.787 1.00 65.12 394 PRO A N 1
ATOM 3090 C CA . PRO A 1 394 ? 25.622 -16.093 -13.557 1.00 65.12 394 PRO A CA 1
ATOM 3091 C C . PRO A 1 394 ? 25.080 -15.063 -12.544 1.00 65.12 394 PRO A C 1
ATOM 3093 O O . PRO A 1 394 ? 24.165 -15.371 -11.786 1.00 65.12 394 PRO A O 1
ATOM 3096 N N . LEU A 1 395 ? 25.598 -13.827 -12.556 1.00 70.19 395 LEU A N 1
ATOM 3097 C CA . LEU A 1 395 ? 25.210 -12.749 -11.630 1.00 70.19 395 LEU A CA 1
ATOM 3098 C C . LEU A 1 395 ? 23.839 -12.119 -11.935 1.00 70.19 395 LEU A C 1
ATOM 3100 O O . LEU A 1 395 ? 23.168 -11.643 -11.020 1.00 70.19 395 LEU A O 1
ATOM 3104 N N . LEU A 1 396 ? 23.435 -12.063 -13.210 1.00 78.94 396 LEU A N 1
ATOM 3105 C CA . LEU A 1 396 ? 22.117 -11.537 -13.585 1.00 78.94 396 LEU A CA 1
ATOM 3106 C C . LEU A 1 396 ? 21.037 -12.563 -13.234 1.00 78.94 396 LEU A C 1
ATOM 3108 O O . LEU A 1 396 ? 20.033 -12.206 -12.623 1.00 78.94 396 LEU A O 1
ATOM 3112 N N . GLN A 1 397 ? 21.294 -13.838 -13.534 1.00 81.50 397 GLN A N 1
ATOM 3113 C CA . GLN A 1 397 ? 20.365 -14.923 -13.237 1.00 81.50 397 GLN A CA 1
ATOM 3114 C C . GLN A 1 397 ? 20.139 -15.099 -11.731 1.00 81.50 397 GLN A C 1
ATOM 3116 O O . GLN A 1 397 ? 18.998 -15.233 -11.298 1.00 81.50 397 GLN A O 1
ATOM 3121 N N . SER A 1 398 ? 21.197 -15.034 -10.914 1.00 84.75 398 SER A N 1
ATOM 3122 C CA . SER A 1 398 ? 21.045 -15.102 -9.455 1.00 84.75 398 SER A CA 1
ATOM 3123 C C . SER A 1 398 ? 20.181 -13.953 -8.925 1.00 84.75 398 SER A C 1
ATOM 3125 O O . SER A 1 398 ? 19.296 -14.168 -8.102 1.00 84.75 398 SER A O 1
ATOM 3127 N N . SER A 1 399 ? 20.372 -12.741 -9.458 1.00 85.06 399 SER A N 1
ATOM 3128 C CA . SER A 1 399 ? 19.593 -11.564 -9.070 1.00 85.06 399 SER A CA 1
ATOM 3129 C C . SER A 1 399 ? 18.115 -11.664 -9.455 1.00 85.06 399 SER A C 1
ATOM 3131 O O . SER A 1 399 ? 17.262 -11.168 -8.724 1.00 85.06 399 SER A O 1
ATOM 3133 N N . VAL A 1 400 ? 17.810 -12.278 -10.597 1.00 86.69 400 VAL A N 1
ATOM 3134 C CA . VAL A 1 400 ? 16.436 -12.534 -11.042 1.00 86.69 400 VAL A CA 1
ATOM 3135 C C . VAL A 1 400 ? 15.760 -13.583 -10.160 1.00 86.69 400 VAL A C 1
ATOM 3137 O O . VAL A 1 400 ? 14.615 -13.388 -9.765 1.00 86.69 400 VAL A O 1
ATOM 3140 N N . ASN A 1 401 ? 16.465 -14.652 -9.789 1.00 85.31 401 ASN A N 1
ATOM 3141 C CA . ASN A 1 401 ? 15.909 -15.675 -8.900 1.00 85.31 401 ASN A CA 1
ATOM 3142 C C . ASN A 1 401 ? 15.566 -15.084 -7.516 1.00 85.31 401 ASN A C 1
ATOM 3144 O O . ASN A 1 401 ? 14.511 -15.362 -6.952 1.00 85.31 401 ASN A O 1
ATOM 3148 N N . GLU A 1 402 ? 16.420 -14.207 -6.978 1.00 87.69 402 GLU A N 1
ATOM 3149 C CA . GLU A 1 402 ? 16.134 -13.475 -5.734 1.00 87.69 402 GLU A CA 1
ATOM 3150 C C . GLU A 1 402 ? 14.939 -12.514 -5.870 1.00 87.69 402 GLU A C 1
ATOM 3152 O O . GLU A 1 402 ? 14.202 -12.285 -4.906 1.00 87.69 402 GLU A O 1
ATOM 3157 N N . TYR A 1 403 ? 14.720 -11.960 -7.066 1.00 86.69 403 TYR A N 1
ATOM 3158 C CA . TYR A 1 403 ? 13.634 -11.023 -7.339 1.00 86.69 403 TYR A CA 1
ATOM 3159 C C . TYR A 1 403 ? 12.245 -11.653 -7.213 1.00 86.69 403 TYR A C 1
ATOM 3161 O O . TYR A 1 403 ? 11.338 -11.003 -6.691 1.00 86.69 403 TYR A O 1
ATOM 3169 N N . GLU A 1 404 ? 12.073 -12.915 -7.605 1.00 84.31 404 GLU A N 1
ATOM 3170 C CA . GLU A 1 404 ? 10.806 -13.631 -7.401 1.00 84.31 404 GLU A CA 1
ATOM 3171 C C . GLU A 1 404 ? 10.479 -13.766 -5.906 1.00 84.31 404 GLU A C 1
ATOM 3173 O O . GLU A 1 404 ? 9.364 -13.461 -5.477 1.00 84.31 404 GLU A O 1
ATOM 3178 N N . GLY A 1 405 ? 11.479 -14.101 -5.082 1.00 85.69 405 GLY A N 1
ATOM 3179 C CA . GLY A 1 405 ? 11.335 -14.130 -3.625 1.00 85.69 405 GLY A CA 1
ATOM 3180 C C . GLY A 1 405 ? 11.005 -12.757 -3.024 1.00 85.69 405 GLY A C 1
ATOM 3181 O O . GLY A 1 405 ? 10.199 -12.658 -2.096 1.00 85.69 405 GLY A O 1
ATOM 3182 N N . LEU A 1 406 ? 11.582 -11.677 -3.563 1.00 86.00 406 LEU A N 1
ATOM 3183 C CA . LEU A 1 406 ? 11.241 -10.303 -3.173 1.00 86.00 406 LEU A CA 1
ATOM 3184 C C . LEU A 1 406 ? 9.789 -9.953 -3.525 1.00 86.00 406 LEU A C 1
ATOM 3186 O O . LEU A 1 406 ? 9.084 -9.409 -2.676 1.00 86.00 406 LEU A O 1
ATOM 3190 N N . CYS A 1 407 ? 9.334 -10.295 -4.732 1.00 85.69 407 CYS A N 1
ATOM 3191 C CA . CYS A 1 407 ? 7.950 -10.080 -5.160 1.00 85.69 407 CYS A CA 1
ATOM 3192 C C . CYS A 1 407 ? 6.967 -10.858 -4.280 1.00 85.69 407 CYS A C 1
ATOM 3194 O O . CYS A 1 407 ? 5.954 -10.305 -3.859 1.00 85.69 407 CYS A O 1
ATOM 3196 N N . GLY A 1 408 ? 7.295 -12.104 -3.922 1.00 86.88 408 GLY A N 1
ATOM 3197 C CA . GLY A 1 408 ? 6.510 -12.897 -2.974 1.00 86.88 408 GLY A CA 1
ATOM 3198 C C . GLY A 1 408 ? 6.351 -12.194 -1.623 1.00 86.88 408 GLY A C 1
ATOM 3199 O O . GLY A 1 408 ? 5.235 -12.046 -1.128 1.00 86.88 408 GLY A O 1
ATOM 3200 N N . LYS A 1 409 ? 7.445 -11.667 -1.057 1.00 87.06 409 LYS A N 1
ATOM 3201 C CA . LYS A 1 409 ? 7.413 -10.897 0.201 1.00 87.06 409 LYS A CA 1
ATOM 3202 C C . LYS A 1 409 ? 6.602 -9.604 0.084 1.00 87.06 409 LYS A C 1
ATOM 3204 O O . LYS A 1 409 ? 5.888 -9.241 1.017 1.00 87.06 409 LYS A O 1
ATOM 3209 N N . GLU A 1 410 ? 6.702 -8.891 -1.036 1.00 87.25 410 GLU A N 1
ATOM 3210 C CA . GLU A 1 410 ? 5.884 -7.699 -1.296 1.00 87.25 410 GLU A CA 1
ATOM 3211 C C . GLU A 1 410 ? 4.394 -8.047 -1.382 1.00 87.25 410 GLU A C 1
ATOM 3213 O O . GLU A 1 410 ? 3.580 -7.384 -0.740 1.00 87.25 410 GLU A O 1
ATOM 3218 N N . ASN A 1 411 ? 4.041 -9.121 -2.087 1.00 90.38 411 ASN A N 1
ATOM 3219 C CA . ASN A 1 411 ? 2.667 -9.604 -2.185 1.00 90.38 411 ASN A CA 1
ATOM 3220 C C . ASN A 1 411 ? 2.110 -10.022 -0.820 1.00 90.38 411 ASN A C 1
ATOM 3222 O O . ASN A 1 411 ? 0.976 -9.673 -0.506 1.00 90.38 411 ASN A O 1
ATOM 3226 N N . GLN A 1 412 ? 2.913 -10.665 0.035 1.00 90.25 412 GLN A N 1
ATOM 3227 C CA . GLN A 1 412 ? 2.517 -10.974 1.416 1.00 90.25 412 GLN A CA 1
ATOM 3228 C C . GLN A 1 412 ? 2.246 -9.712 2.244 1.00 90.25 412 GLN A C 1
ATOM 3230 O O . GLN A 1 412 ? 1.295 -9.671 3.027 1.00 90.25 412 GLN A O 1
ATOM 3235 N N . LYS A 1 413 ? 3.033 -8.645 2.050 1.00 90.94 413 LYS A N 1
ATOM 3236 C CA . LYS A 1 413 ? 2.771 -7.357 2.705 1.00 90.94 413 LYS A CA 1
ATOM 3237 C C . LYS A 1 413 ? 1.461 -6.726 2.232 1.00 90.94 413 LYS A C 1
ATOM 3239 O O . LYS A 1 413 ? 0.688 -6.241 3.054 1.00 90.94 413 LYS A O 1
ATOM 3244 N N . ILE A 1 414 ? 1.205 -6.743 0.923 1.00 92.56 414 ILE A N 1
ATOM 3245 C CA . ILE A 1 414 ? -0.049 -6.235 0.347 1.00 92.56 414 ILE A CA 1
ATOM 3246 C C . ILE A 1 414 ? -1.230 -7.062 0.864 1.00 92.56 414 ILE A C 1
ATOM 3248 O O . ILE A 1 414 ? -2.244 -6.488 1.243 1.00 92.56 414 ILE A O 1
ATOM 3252 N N . LEU A 1 415 ? -1.090 -8.387 0.944 1.00 94.31 415 LEU A N 1
ATOM 3253 C CA . LEU A 1 415 ? -2.134 -9.285 1.435 1.00 94.31 415 LEU A CA 1
ATOM 3254 C C . LEU A 1 415 ? -2.540 -8.975 2.882 1.00 94.31 415 LEU A C 1
ATOM 3256 O O . LEU A 1 415 ? -3.733 -8.919 3.172 1.00 94.31 415 LEU A O 1
ATOM 3260 N N . GLN A 1 416 ? -1.572 -8.733 3.771 1.00 94.38 416 GLN A N 1
ATOM 3261 C CA . GLN A 1 416 ? -1.856 -8.348 5.159 1.00 94.38 416 GLN A CA 1
ATOM 3262 C C . GLN A 1 416 ? -2.676 -7.053 5.235 1.00 94.38 416 GLN A C 1
ATOM 3264 O O . GLN A 1 416 ? -3.692 -7.014 5.927 1.00 94.38 416 GLN A O 1
ATOM 3269 N N . ALA A 1 417 ? -2.275 -6.032 4.470 1.00 94.62 417 ALA A N 1
ATOM 3270 C CA . ALA A 1 417 ? -2.997 -4.764 4.380 1.00 94.62 417 ALA A CA 1
ATOM 3271 C C . ALA A 1 417 ? -4.419 -4.954 3.836 1.00 94.62 417 ALA A C 1
ATOM 3273 O O . ALA A 1 417 ? -5.382 -4.501 4.445 1.00 94.62 417 ALA A O 1
ATOM 3274 N N . VAL A 1 418 ? -4.563 -5.706 2.739 1.00 96.38 418 VAL A N 1
ATOM 3275 C CA . VAL A 1 418 ? -5.861 -5.984 2.109 1.00 96.38 418 VAL A CA 1
ATOM 3276 C C . VAL A 1 418 ? -6.814 -6.685 3.075 1.00 96.38 418 VAL A C 1
ATOM 3278 O O . VAL A 1 418 ? -7.978 -6.307 3.146 1.00 96.38 418 VAL A O 1
ATOM 3281 N N . LEU A 1 419 ? -6.356 -7.699 3.817 1.00 96.31 419 LEU A N 1
ATOM 3282 C CA . LEU A 1 419 ? -7.213 -8.427 4.758 1.00 96.31 419 LEU A CA 1
ATOM 3283 C C . LEU A 1 419 ? -7.610 -7.573 5.969 1.00 96.31 419 LEU A C 1
ATOM 3285 O O . LEU A 1 419 ? -8.754 -7.664 6.413 1.00 96.31 419 LEU A O 1
ATOM 3289 N N . ALA A 1 420 ? -6.699 -6.740 6.478 1.00 96.19 420 ALA A N 1
ATOM 3290 C CA . ALA A 1 420 ? -6.988 -5.820 7.575 1.00 96.19 420 ALA A CA 1
ATOM 3291 C C . ALA A 1 420 ? -8.004 -4.747 7.161 1.00 96.19 420 ALA A C 1
ATOM 3293 O O . ALA A 1 420 ? -9.037 -4.601 7.813 1.00 96.19 420 ALA A O 1
ATOM 3294 N N . ASP A 1 421 ? -7.769 -4.081 6.029 1.00 96.44 421 ASP A N 1
ATOM 3295 C CA . ASP A 1 421 ? -8.686 -3.085 5.470 1.00 96.44 421 ASP A CA 1
ATOM 3296 C C . ASP A 1 421 ? -10.047 -3.707 5.140 1.00 96.44 421 ASP A C 1
ATOM 3298 O O . ASP A 1 421 ? -11.091 -3.085 5.330 1.00 96.44 421 ASP A O 1
ATOM 3302 N N . LEU A 1 422 ? -10.070 -4.960 4.670 1.00 96.38 422 LEU A N 1
ATOM 3303 C CA . LEU A 1 422 ? -11.312 -5.668 4.373 1.00 96.38 422 LEU A CA 1
ATOM 3304 C C . LEU A 1 422 ? -12.096 -5.998 5.648 1.00 96.38 422 LEU A C 1
ATOM 3306 O O . LEU A 1 422 ? -13.322 -5.874 5.641 1.00 96.38 422 LEU A O 1
ATOM 3310 N N . ALA A 1 423 ? -11.416 -6.390 6.731 1.00 96.56 423 ALA A N 1
ATOM 3311 C CA . ALA A 1 423 ? -12.045 -6.593 8.033 1.00 96.56 423 ALA A CA 1
ATOM 3312 C C . ALA A 1 423 ? -12.668 -5.288 8.550 1.00 96.56 423 ALA A C 1
ATOM 3314 O O . ALA A 1 423 ? -13.860 -5.276 8.863 1.00 96.56 423 ALA A O 1
ATOM 3315 N N . TYR A 1 424 ? -11.906 -4.189 8.522 1.00 95.31 424 TYR A N 1
ATOM 3316 C CA . TYR A 1 424 ? -12.382 -2.851 8.877 1.00 95.31 424 TYR A CA 1
ATOM 3317 C C . TYR A 1 424 ? -13.606 -2.433 8.047 1.00 95.31 424 TYR A C 1
ATOM 3319 O O . TYR A 1 424 ? -14.665 -2.123 8.586 1.00 95.31 424 TYR A O 1
ATOM 3327 N N . VAL A 1 425 ? -13.518 -2.514 6.716 1.00 94.25 425 VAL A N 1
ATOM 3328 C CA . VAL A 1 425 ? -14.621 -2.137 5.820 1.00 94.25 425 VAL A CA 1
ATOM 3329 C C . VAL A 1 425 ? -15.869 -2.989 6.069 1.00 94.25 425 VAL A C 1
ATOM 3331 O O . VAL A 1 425 ? -16.983 -2.479 5.976 1.00 94.25 425 VAL A O 1
ATOM 3334 N N . TYR A 1 426 ? -15.733 -4.280 6.387 1.00 93.44 426 TYR A N 1
ATOM 3335 C CA . TYR A 1 426 ? -16.894 -5.101 6.732 1.00 93.44 426 TYR A CA 1
ATOM 3336 C C . TYR A 1 426 ? -17.527 -4.716 8.073 1.00 93.44 426 TYR A C 1
ATOM 3338 O O . TYR A 1 426 ? -18.757 -4.759 8.149 1.00 93.44 426 TYR A O 1
ATOM 3346 N N . LEU A 1 427 ? -16.742 -4.325 9.084 1.00 90.19 427 LEU A N 1
ATOM 3347 C CA . LEU A 1 427 ? -17.262 -3.803 10.356 1.00 90.19 427 LEU A CA 1
ATOM 3348 C C . LEU A 1 427 ? -18.081 -2.534 10.122 1.00 90.19 427 LEU A C 1
ATOM 3350 O O . LEU A 1 427 ? -19.254 -2.487 10.489 1.00 90.19 427 LEU A O 1
ATOM 3354 N N . GLU A 1 428 ? -17.520 -1.577 9.386 1.00 87.94 428 GLU A N 1
ATOM 3355 C CA . GLU A 1 428 ? -18.180 -0.311 9.043 1.00 87.94 428 GLU A CA 1
ATOM 3356 C C . GLU A 1 428 ? -19.451 -0.507 8.194 1.00 87.94 428 GLU A C 1
ATOM 3358 O O . GLU A 1 428 ? -20.422 0.245 8.284 1.00 87.94 428 GLU A O 1
ATOM 3363 N N . LEU A 1 429 ? -19.491 -1.554 7.363 1.00 86.19 429 LEU A N 1
ATOM 3364 C CA . LEU A 1 429 ? -20.688 -1.938 6.605 1.00 86.19 429 LEU A CA 1
ATOM 3365 C C . LEU A 1 429 ? -21.708 -2.742 7.438 1.00 86.19 429 LEU A C 1
ATOM 3367 O O . LEU A 1 429 ? -22.754 -3.127 6.905 1.00 86.19 429 LEU A O 1
ATOM 3371 N N . GLY A 1 430 ? -21.427 -3.010 8.716 1.00 84.44 430 GLY A N 1
ATOM 3372 C CA . GLY A 1 430 ? -22.285 -3.767 9.629 1.00 84.44 430 GLY A CA 1
ATOM 3373 C C . GLY A 1 430 ? -22.312 -5.276 9.366 1.00 84.44 430 GLY A C 1
ATOM 3374 O O . GLY A 1 430 ? -23.270 -5.950 9.741 1.00 84.44 430 GLY A O 1
ATOM 3375 N N . ASN A 1 431 ? -21.299 -5.830 8.693 1.00 89.25 431 ASN A N 1
ATOM 3376 C CA . ASN A 1 431 ? -21.186 -7.260 8.403 1.00 89.25 431 ASN A CA 1
ATOM 3377 C C . ASN A 1 431 ? -20.125 -7.931 9.288 1.00 89.25 431 ASN A C 1
ATOM 3379 O O . ASN A 1 431 ? -19.037 -8.286 8.830 1.00 89.25 431 ASN A O 1
ATOM 3383 N N . ALA A 1 432 ? -20.479 -8.153 10.554 1.00 92.19 432 ALA A N 1
ATOM 3384 C CA . ALA A 1 432 ? -19.584 -8.740 11.550 1.00 92.19 432 ALA A CA 1
ATOM 3385 C C . ALA A 1 432 ? -19.074 -10.146 11.172 1.00 92.19 432 ALA A C 1
ATOM 3387 O O . ALA A 1 432 ? -17.922 -10.475 11.432 1.00 92.19 432 ALA A O 1
ATOM 3388 N N . VAL A 1 433 ? -19.886 -10.971 10.498 1.00 94.19 433 VAL A N 1
ATOM 3389 C CA . VAL A 1 433 ? -19.480 -12.331 10.090 1.00 94.19 433 VAL A CA 1
ATOM 3390 C C . VAL A 1 433 ? -18.330 -12.287 9.082 1.00 94.19 433 VAL A C 1
ATOM 3392 O O . VAL A 1 433 ? -17.327 -12.981 9.252 1.00 94.19 433 VAL A O 1
ATOM 3395 N N . LYS A 1 434 ? -18.444 -11.451 8.041 1.00 94.06 434 LYS A N 1
ATOM 3396 C CA . LYS A 1 434 ? -17.379 -11.312 7.037 1.00 94.06 434 LYS A CA 1
ATOM 3397 C C . LYS A 1 434 ? -16.157 -10.580 7.585 1.00 94.06 434 LYS A C 1
ATOM 3399 O O . LYS A 1 434 ? -15.041 -10.939 7.215 1.00 94.06 434 LYS A O 1
ATOM 3404 N N . ALA A 1 435 ? -16.357 -9.612 8.480 1.00 95.56 435 ALA A N 1
ATOM 3405 C CA . ALA A 1 435 ? -15.263 -8.968 9.199 1.00 95.56 435 ALA A CA 1
ATOM 3406 C C . ALA A 1 435 ? -14.444 -9.986 9.999 1.00 95.56 435 ALA A C 1
ATOM 3408 O O . ALA A 1 435 ? -13.227 -10.067 9.837 1.00 95.56 435 ALA A O 1
ATOM 3409 N N . LEU A 1 436 ? -15.122 -10.831 10.783 1.00 95.81 436 LEU A N 1
ATOM 3410 C CA . LEU A 1 436 ? -14.484 -11.882 11.567 1.00 95.81 436 LEU A CA 1
ATOM 3411 C C . LEU A 1 436 ? -13.733 -12.880 10.679 1.00 95.81 436 LEU A C 1
ATOM 3413 O O . LEU A 1 436 ? -12.635 -13.312 11.026 1.00 95.81 436 LEU A O 1
ATOM 3417 N N . ALA A 1 437 ? -14.302 -13.249 9.530 1.00 95.06 437 ALA A N 1
ATOM 3418 C CA . ALA A 1 437 ? -13.644 -14.146 8.588 1.00 95.06 437 ALA A CA 1
ATOM 3419 C C . ALA A 1 437 ? -12.357 -13.530 8.007 1.00 95.06 437 ALA A C 1
ATOM 3421 O O . ALA A 1 437 ? -11.326 -14.201 7.969 1.00 95.06 437 ALA A O 1
ATOM 3422 N N . ALA A 1 438 ? -12.386 -12.248 7.622 1.00 95.69 438 ALA A N 1
ATOM 3423 C CA . ALA A 1 438 ? -11.208 -11.525 7.137 1.00 95.69 438 ALA A CA 1
ATOM 3424 C C . ALA A 1 438 ? -10.121 -11.396 8.213 1.00 95.69 438 ALA A C 1
ATOM 3426 O O . ALA A 1 438 ? -8.962 -11.724 7.952 1.00 95.69 438 ALA A O 1
ATOM 3427 N N . ALA A 1 439 ? -10.503 -11.030 9.438 1.00 96.00 439 ALA A N 1
ATOM 3428 C CA . ALA A 1 439 ? -9.596 -10.944 10.578 1.00 96.00 439 ALA A CA 1
ATOM 3429 C C . ALA A 1 439 ? -8.950 -12.302 10.915 1.00 96.00 439 ALA A C 1
ATOM 3431 O O . ALA A 1 439 ? -7.736 -12.397 11.077 1.00 96.00 439 ALA A O 1
ATOM 3432 N N . LYS A 1 440 ? -9.728 -13.393 10.936 1.00 94.62 440 LYS A N 1
ATOM 3433 C CA . LYS A 1 440 ? -9.190 -14.751 11.135 1.00 94.62 440 LYS A CA 1
ATOM 3434 C C . LYS A 1 440 ? -8.259 -15.179 10.006 1.00 94.62 440 LYS A C 1
ATOM 3436 O O . LYS A 1 440 ? -7.256 -15.834 10.273 1.00 94.62 440 LYS A O 1
ATOM 3441 N N . CYS A 1 441 ? -8.579 -14.832 8.761 1.00 94.19 441 CYS A N 1
ATOM 3442 C CA . CYS A 1 441 ? -7.710 -15.114 7.621 1.00 94.19 441 CYS A CA 1
ATOM 3443 C C . CYS A 1 441 ? -6.361 -14.398 7.766 1.00 94.19 441 CYS A C 1
ATOM 3445 O O . CYS A 1 441 ? -5.326 -15.020 7.546 1.00 94.19 441 CYS A O 1
ATOM 3447 N N . LEU A 1 442 ? -6.368 -13.133 8.200 1.00 94.62 442 LEU A N 1
ATOM 3448 C CA . LEU A 1 442 ? -5.157 -12.362 8.488 1.00 94.62 442 LEU A CA 1
ATOM 3449 C C . LEU A 1 442 ? -4.305 -13.026 9.579 1.00 94.62 442 LEU A C 1
ATOM 3451 O O . LEU A 1 442 ? -3.117 -13.258 9.378 1.00 94.62 442 LEU A O 1
ATOM 3455 N N . LEU A 1 443 ? -4.926 -13.392 10.704 1.00 93.31 443 LEU A N 1
ATOM 3456 C CA . LEU A 1 443 ? -4.243 -14.002 11.851 1.00 93.31 443 LEU A CA 1
ATOM 3457 C C . LEU A 1 443 ? -3.687 -15.408 11.569 1.00 93.31 443 LEU A C 1
ATOM 3459 O O . LEU A 1 443 ? -2.809 -15.872 12.291 1.00 93.31 443 LEU A O 1
ATOM 3463 N N . ARG A 1 444 ? -4.184 -16.094 10.533 1.00 93.00 444 ARG A N 1
ATOM 3464 C CA . ARG A 1 444 ? -3.689 -17.411 10.095 1.00 93.00 444 ARG A CA 1
ATOM 3465 C C . ARG A 1 444 ? -2.498 -17.332 9.138 1.00 93.00 444 ARG A C 1
ATOM 3467 O O . ARG A 1 444 ? -1.948 -18.378 8.799 1.00 93.00 444 ARG A O 1
ATOM 3474 N N . LEU A 1 445 ? -2.109 -16.141 8.673 1.00 90.75 445 LEU A N 1
ATOM 3475 C CA . LEU A 1 445 ? -0.956 -16.007 7.784 1.00 90.75 445 LEU A CA 1
ATOM 3476 C C . LEU A 1 445 ? 0.343 -16.391 8.522 1.00 90.75 445 LEU A C 1
ATOM 3478 O O . LEU A 1 445 ? 0.576 -15.896 9.626 1.00 90.75 445 LEU A O 1
ATOM 3482 N N . PRO A 1 446 ? 1.224 -17.211 7.913 1.00 85.06 446 PRO A N 1
ATOM 3483 C CA . PRO A 1 446 ? 2.428 -17.726 8.573 1.00 85.06 446 PRO A CA 1
ATOM 3484 C C . PRO A 1 446 ? 3.439 -16.627 8.938 1.00 85.06 446 PRO A C 1
ATOM 3486 O O . PRO A 1 446 ? 4.164 -16.760 9.917 1.00 85.06 446 PRO A O 1
ATOM 3489 N N . GLU A 1 447 ? 3.462 -15.526 8.182 1.00 85.56 447 GLU A N 1
ATOM 3490 C CA . GLU A 1 447 ? 4.342 -14.370 8.404 1.00 85.56 447 GLU A CA 1
ATOM 3491 C C . GLU A 1 447 ? 3.531 -13.089 8.684 1.00 85.56 447 GLU A C 1
ATOM 3493 O O . GLU A 1 447 ? 3.817 -12.012 8.147 1.00 85.56 447 GLU A O 1
ATOM 3498 N N . CYS A 1 448 ? 2.474 -13.188 9.501 1.00 89.50 448 CYS A N 1
ATOM 3499 C CA . CYS A 1 448 ? 1.717 -12.008 9.919 1.00 89.50 448 CYS A CA 1
ATOM 3500 C C . CYS A 1 448 ? 2.581 -11.104 10.809 1.00 89.50 448 CYS A C 1
ATOM 3502 O O . CYS A 1 448 ? 3.083 -11.517 11.855 1.00 89.50 448 CYS A O 1
ATOM 3504 N N . SER A 1 449 ? 2.745 -9.843 10.412 1.00 91.38 449 SER A N 1
ATOM 3505 C CA . SER A 1 449 ? 3.465 -8.865 11.227 1.00 91.38 449 SER A CA 1
ATOM 3506 C C . SER A 1 449 ? 2.695 -8.548 12.508 1.00 91.38 449 SER A C 1
ATOM 3508 O O . SER A 1 449 ? 1.465 -8.603 12.532 1.00 91.38 449 SER A O 1
ATOM 3510 N N . ARG A 1 450 ? 3.409 -8.150 13.567 1.00 90.75 450 ARG A N 1
ATOM 3511 C CA . ARG A 1 450 ? 2.798 -7.816 14.865 1.00 90.75 450 ARG A CA 1
ATOM 3512 C C . ARG A 1 450 ? 1.775 -6.685 14.776 1.00 90.75 450 ARG A C 1
ATOM 3514 O O . ARG A 1 450 ? 0.746 -6.750 15.434 1.00 90.75 450 ARG A O 1
ATOM 3521 N N . VAL A 1 451 ? 2.025 -5.693 13.919 1.00 90.94 451 VAL A N 1
ATOM 3522 C CA . VAL A 1 451 ? 1.108 -4.564 13.691 1.00 90.94 451 VAL A CA 1
ATOM 3523 C C . VAL A 1 451 ? -0.220 -5.046 13.100 1.00 90.94 451 VAL A C 1
ATOM 3525 O O . VAL A 1 451 ? -1.287 -4.701 13.598 1.00 90.94 451 VAL A O 1
ATOM 3528 N N . TYR A 1 452 ? -0.173 -5.904 12.079 1.00 92.81 452 TYR A N 1
ATOM 3529 C CA . TYR A 1 452 ? -1.390 -6.463 11.487 1.00 92.81 452 TYR A CA 1
ATOM 3530 C C . TYR A 1 452 ? -2.031 -7.556 12.346 1.00 92.81 452 TYR A C 1
ATOM 3532 O O . TYR A 1 452 ? -3.250 -7.693 12.332 1.00 92.81 452 TYR A O 1
ATOM 3540 N N . ALA A 1 453 ? -1.251 -8.287 13.144 1.00 93.19 453 ALA A N 1
ATOM 3541 C CA . ALA A 1 453 ? -1.790 -9.208 14.138 1.00 93.19 453 ALA A CA 1
ATOM 3542 C C . ALA A 1 453 ? -2.562 -8.451 15.227 1.00 93.19 453 ALA A C 1
ATOM 3544 O O . ALA A 1 453 ? -3.630 -8.893 15.643 1.00 93.19 453 ALA A O 1
ATOM 3545 N N . PHE A 1 454 ? -2.065 -7.288 15.655 1.00 93.31 454 PHE A N 1
ATOM 3546 C CA . PHE A 1 454 ? -2.797 -6.392 16.542 1.00 93.31 454 PHE A CA 1
ATOM 3547 C C . PHE A 1 454 ? -4.129 -5.962 15.917 1.00 93.31 454 PHE A C 1
ATOM 3549 O O . PHE A 1 454 ? -5.176 -6.259 16.486 1.00 93.31 454 PHE A O 1
ATOM 3556 N N . LEU A 1 455 ? -4.114 -5.381 14.709 1.00 93.12 455 LEU A N 1
ATOM 3557 C CA . LEU A 1 455 ? -5.344 -4.979 14.008 1.00 93.12 455 LEU A CA 1
ATOM 3558 C C . LEU A 1 455 ? -6.324 -6.147 13.823 1.00 93.12 455 LEU A C 1
ATOM 3560 O O . LEU A 1 455 ? -7.512 -6.008 14.092 1.00 93.12 455 LEU A O 1
ATOM 3564 N N . GLY A 1 456 ? -5.827 -7.320 13.423 1.00 94.44 456 GLY A N 1
ATOM 3565 C CA . GLY A 1 456 ? -6.641 -8.522 13.256 1.00 94.44 456 GLY A CA 1
ATOM 3566 C C . GLY A 1 456 ? -7.335 -8.960 14.546 1.00 94.44 456 GLY A C 1
ATOM 3567 O O . GLY A 1 456 ? -8.505 -9.329 14.506 1.00 94.44 456 GLY A O 1
ATOM 3568 N N . ASN A 1 457 ? -6.658 -8.889 15.695 1.00 94.38 457 ASN A N 1
ATOM 3569 C CA . ASN A 1 457 ? -7.273 -9.215 16.983 1.00 94.38 457 ASN A CA 1
ATOM 3570 C C . ASN A 1 457 ? -8.301 -8.166 17.424 1.00 94.38 457 ASN A C 1
ATOM 3572 O O . ASN A 1 457 ? -9.375 -8.553 17.879 1.00 94.38 457 ASN A O 1
ATOM 3576 N N . ILE A 1 458 ? -8.019 -6.871 17.236 1.00 93.06 458 ILE A N 1
ATOM 3577 C CA . ILE A 1 458 ? -8.968 -5.787 17.544 1.00 93.06 458 ILE A CA 1
ATOM 3578 C C . ILE A 1 458 ? -10.243 -5.935 16.699 1.00 93.06 458 ILE A C 1
ATOM 3580 O O . ILE A 1 458 ? -11.342 -6.008 17.244 1.00 93.06 458 ILE A O 1
ATOM 3584 N N . TYR A 1 459 ? -10.110 -6.098 15.379 1.00 95.38 459 TYR A N 1
ATOM 3585 C CA . TYR A 1 459 ? -11.264 -6.272 14.489 1.00 95.38 459 TYR A CA 1
ATOM 3586 C C . TYR A 1 459 ? -12.028 -7.576 14.747 1.00 95.38 459 TYR A C 1
ATOM 3588 O O . TYR A 1 459 ? -13.253 -7.611 14.619 1.00 95.38 459 TYR A O 1
ATOM 3596 N N . ALA A 1 460 ? -11.339 -8.657 15.127 1.00 95.81 460 ALA A N 1
ATOM 3597 C CA . ALA A 1 460 ? -12.000 -9.892 15.542 1.00 95.81 460 ALA A CA 1
ATOM 3598 C C . ALA A 1 460 ? -12.797 -9.697 16.841 1.00 95.81 460 ALA A C 1
ATOM 3600 O O . ALA A 1 460 ? -13.939 -10.151 16.918 1.00 95.81 460 ALA A O 1
ATOM 3601 N N . ALA A 1 461 ? -12.224 -9.012 17.836 1.00 94.00 461 ALA A N 1
ATOM 3602 C CA . ALA A 1 461 ? -12.893 -8.714 19.098 1.00 94.00 461 ALA A CA 1
ATOM 3603 C C . ALA A 1 461 ? -14.150 -7.860 18.877 1.00 94.00 461 ALA A C 1
ATOM 3605 O O . ALA A 1 461 ? -15.227 -8.224 19.350 1.00 94.00 461 ALA A O 1
ATOM 3606 N N . GLU A 1 462 ? -14.053 -6.795 18.078 1.00 92.25 462 GLU A N 1
ATOM 3607 C CA . GLU A 1 462 ? -15.205 -5.966 17.712 1.00 92.25 462 GLU A CA 1
ATOM 3608 C C . GLU A 1 462 ? -16.289 -6.782 16.989 1.00 92.25 462 GLU A C 1
ATOM 3610 O O . GLU A 1 462 ? -17.468 -6.723 17.350 1.00 92.25 462 GLU A O 1
ATOM 3615 N N . ALA A 1 463 ? -15.901 -7.623 16.024 1.00 94.12 463 ALA A N 1
ATOM 3616 C CA . ALA A 1 463 ? -16.839 -8.497 15.329 1.00 94.12 463 ALA A CA 1
ATOM 3617 C C . ALA A 1 463 ? -17.550 -9.471 16.287 1.00 94.12 463 ALA A C 1
ATOM 3619 O O . ALA A 1 463 ? -18.760 -9.663 16.171 1.00 94.12 463 ALA A O 1
ATOM 3620 N N . TYR A 1 464 ? -16.844 -10.064 17.253 1.00 94.25 464 TYR A N 1
ATOM 3621 C CA . TYR A 1 464 ? -17.463 -10.922 18.268 1.00 94.25 464 TYR A CA 1
ATOM 3622 C C . TYR A 1 464 ? -18.413 -10.157 19.190 1.00 94.25 464 TYR A C 1
ATOM 3624 O O . TYR A 1 464 ? -19.483 -10.678 19.511 1.00 94.25 464 TYR A O 1
ATOM 3632 N N . CYS A 1 465 ? -18.080 -8.922 19.572 1.00 89.50 465 CYS A N 1
ATOM 3633 C CA . CYS A 1 465 ? -18.994 -8.050 20.311 1.00 89.50 465 CYS A CA 1
ATOM 3634 C C . CYS A 1 465 ? -20.290 -7.808 19.521 1.00 89.50 465 CYS A C 1
ATOM 3636 O O . CYS A 1 465 ? -21.379 -7.996 20.064 1.00 89.50 465 CYS A O 1
ATOM 3638 N N . LEU A 1 466 ? -20.193 -7.497 18.223 1.00 88.81 466 LEU A N 1
ATOM 3639 C CA . LEU A 1 466 ? -21.355 -7.329 17.336 1.00 88.81 466 LEU A CA 1
ATOM 3640 C C . LEU A 1 466 ? -22.163 -8.624 17.139 1.00 88.81 466 LEU A C 1
ATOM 3642 O O . LEU A 1 466 ? -23.361 -8.571 16.863 1.00 88.81 466 LEU A O 1
ATOM 3646 N N . LEU A 1 467 ? -21.530 -9.788 17.304 1.00 90.44 467 LEU A N 1
ATOM 3647 C CA . LEU A 1 467 ? -22.172 -11.107 17.289 1.00 90.44 467 LEU A CA 1
ATOM 3648 C C . LEU A 1 467 ? -22.680 -11.553 18.674 1.00 90.44 467 LEU A C 1
ATOM 3650 O O . LEU A 1 467 ? -23.116 -12.696 18.818 1.00 90.44 467 LEU A O 1
ATOM 3654 N N . ASN A 1 468 ? -22.651 -10.671 19.680 1.00 89.62 468 ASN A N 1
ATOM 3655 C CA . ASN A 1 468 ? -23.067 -10.940 21.059 1.00 89.62 468 ASN A CA 1
ATOM 3656 C C . ASN A 1 468 ? -22.264 -12.073 21.739 1.00 89.62 468 ASN A C 1
ATOM 3658 O O . ASN A 1 468 ? -22.806 -12.889 22.486 1.00 89.62 468 ASN A O 1
ATOM 3662 N N . GLN A 1 469 ? -20.958 -12.137 21.465 1.00 90.88 469 GLN A N 1
ATOM 3663 C CA . GLN A 1 469 ? -20.014 -13.116 22.019 1.00 90.88 469 GLN A CA 1
ATOM 3664 C C . GLN A 1 469 ? -18.828 -12.425 22.733 1.00 90.88 469 GLN A C 1
ATOM 3666 O O . GLN A 1 469 ? -17.675 -12.651 22.363 1.00 90.88 469 GLN A O 1
ATOM 3671 N N . PRO A 1 470 ? -19.065 -11.605 23.780 1.00 88.38 470 PRO A N 1
ATOM 3672 C CA . PRO A 1 470 ? -18.018 -10.799 24.427 1.00 88.38 470 PRO A CA 1
ATOM 3673 C C . PRO A 1 470 ? -16.894 -11.633 25.060 1.00 88.38 470 PRO A C 1
ATOM 3675 O O . PRO A 1 470 ? -15.746 -11.207 25.058 1.00 88.38 470 PRO A O 1
ATOM 3678 N N . LYS A 1 471 ? -17.184 -12.864 25.501 1.00 88.50 471 LYS A N 1
ATOM 3679 C CA . LYS A 1 471 ? -16.162 -13.772 26.047 1.00 88.50 471 LYS A CA 1
ATOM 3680 C C . LYS A 1 471 ? -15.084 -14.114 25.021 1.00 88.50 471 LYS A C 1
ATOM 3682 O O . LYS A 1 471 ? -13.902 -14.023 25.327 1.00 88.50 471 LYS A O 1
ATOM 3687 N N . LEU A 1 472 ? -15.483 -14.438 23.789 1.00 90.94 472 LEU A N 1
ATOM 3688 C CA . LEU A 1 472 ? -14.533 -14.701 22.703 1.00 90.94 472 LEU A CA 1
ATOM 3689 C C . LEU A 1 472 ? -13.792 -13.425 22.288 1.00 90.94 472 LEU A C 1
ATOM 3691 O O . LEU A 1 472 ? -12.626 -13.483 21.910 1.00 90.94 472 LEU A O 1
ATOM 3695 N N . ALA A 1 473 ? -14.442 -12.262 22.399 1.00 91.25 473 ALA A N 1
ATOM 3696 C CA . ALA A 1 473 ? -13.774 -10.982 22.198 1.00 91.25 473 ALA A CA 1
ATOM 3697 C C . ALA A 1 473 ? -12.676 -10.745 23.255 1.00 91.25 473 ALA A C 1
ATOM 3699 O O . ALA A 1 473 ? -11.571 -10.328 22.907 1.00 91.25 473 ALA A O 1
ATOM 3700 N N . SER A 1 474 ? -12.939 -11.082 24.524 1.00 87.88 474 SER A N 1
ATOM 3701 C CA . SER A 1 474 ? -11.963 -10.965 25.615 1.00 87.88 474 SER A CA 1
ATOM 3702 C C . SER A 1 474 ? -10.713 -11.827 25.384 1.00 87.88 474 SER A C 1
ATOM 3704 O O . SER A 1 474 ? -9.601 -11.364 25.636 1.00 87.88 474 SER A O 1
ATOM 3706 N N . GLU A 1 475 ? -10.868 -13.034 24.822 1.00 89.81 475 GLU A N 1
ATOM 3707 C CA . GLU A 1 475 ? -9.755 -13.938 24.503 1.00 89.81 475 GLU A CA 1
ATOM 3708 C C . GLU A 1 475 ? -8.775 -13.284 23.516 1.00 89.81 475 GLU A C 1
ATOM 3710 O O . GLU A 1 475 ? -7.566 -13.282 23.761 1.00 89.81 475 GLU A O 1
ATOM 3715 N N . HIS A 1 476 ? -9.294 -12.635 22.468 1.00 89.31 476 HIS A N 1
ATOM 3716 C CA . HIS A 1 476 ? -8.494 -11.919 21.467 1.00 89.31 476 HIS A CA 1
ATOM 3717 C C . HIS A 1 476 ? -7.729 -10.711 22.025 1.00 89.31 476 HIS A C 1
ATOM 3719 O O . HIS A 1 476 ? -6.648 -10.398 21.531 1.00 89.31 476 HIS A O 1
ATOM 3725 N N . LEU A 1 477 ? -8.254 -10.025 23.045 1.00 87.00 477 LEU A N 1
ATOM 3726 C CA . LEU A 1 477 ? -7.542 -8.905 23.673 1.00 87.00 477 LEU A CA 1
ATOM 3727 C C . LEU A 1 477 ? -6.548 -9.382 24.741 1.00 87.00 477 LEU A C 1
ATOM 3729 O O . LEU A 1 477 ? -5.463 -8.820 24.894 1.00 87.00 477 LEU A O 1
ATOM 3733 N N . SER A 1 478 ? -6.884 -10.460 25.454 1.00 81.69 478 SER A N 1
ATOM 3734 C CA . SER A 1 478 ? -6.059 -11.026 26.528 1.00 81.69 478 SER A CA 1
ATOM 3735 C C . SER A 1 478 ? -4.728 -11.620 26.047 1.00 81.69 478 SER A C 1
ATOM 3737 O O . SER A 1 478 ? -3.779 -11.733 26.834 1.00 81.69 478 SER A O 1
ATOM 3739 N N . SER A 1 479 ? -4.608 -11.943 24.751 1.00 75.00 479 SER A N 1
ATOM 3740 C CA . SER A 1 479 ? -3.365 -12.438 24.145 1.00 75.00 479 SER A CA 1
ATOM 3741 C C . SER A 1 479 ? -2.203 -11.443 24.236 1.00 75.00 479 SER A C 1
ATOM 3743 O O . SER A 1 479 ? -1.051 -11.844 24.115 1.00 75.00 479 SER A O 1
ATOM 3745 N N . PHE A 1 480 ? -2.486 -10.158 24.468 1.00 74.25 480 PHE A N 1
ATOM 3746 C CA . PHE A 1 480 ? -1.475 -9.101 24.582 1.00 74.25 480 PHE A CA 1
ATOM 3747 C C . PHE A 1 480 ? -1.037 -8.805 26.025 1.00 74.25 480 PHE A C 1
ATOM 3749 O O . PHE A 1 480 ? -0.163 -7.971 26.230 1.00 74.25 480 PHE A O 1
ATOM 3756 N N . ILE A 1 481 ? -1.627 -9.476 27.022 1.00 63.31 481 ILE A N 1
ATOM 3757 C CA . ILE A 1 481 ? -1.351 -9.246 28.456 1.00 63.31 481 ILE A CA 1
ATOM 3758 C C . ILE A 1 481 ? -0.816 -10.504 29.149 1.00 63.31 481 ILE A C 1
ATOM 3760 O O . ILE A 1 481 ? -0.118 -10.416 30.152 1.00 63.31 481 ILE A O 1
ATOM 3764 N N . SER A 1 482 ? -1.107 -11.688 28.609 1.00 53.59 482 SER A N 1
ATOM 3765 C CA . SER A 1 482 ? -0.724 -12.980 29.197 1.00 53.59 482 SER A CA 1
ATOM 3766 C C . SER A 1 482 ? 0.726 -13.415 28.908 1.00 53.59 482 SER A C 1
ATOM 3768 O O . SER A 1 482 ? 1.137 -14.503 29.318 1.00 53.59 482 SER A O 1
ATOM 3770 N N . GLY A 1 483 ? 1.525 -12.571 28.245 1.00 45.72 483 GLY A N 1
ATOM 3771 C CA . GLY A 1 483 ? 2.962 -12.776 28.051 1.00 45.72 483 GLY A CA 1
ATOM 3772 C C . GLY A 1 483 ? 3.739 -12.576 29.354 1.00 45.72 483 GLY A C 1
ATOM 3773 O O . GLY A 1 483 ? 3.508 -11.626 30.089 1.00 45.72 483 GLY A O 1
ATOM 3774 N N . GLN A 1 484 ? 4.641 -13.505 29.667 1.00 41.72 484 GLN A N 1
ATOM 3775 C CA . GLN A 1 484 ? 5.430 -13.551 30.898 1.00 41.72 484 GLN A CA 1
ATOM 3776 C C . GLN A 1 484 ? 6.206 -12.250 31.171 1.00 41.72 484 GLN A C 1
ATOM 3778 O O . GLN A 1 484 ? 7.314 -12.081 30.675 1.00 41.72 484 GLN A O 1
ATOM 3783 N N . ASN A 1 485 ? 5.638 -11.363 31.987 1.00 38.12 485 ASN A N 1
ATOM 3784 C CA . ASN A 1 485 ? 6.264 -10.676 33.119 1.00 38.12 485 ASN A CA 1
ATOM 3785 C C . ASN A 1 485 ? 5.204 -9.794 33.785 1.00 38.12 485 ASN A C 1
ATOM 3787 O O . ASN A 1 485 ? 4.532 -8.991 33.153 1.00 38.12 485 ASN A O 1
ATOM 3791 N N . SER A 1 486 ? 5.066 -9.929 35.097 1.00 41.34 486 SER A N 1
ATOM 3792 C CA . SER A 1 486 ? 4.098 -9.246 35.961 1.00 41.34 486 SER A CA 1
ATOM 3793 C C . SER A 1 486 ? 4.322 -7.728 36.116 1.00 41.34 486 SER A C 1
ATOM 3795 O O . SER A 1 486 ? 3.943 -7.145 37.131 1.00 41.34 486 SER A O 1
ATOM 3797 N N . SER A 1 487 ? 4.937 -7.068 35.133 1.00 47.03 487 SER A N 1
ATOM 3798 C CA . SER A 1 487 ? 4.963 -5.614 35.007 1.00 47.03 487 SER A CA 1
ATOM 3799 C C . SER A 1 487 ? 4.064 -5.225 33.845 1.00 47.03 487 SER A C 1
ATOM 3801 O O . SER A 1 487 ? 4.331 -5.556 32.698 1.00 47.03 487 SER A O 1
ATOM 3803 N N . ASN A 1 488 ? 2.986 -4.525 34.167 1.00 52.09 488 ASN A N 1
ATOM 3804 C CA . ASN A 1 488 ? 1.926 -4.060 33.282 1.00 52.09 488 ASN A CA 1
ATOM 3805 C C . ASN A 1 488 ? 2.452 -3.010 32.260 1.00 52.09 488 ASN A C 1
ATOM 3807 O O . ASN A 1 488 ? 2.037 -1.854 32.289 1.00 52.09 488 ASN A O 1
ATOM 3811 N N . THR A 1 489 ? 3.436 -3.357 31.420 1.00 59.75 489 THR A N 1
ATOM 3812 C CA . THR A 1 489 ? 4.214 -2.452 30.541 1.00 59.75 489 THR A CA 1
ATOM 3813 C C . THR A 1 489 ? 4.353 -2.929 29.098 1.00 59.75 489 THR A C 1
ATOM 3815 O O . THR A 1 489 ? 4.878 -2.172 28.281 1.00 59.75 489 THR A O 1
ATOM 3818 N N . ASP A 1 490 ? 3.876 -4.125 28.761 1.00 69.12 490 ASP A N 1
ATOM 3819 C CA . ASP A 1 490 ? 4.072 -4.680 27.423 1.00 69.12 490 ASP A CA 1
ATOM 3820 C C . ASP A 1 490 ? 3.263 -3.915 26.364 1.00 69.12 490 ASP A C 1
ATOM 3822 O O . ASP A 1 490 ? 2.082 -3.595 26.534 1.00 69.12 490 ASP A O 1
ATOM 3826 N N . LEU A 1 491 ? 3.948 -3.558 25.275 1.00 83.31 491 LEU A N 1
ATOM 3827 C CA . LEU A 1 491 ? 3.374 -2.878 24.116 1.00 83.31 491 LEU A CA 1
ATOM 3828 C C . LEU A 1 491 ? 2.928 -3.926 23.083 1.00 83.31 491 LEU A C 1
ATOM 3830 O O . LEU A 1 491 ? 3.652 -4.903 22.884 1.00 83.31 491 LEU A O 1
ATOM 3834 N N . PRO A 1 492 ? 1.806 -3.718 22.361 1.00 85.12 492 PRO A N 1
ATOM 3835 C CA . PRO A 1 492 ? 1.336 -4.683 21.360 1.00 85.12 492 PRO A CA 1
ATOM 3836 C C . PRO A 1 492 ? 2.345 -4.953 20.232 1.00 85.12 492 PRO A C 1
ATOM 3838 O O . PRO A 1 492 ? 2.376 -6.036 19.648 1.00 85.12 492 PRO A O 1
ATOM 3841 N N . TYR A 1 493 ? 3.169 -3.955 19.919 1.00 88.94 493 TYR A N 1
ATOM 3842 C CA . TYR A 1 493 ? 4.255 -4.014 18.947 1.00 88.94 493 TYR A CA 1
ATOM 3843 C C . TYR A 1 493 ? 5.278 -2.908 19.237 1.00 88.94 493 TYR A C 1
ATOM 3845 O O . TYR A 1 493 ? 5.023 -1.997 20.021 1.00 88.94 493 TYR A O 1
ATOM 3853 N N . THR A 1 494 ? 6.451 -2.984 18.610 1.00 88.00 494 THR A N 1
ATOM 3854 C CA . THR A 1 494 ? 7.543 -2.015 18.782 1.00 88.00 494 THR A CA 1
ATOM 3855 C C . THR A 1 494 ? 7.564 -0.963 17.673 1.00 88.00 494 THR A C 1
ATOM 3857 O O . THR A 1 494 ? 6.980 -1.145 16.606 1.00 88.00 494 THR A O 1
ATOM 3860 N N . GLN A 1 495 ? 8.305 0.131 17.874 1.00 86.06 495 GLN A N 1
ATOM 3861 C CA . GLN A 1 495 ? 8.519 1.115 16.808 1.00 86.06 495 GLN A CA 1
ATOM 3862 C C . GLN A 1 495 ? 9.272 0.519 15.602 1.00 86.06 495 GLN A C 1
ATOM 3864 O O . GLN A 1 495 ? 9.022 0.924 14.470 1.00 86.06 495 GLN A O 1
ATOM 3869 N N . GLU A 1 496 ? 10.151 -0.469 15.809 1.00 85.06 496 GLU A N 1
ATOM 3870 C CA . GLU A 1 496 ? 10.825 -1.158 14.699 1.00 85.06 496 GLU A CA 1
ATOM 3871 C C . GLU A 1 496 ? 9.831 -1.963 13.852 1.00 85.06 496 GLU A C 1
ATOM 3873 O O . GLU A 1 496 ? 9.929 -1.960 12.623 1.00 85.06 496 GLU A O 1
ATOM 3878 N N . ASP A 1 497 ? 8.818 -2.565 14.486 1.00 85.31 497 ASP A N 1
ATOM 3879 C CA . ASP A 1 497 ? 7.734 -3.246 13.773 1.00 85.31 497 ASP A CA 1
ATOM 3880 C C . ASP A 1 497 ? 6.988 -2.270 12.843 1.00 85.31 497 ASP A C 1
ATOM 3882 O O . ASP A 1 497 ? 6.681 -2.626 11.705 1.00 85.31 497 ASP A O 1
ATOM 3886 N N . CYS A 1 498 ? 6.780 -1.015 13.262 1.00 82.50 498 CYS A N 1
ATOM 3887 C CA . CYS A 1 498 ? 6.221 0.043 12.410 1.00 82.50 498 CYS A CA 1
ATOM 3888 C C . CYS A 1 498 ? 7.182 0.459 11.282 1.00 82.50 498 CYS A C 1
ATOM 3890 O O . CYS A 1 498 ? 6.771 0.633 10.131 1.00 82.50 498 CYS A O 1
ATOM 3892 N N . ASN A 1 499 ? 8.476 0.591 11.584 1.00 80.06 499 ASN A N 1
ATOM 3893 C CA . ASN A 1 499 ? 9.486 1.059 10.630 1.00 80.06 499 ASN A CA 1
ATOM 3894 C C . ASN A 1 499 ? 9.650 0.111 9.430 1.00 80.06 499 ASN A C 1
ATOM 3896 O O . ASN A 1 499 ? 9.917 0.576 8.318 1.00 80.06 499 ASN A O 1
ATOM 3900 N N . ILE A 1 500 ? 9.436 -1.201 9.611 1.00 77.81 500 ILE A N 1
ATOM 3901 C CA . ILE A 1 500 ? 9.451 -2.214 8.532 1.00 77.81 500 ILE A CA 1
ATOM 3902 C C . ILE A 1 500 ? 8.448 -1.889 7.409 1.00 77.81 500 ILE A C 1
ATOM 3904 O O . ILE A 1 500 ? 8.645 -2.291 6.252 1.00 77.81 500 ILE A O 1
ATOM 3908 N N . TRP A 1 501 ? 7.382 -1.164 7.739 1.00 72.44 501 TRP A N 1
ATOM 3909 C CA . TRP A 1 501 ? 6.340 -0.744 6.805 1.00 72.44 501 TRP A CA 1
ATOM 3910 C C . TRP A 1 501 ? 6.550 0.673 6.260 1.00 72.44 501 TRP A C 1
ATOM 3912 O O . TRP A 1 501 ? 5.988 1.008 5.221 1.00 72.44 501 TRP A O 1
ATOM 3922 N N . GLN A 1 502 ? 7.408 1.471 6.902 1.00 60.91 502 GLN A N 1
ATOM 3923 C CA . GLN A 1 502 ? 7.758 2.831 6.477 1.00 60.91 502 GLN A CA 1
ATOM 3924 C C . GLN A 1 502 ? 9.034 2.873 5.616 1.00 60.91 502 GLN A C 1
ATOM 3926 O O . GLN A 1 502 ? 9.163 3.710 4.724 1.00 60.91 502 GLN A O 1
ATOM 3931 N N . THR A 1 503 ? 9.977 1.949 5.831 1.00 50.38 503 THR A N 1
ATOM 3932 C CA . THR A 1 503 ? 11.298 1.971 5.183 1.00 50.38 503 THR A CA 1
ATOM 3933 C C . THR A 1 503 ? 11.421 0.877 4.125 1.00 50.38 503 THR A C 1
ATOM 3935 O O . THR A 1 503 ? 11.275 -0.315 4.402 1.00 50.38 503 THR A O 1
ATOM 3938 N N . ARG A 1 504 ? 11.781 1.256 2.891 1.00 48.78 504 ARG A N 1
ATOM 3939 C CA . ARG A 1 504 ? 12.292 0.297 1.898 1.00 48.78 504 ARG A CA 1
ATOM 3940 C C . ARG A 1 504 ? 13.706 -0.114 2.323 1.00 48.78 504 ARG A C 1
ATOM 3942 O O . ARG A 1 504 ? 14.657 0.576 1.970 1.00 48.78 504 ARG A O 1
ATOM 3949 N N . LYS A 1 505 ? 13.857 -1.205 3.089 1.00 41.91 505 LYS A N 1
ATOM 3950 C CA . LYS A 1 505 ? 15.187 -1.769 3.393 1.00 41.91 505 LYS A CA 1
ATOM 3951 C C . LYS A 1 505 ? 15.905 -2.094 2.072 1.00 41.91 505 LYS A C 1
ATOM 3953 O O . LYS A 1 505 ? 15.361 -2.806 1.222 1.00 41.91 505 LYS A O 1
ATOM 3958 N N . THR A 1 506 ? 17.092 -1.521 1.885 1.00 41.94 506 THR A N 1
ATOM 3959 C CA . THR A 1 506 ? 18.017 -1.868 0.804 1.00 41.94 506 THR A CA 1
ATOM 3960 C C . THR A 1 506 ? 18.660 -3.205 1.150 1.00 41.94 506 THR A C 1
ATOM 3962 O O . THR A 1 506 ? 19.142 -3.389 2.264 1.00 41.94 506 THR A O 1
ATOM 3965 N N . VAL A 1 507 ? 18.634 -4.161 0.222 1.00 36.44 507 VAL A N 1
ATOM 3966 C CA . VAL A 1 507 ? 19.396 -5.405 0.376 1.00 36.44 507 VAL A CA 1
ATOM 3967 C C . VAL A 1 507 ? 20.836 -5.078 -0.004 1.00 36.44 507 VAL A C 1
ATOM 3969 O O . VAL A 1 507 ? 21.230 -5.197 -1.161 1.00 36.44 507 VAL A O 1
ATOM 3972 N N . ASP A 1 508 ? 21.609 -4.572 0.952 1.00 38.75 508 ASP A N 1
ATOM 3973 C CA . ASP A 1 508 ? 23.058 -4.558 0.820 1.00 38.75 508 ASP A CA 1
ATOM 3974 C C . ASP A 1 508 ? 23.566 -5.937 1.257 1.00 38.75 508 ASP A C 1
ATOM 3976 O O . ASP A 1 508 ? 23.542 -6.295 2.428 1.00 38.75 508 ASP A O 1
ATOM 3980 N N . LEU A 1 509 ? 23.974 -6.754 0.283 1.00 37.16 509 LEU A N 1
ATOM 3981 C CA . LEU A 1 509 ? 24.744 -7.975 0.533 1.00 37.16 509 LEU A CA 1
ATOM 3982 C C . LEU A 1 509 ? 26.132 -7.550 1.026 1.00 37.16 509 LEU A C 1
ATOM 3984 O O . LEU A 1 509 ? 27.018 -7.306 0.205 1.00 37.16 509 LEU A O 1
ATOM 3988 N N . ASP A 1 510 ? 26.283 -7.298 2.322 1.00 34.09 510 ASP A N 1
ATOM 3989 C CA . ASP A 1 510 ? 27.523 -6.798 2.919 1.00 34.09 510 ASP A CA 1
ATOM 3990 C C . ASP A 1 510 ? 28.703 -7.765 2.735 1.00 34.09 510 ASP A C 1
ATOM 3992 O O . ASP A 1 510 ? 28.577 -8.974 2.905 1.00 34.09 510 ASP A O 1
ATOM 3996 N N . GLU A 1 511 ? 29.871 -7.201 2.409 1.00 28.34 511 GLU A N 1
ATOM 3997 C CA . GLU A 1 511 ? 31.170 -7.828 2.664 1.00 28.34 511 GLU A CA 1
ATOM 3998 C C . GLU A 1 511 ? 31.717 -7.237 3.974 1.00 28.34 511 GLU A C 1
ATOM 4000 O O . GLU A 1 511 ? 31.663 -6.014 4.155 1.00 28.34 511 GLU A O 1
ATOM 4005 N N . PRO A 1 512 ? 32.283 -8.051 4.879 1.00 31.41 512 PRO A N 1
ATOM 4006 C CA . PRO A 1 512 ? 32.944 -7.547 6.068 1.00 31.41 512 PRO A CA 1
ATOM 4007 C C . PRO A 1 512 ? 34.349 -7.062 5.686 1.00 31.41 512 PRO A C 1
ATOM 4009 O O . PRO A 1 512 ? 35.208 -7.879 5.374 1.00 31.41 512 PRO A O 1
ATOM 4012 N N . ASN A 1 513 ? 34.597 -5.747 5.693 1.00 28.12 513 ASN A N 1
ATOM 4013 C CA . ASN A 1 513 ? 35.623 -5.108 6.539 1.00 28.12 513 ASN A CA 1
ATOM 4014 C C . ASN A 1 513 ? 36.077 -3.701 6.102 1.00 28.12 513 ASN A C 1
ATOM 4016 O O . ASN A 1 513 ? 36.353 -3.422 4.940 1.00 28.12 513 ASN A O 1
ATOM 4020 N N . SER A 1 514 ? 36.327 -2.909 7.154 1.00 28.67 514 SER A N 1
ATOM 4021 C CA . SER A 1 514 ? 37.392 -1.906 7.323 1.00 28.67 514 SER A CA 1
ATOM 4022 C C . SER A 1 514 ? 37.320 -0.603 6.518 1.00 28.67 514 SER A C 1
ATOM 4024 O O . SER A 1 514 ? 38.011 -0.415 5.522 1.00 28.67 514 SER A O 1
ATOM 4026 N N . ASN A 1 515 ? 36.615 0.393 7.060 1.00 27.23 515 ASN A N 1
ATOM 4027 C CA . ASN A 1 515 ? 37.278 1.492 7.779 1.00 27.23 515 ASN A CA 1
ATOM 4028 C C . ASN A 1 515 ? 36.237 2.462 8.349 1.00 27.23 515 ASN A C 1
ATOM 4030 O O . ASN A 1 515 ? 35.421 3.035 7.630 1.00 27.23 515 ASN A O 1
ATOM 4034 N N . ASN A 1 516 ? 36.299 2.627 9.667 1.00 31.81 516 ASN A N 1
ATOM 4035 C CA . ASN A 1 516 ? 35.397 3.438 10.469 1.00 31.81 516 ASN A CA 1
ATOM 4036 C C . ASN A 1 516 ? 35.485 4.927 10.112 1.00 31.81 516 ASN A C 1
ATOM 4038 O O . ASN A 1 516 ? 36.503 5.576 10.342 1.00 31.81 516 ASN A O 1
ATOM 4042 N N . ALA A 1 517 ? 34.361 5.483 9.672 1.00 25.19 517 ALA A N 1
ATOM 4043 C CA . ALA A 1 517 ? 33.946 6.832 10.029 1.00 25.19 517 ALA A CA 1
ATOM 4044 C C . ALA A 1 517 ? 32.469 6.738 10.437 1.00 25.19 517 ALA A C 1
ATOM 4046 O O . ALA A 1 517 ? 31.700 6.107 9.705 1.00 25.19 517 ALA A O 1
ATOM 4047 N N . PRO A 1 518 ? 32.049 7.302 11.583 1.00 24.83 518 PRO A N 1
ATOM 4048 C CA . PRO A 1 518 ? 30.650 7.253 11.972 1.00 24.83 518 PRO A CA 1
ATOM 4049 C C . PRO A 1 518 ? 29.869 8.071 10.942 1.00 24.83 518 PRO A C 1
ATOM 4051 O O . PRO A 1 518 ? 30.026 9.291 10.856 1.00 24.83 518 PRO A O 1
ATOM 4054 N N . MET A 1 519 ? 29.061 7.405 10.113 1.00 24.25 519 MET A N 1
ATOM 4055 C CA . MET A 1 519 ? 28.016 8.108 9.384 1.00 24.25 519 MET A CA 1
ATOM 4056 C C . MET A 1 519 ? 27.086 8.676 10.446 1.00 24.25 519 MET A C 1
ATOM 4058 O O . MET A 1 519 ? 26.448 7.939 11.188 1.00 24.25 519 MET A O 1
ATOM 4062 N N . LEU A 1 520 ? 27.090 9.999 10.567 1.00 22.95 520 LEU A N 1
ATOM 4063 C CA . LEU A 1 520 ? 26.129 10.720 11.374 1.00 22.95 520 LEU A CA 1
ATOM 4064 C C . LEU A 1 520 ? 24.746 10.378 10.806 1.00 22.95 520 LEU A C 1
ATOM 4066 O O . LEU A 1 520 ? 24.399 10.854 9.722 1.00 22.95 520 LEU A O 1
ATOM 4070 N N . ASP A 1 521 ? 24.003 9.529 11.515 1.00 25.41 521 ASP A N 1
ATOM 4071 C CA . ASP A 1 521 ? 22.572 9.314 11.319 1.00 25.41 521 ASP A CA 1
ATOM 4072 C C . ASP A 1 521 ? 21.875 10.663 11.519 1.00 25.41 521 ASP A C 1
ATOM 4074 O O . ASP A 1 521 ? 21.441 11.038 12.608 1.00 25.41 521 ASP A O 1
ATOM 4078 N N . GLN A 1 522 ? 21.814 11.460 10.455 1.00 21.45 522 GLN A N 1
ATOM 4079 C CA . GLN A 1 522 ? 20.896 12.581 10.396 1.00 21.45 522 GLN A CA 1
ATOM 4080 C C . GLN A 1 522 ? 19.515 11.992 10.151 1.00 21.45 522 GLN A C 1
ATOM 4082 O O . GLN A 1 522 ? 19.084 11.834 9.009 1.00 21.45 522 GLN A O 1
ATOM 4087 N N . ALA A 1 523 ? 18.837 11.668 11.254 1.00 23.47 523 ALA A N 1
ATOM 4088 C CA . ALA A 1 523 ? 17.397 11.498 11.281 1.00 23.47 523 ALA A CA 1
ATOM 4089 C C . ALA A 1 523 ? 16.767 12.687 10.539 1.00 23.47 523 ALA A C 1
ATOM 4091 O O . ALA A 1 523 ? 16.882 13.843 10.957 1.00 23.47 523 ALA A O 1
ATOM 4092 N N . LEU A 1 524 ? 16.169 12.405 9.380 1.00 25.36 524 LEU A N 1
ATOM 4093 C CA . LEU A 1 524 ? 15.404 13.391 8.632 1.00 25.36 524 LEU A CA 1
ATOM 4094 C C . LEU A 1 524 ? 14.280 13.908 9.543 1.00 25.36 524 LEU A C 1
ATOM 4096 O O . LEU A 1 524 ? 13.630 13.102 10.214 1.00 25.36 524 LEU A O 1
ATOM 4100 N N . PRO A 1 525 ? 14.030 15.228 9.585 1.00 22.81 525 PRO A N 1
ATOM 4101 C CA . PRO A 1 525 ? 12.920 15.767 10.348 1.00 22.81 525 PRO A CA 1
ATOM 4102 C C . PRO A 1 525 ? 11.616 15.200 9.782 1.00 22.81 525 PRO A C 1
ATOM 4104 O O . PRO A 1 525 ? 11.240 15.489 8.645 1.00 22.81 525 PRO A O 1
ATOM 4107 N N . GLN A 1 526 ? 10.959 14.370 10.591 1.00 32.22 526 GLN A N 1
ATOM 4108 C CA . GLN A 1 526 ? 9.624 13.849 10.346 1.00 32.22 526 GLN A CA 1
ATOM 4109 C C . GLN A 1 526 ? 8.663 15.041 10.274 1.00 32.22 526 GLN A C 1
ATOM 4111 O O . GLN A 1 526 ? 8.373 15.693 11.279 1.00 32.22 526 GLN A O 1
ATOM 4116 N N . GLY A 1 527 ? 8.209 15.367 9.062 1.00 24.53 527 GLY A N 1
ATOM 4117 C CA . GLY A 1 527 ? 7.045 16.223 8.873 1.00 24.53 527 GLY A CA 1
ATOM 4118 C C . GLY A 1 527 ? 5.843 15.505 9.475 1.00 24.53 527 GLY A C 1
ATOM 4119 O O . GLY A 1 527 ? 5.587 14.353 9.144 1.00 24.53 527 GLY A O 1
ATOM 4120 N N . GLY A 1 528 ? 5.175 16.152 10.429 1.00 32.84 528 GLY A N 1
ATOM 4121 C CA . GLY A 1 528 ? 4.111 15.539 11.217 1.00 32.84 528 GLY A CA 1
ATOM 4122 C C . GLY A 1 528 ? 3.000 14.928 10.357 1.00 32.84 528 GLY A C 1
ATOM 4123 O O . GLY A 1 528 ? 2.547 15.557 9.403 1.00 32.84 528 GLY A O 1
ATOM 4124 N N . SER A 1 529 ? 2.539 13.746 10.790 1.00 38.28 529 SER A N 1
ATOM 4125 C CA . SER A 1 529 ? 1.405 12.957 10.270 1.00 38.28 529 SER A CA 1
ATOM 4126 C C . SER A 1 529 ? 1.706 11.833 9.256 1.00 38.28 529 SER A C 1
ATOM 4128 O O . SER A 1 529 ? 0.846 11.534 8.436 1.00 38.28 529 SER A O 1
ATOM 4130 N N . ASP A 1 530 ? 2.858 11.157 9.332 1.00 42.97 530 ASP A N 1
ATOM 4131 C CA . ASP A 1 530 ? 3.254 10.122 8.348 1.00 42.97 530 ASP A CA 1
ATOM 4132 C C . ASP A 1 530 ? 3.263 8.665 8.871 1.00 42.97 530 ASP A C 1
ATOM 4134 O O . ASP A 1 530 ? 4.013 7.822 8.380 1.00 42.97 530 ASP A O 1
ATOM 4138 N N . SER A 1 531 ? 2.413 8.314 9.843 1.00 50.97 531 SER A N 1
ATOM 4139 C CA . SER A 1 531 ? 2.196 6.900 10.194 1.00 50.97 531 SER A CA 1
ATOM 4140 C C . SER A 1 531 ? 0.737 6.511 9.990 1.00 50.97 531 SER A C 1
ATOM 4142 O O . SER A 1 531 ? -0.135 6.987 10.706 1.00 50.97 531 SER A O 1
ATOM 4144 N N . TRP A 1 532 ? 0.493 5.619 9.023 1.00 61.91 532 TRP A N 1
ATOM 4145 C CA . TRP A 1 532 ? -0.781 4.902 8.848 1.00 61.91 532 TRP A CA 1
ATOM 4146 C C . TRP A 1 532 ? -1.152 4.078 10.093 1.00 61.91 532 TRP A C 1
ATOM 4148 O O . TRP A 1 532 ? -2.319 3.801 10.339 1.00 61.91 532 TRP A O 1
ATOM 4158 N N . PHE A 1 533 ? -0.156 3.711 10.903 1.00 79.25 533 PHE A N 1
ATOM 4159 C CA . PHE A 1 533 ? -0.340 2.959 12.140 1.00 79.25 533 PHE A CA 1
ATOM 4160 C C . PHE A 1 533 ? -0.272 3.858 13.370 1.00 79.25 533 PHE A C 1
ATOM 4162 O O . PHE A 1 533 ? 0.534 4.795 13.418 1.00 79.25 533 PHE A O 1
ATOM 4169 N N . LEU A 1 534 ? -1.053 3.501 14.391 1.00 83.38 534 LEU A N 1
ATOM 4170 C CA . LEU A 1 534 ? -0.953 4.073 15.731 1.00 83.38 534 LEU A CA 1
ATOM 4171 C C . LEU A 1 534 ? 0.460 3.887 16.288 1.00 83.38 534 LEU A C 1
ATOM 4173 O O . LEU A 1 534 ? 1.109 2.860 16.048 1.00 83.38 534 LEU A O 1
ATOM 4177 N N . LYS A 1 535 ? 0.927 4.854 17.081 1.00 87.62 535 LYS A N 1
ATOM 4178 C CA . LYS A 1 535 ? 2.152 4.649 17.864 1.00 87.62 535 LYS A CA 1
ATOM 4179 C C . LYS A 1 535 ? 1.947 3.491 18.849 1.00 87.62 535 LYS A C 1
ATOM 4181 O O . LYS A 1 535 ? 0.818 3.302 19.302 1.00 87.62 535 LYS A O 1
ATOM 4186 N N . PRO A 1 536 ? 2.995 2.737 19.216 1.00 88.12 536 PRO A N 1
ATOM 4187 C CA . PRO A 1 536 ? 2.876 1.631 20.169 1.00 88.12 536 PRO A CA 1
ATOM 4188 C C . PRO A 1 536 ? 2.111 1.981 21.455 1.00 88.12 536 PRO A C 1
ATOM 4190 O O . PRO A 1 536 ? 1.271 1.210 21.919 1.00 88.12 536 PRO A O 1
ATOM 4193 N N . GLU A 1 537 ? 2.356 3.166 22.012 1.00 88.12 537 GLU A N 1
ATOM 4194 C CA . GLU A 1 537 ? 1.707 3.651 23.231 1.00 88.12 537 GLU A CA 1
ATOM 4195 C C . GLU A 1 537 ? 0.232 3.999 22.995 1.00 88.12 537 GLU A C 1
ATOM 4197 O O . GLU A 1 537 ? -0.619 3.723 23.841 1.00 88.12 537 GLU A O 1
ATOM 4202 N N . GLU A 1 538 ? -0.084 4.565 21.827 1.00 88.94 538 GLU A N 1
ATOM 4203 C CA . GLU A 1 538 ? -1.459 4.862 21.421 1.00 88.94 538 GLU A CA 1
ATOM 4204 C C . GLU A 1 538 ? -2.246 3.565 21.195 1.00 88.94 538 GLU A C 1
ATOM 4206 O O . GLU A 1 538 ? -3.365 3.436 21.683 1.00 88.94 538 GLU A O 1
ATOM 4211 N N . ALA A 1 539 ? -1.642 2.571 20.537 1.00 89.38 539 ALA A N 1
ATOM 4212 C CA . ALA A 1 539 ? -2.235 1.252 20.328 1.00 89.38 539 ALA A CA 1
ATOM 4213 C C . ALA A 1 539 ? -2.522 0.537 21.651 1.00 89.38 539 ALA A C 1
ATOM 4215 O O . ALA A 1 539 ? -3.592 -0.041 21.830 1.00 89.38 539 ALA A O 1
ATOM 4216 N N . ARG A 1 540 ? -1.600 0.639 22.615 1.00 89.56 540 ARG A N 1
ATOM 4217 C CA . ARG A 1 540 ? -1.823 0.143 23.975 1.00 89.56 540 ARG A CA 1
ATOM 4218 C C . ARG A 1 540 ? -2.991 0.856 24.661 1.00 89.56 540 ARG A C 1
ATOM 4220 O O . ARG A 1 540 ? -3.787 0.209 25.333 1.00 89.56 540 ARG A O 1
ATOM 4227 N N . GLY A 1 541 ? -3.101 2.173 24.501 1.00 89.56 541 GLY A N 1
ATOM 4228 C CA . GLY A 1 541 ? -4.224 2.939 25.035 1.00 89.56 541 GLY A CA 1
ATOM 4229 C C . GLY A 1 541 ? -5.573 2.509 24.451 1.00 89.56 541 GLY A C 1
ATOM 4230 O O . GLY A 1 541 ? -6.529 2.364 25.209 1.00 89.56 541 GLY A O 1
ATOM 4231 N N . VAL A 1 542 ? -5.639 2.262 23.135 1.00 89.88 542 VAL A N 1
ATOM 4232 C CA . VAL A 1 542 ? -6.845 1.750 22.456 1.00 89.88 542 VAL A CA 1
ATOM 4233 C C . VAL A 1 542 ? -7.200 0.358 22.975 1.00 89.88 542 VAL A C 1
ATOM 4235 O O . VAL A 1 542 ? -8.320 0.150 23.425 1.00 89.88 542 VAL A O 1
ATOM 4238 N N . LEU A 1 543 ? -6.223 -0.553 23.046 1.00 90.25 543 LEU A N 1
ATOM 4239 C CA . LEU A 1 543 ? -6.415 -1.900 23.594 1.00 90.25 543 LEU A CA 1
ATOM 4240 C C . LEU A 1 543 ? -7.014 -1.875 25.008 1.00 90.25 543 LEU A C 1
ATOM 4242 O O . LEU A 1 543 ? -7.948 -2.616 25.304 1.00 90.25 543 LEU A O 1
ATOM 4246 N N . LEU A 1 544 ? -6.489 -1.017 25.888 1.00 90.62 544 LEU A N 1
ATOM 4247 C CA . LEU A 1 544 ? -6.986 -0.877 27.259 1.00 90.62 544 LEU A CA 1
ATOM 4248 C C . LEU A 1 544 ? -8.411 -0.309 27.307 1.00 90.62 544 LEU A C 1
ATOM 4250 O O . LEU A 1 544 ? -9.195 -0.718 28.164 1.00 90.62 544 LEU A O 1
ATOM 4254 N N . ALA A 1 545 ? -8.760 0.611 26.402 1.00 90.50 545 ALA A N 1
ATOM 4255 C CA . ALA A 1 545 ? -10.123 1.121 26.287 1.00 90.50 545 ALA A CA 1
ATOM 4256 C C . ALA A 1 545 ? -11.093 0.017 25.829 1.00 90.50 545 ALA A C 1
ATOM 4258 O O . ALA A 1 545 ? -12.131 -0.175 26.461 1.00 90.50 545 ALA A O 1
ATOM 4259 N N . ASP A 1 546 ? -10.722 -0.766 24.815 1.00 90.38 546 ASP A N 1
ATOM 4260 C CA . ASP A 1 546 ? -11.544 -1.873 24.310 1.00 90.38 546 ASP A CA 1
ATOM 4261 C C . ASP A 1 546 ? -11.737 -2.960 25.373 1.00 90.38 546 ASP A C 1
ATOM 4263 O O . ASP A 1 546 ? -12.848 -3.440 25.606 1.00 90.38 546 ASP A O 1
ATOM 4267 N N . MET A 1 547 ? -10.676 -3.297 26.107 1.00 89.75 547 MET A N 1
ATOM 4268 C CA . MET A 1 547 ? -10.754 -4.215 27.242 1.00 89.75 547 MET A CA 1
ATOM 4269 C C . MET A 1 547 ? -11.665 -3.708 28.354 1.00 89.75 547 MET A C 1
ATOM 4271 O O . MET A 1 547 ? -12.391 -4.503 28.956 1.00 89.75 547 MET A O 1
ATOM 4275 N N . ALA A 1 548 ? -11.636 -2.406 28.641 1.00 91.25 548 ALA A N 1
ATOM 4276 C CA . ALA A 1 548 ? -12.527 -1.813 29.625 1.00 91.25 548 ALA A CA 1
ATOM 4277 C C . ALA A 1 548 ? -13.992 -1.923 29.185 1.00 91.25 548 ALA A C 1
ATOM 4279 O O . ALA A 1 548 ? -14.849 -2.284 29.993 1.00 91.25 548 ALA A O 1
ATOM 4280 N N . ALA A 1 549 ? -14.269 -1.674 27.901 1.00 89.25 549 ALA A N 1
ATOM 4281 C CA . ALA A 1 549 ? -15.601 -1.813 27.327 1.00 89.25 549 ALA A CA 1
ATOM 4282 C C . ALA A 1 549 ? -16.101 -3.267 27.394 1.00 89.25 549 ALA A C 1
ATOM 4284 O O . ALA A 1 549 ? -17.225 -3.506 27.837 1.00 89.25 549 ALA A O 1
ATOM 4285 N N . ILE A 1 550 ? -15.258 -4.242 27.031 1.00 89.06 550 ILE A N 1
ATOM 4286 C CA . ILE A 1 550 ? -15.599 -5.672 27.103 1.00 89.06 550 ILE A CA 1
ATOM 4287 C C . ILE A 1 550 ? -15.793 -6.123 28.552 1.00 89.06 550 ILE A C 1
ATOM 4289 O O . ILE A 1 550 ? -16.796 -6.760 28.852 1.00 89.06 550 ILE A O 1
ATOM 4293 N N . SER A 1 551 ? -14.899 -5.746 29.471 1.00 90.00 551 SER A N 1
ATOM 4294 C CA . SER A 1 551 ? -15.024 -6.102 30.895 1.00 90.00 551 SER A CA 1
ATOM 4295 C C . SER A 1 551 ? -16.318 -5.544 31.494 1.00 90.00 551 SER A C 1
ATOM 4297 O O . SER A 1 551 ? -17.024 -6.244 32.219 1.00 90.00 551 SER A O 1
ATOM 4299 N N . ALA A 1 552 ? -16.688 -4.311 31.127 1.00 88.94 552 ALA A N 1
ATOM 4300 C CA . ALA A 1 552 ? -17.958 -3.721 31.531 1.00 88.94 552 ALA A CA 1
ATOM 4301 C C . ALA A 1 552 ? -19.162 -4.465 30.923 1.00 88.94 552 ALA A C 1
ATOM 4303 O O . ALA A 1 552 ? -20.173 -4.637 31.601 1.00 88.94 552 ALA A O 1
ATOM 4304 N N . ALA A 1 553 ? -19.060 -4.941 29.676 1.00 84.75 553 ALA A N 1
ATOM 4305 C CA . ALA A 1 553 ? -20.091 -5.762 29.034 1.00 84.75 553 ALA A CA 1
ATOM 4306 C C . ALA A 1 553 ? -20.223 -7.163 29.665 1.00 84.75 553 ALA A C 1
ATOM 4308 O O . ALA A 1 553 ? -21.320 -7.718 29.706 1.00 84.75 553 ALA A O 1
ATOM 4309 N N . GLU A 1 554 ? -19.134 -7.723 30.194 1.00 86.81 554 GLU A N 1
ATOM 4310 C CA . GLU A 1 554 ? -19.127 -8.974 30.965 1.00 86.81 554 GLU A CA 1
ATOM 4311 C C . GLU A 1 554 ? -19.632 -8.802 32.409 1.00 86.81 554 GLU A C 1
ATOM 4313 O O . GLU A 1 554 ? -19.902 -9.793 33.089 1.00 86.81 554 GLU A O 1
ATOM 4318 N N . GLY A 1 555 ? -19.786 -7.557 32.874 1.00 86.06 555 GLY A N 1
ATOM 4319 C CA . GLY A 1 555 ? -20.212 -7.214 34.231 1.00 86.06 555 GLY A CA 1
ATOM 4320 C C . GLY A 1 555 ? -19.074 -7.116 35.254 1.00 86.06 555 GLY A C 1
ATOM 4321 O O . GLY A 1 555 ? -19.343 -6.907 36.437 1.00 86.06 555 GLY A O 1
ATOM 4322 N N . ASP A 1 556 ? -17.812 -7.227 34.830 1.00 88.81 556 ASP A N 1
ATOM 4323 C CA . ASP A 1 556 ? -16.648 -7.047 35.699 1.00 88.81 556 ASP A CA 1
ATOM 4324 C C . ASP A 1 556 ? -16.231 -5.571 35.759 1.00 88.81 556 ASP A C 1
ATOM 4326 O O . ASP A 1 556 ? -15.379 -5.079 35.012 1.00 88.81 556 ASP A O 1
ATOM 4330 N N . MET A 1 557 ? -16.889 -4.843 36.659 1.00 89.00 557 MET A N 1
ATOM 4331 C CA . MET A 1 557 ? -16.727 -3.395 36.781 1.00 89.00 557 MET A CA 1
ATOM 4332 C C . MET A 1 557 ? -15.386 -2.967 37.387 1.00 89.00 557 MET A C 1
ATOM 4334 O O . MET A 1 557 ? -14.936 -1.856 37.104 1.00 89.00 557 MET A O 1
ATOM 4338 N N . GLU A 1 558 ? -14.748 -3.815 38.198 1.00 88.94 558 GLU A N 1
ATOM 4339 C CA . GLU A 1 558 ? -13.434 -3.520 38.784 1.00 88.94 558 GLU A CA 1
ATOM 4340 C C . GLU A 1 558 ? -12.361 -3.554 37.691 1.00 88.94 558 GLU A C 1
ATOM 4342 O O . GLU A 1 558 ? -11.683 -2.548 37.465 1.00 88.94 558 GLU A O 1
ATOM 4347 N N . ARG A 1 559 ? -12.304 -4.645 36.907 1.00 88.06 559 ARG A N 1
ATOM 4348 C CA . ARG A 1 559 ? -11.385 -4.740 35.760 1.00 88.06 559 ARG A CA 1
ATOM 4349 C C . ARG A 1 559 ? -11.646 -3.647 34.726 1.00 88.06 559 ARG A C 1
ATOM 4351 O O . ARG A 1 559 ? -10.699 -3.057 34.203 1.00 88.06 559 ARG A O 1
ATOM 4358 N N . ALA A 1 560 ? -12.916 -3.326 34.465 1.00 90.88 560 ALA A N 1
ATOM 4359 C CA . ALA A 1 560 ? -13.277 -2.241 33.558 1.00 90.88 560 ALA A CA 1
ATOM 4360 C C . ALA A 1 560 ? -12.728 -0.881 34.024 1.00 90.88 560 ALA A C 1
ATOM 4362 O O . ALA A 1 560 ? -12.173 -0.118 33.230 1.00 90.88 560 ALA A O 1
ATOM 4363 N N . TYR A 1 561 ? -12.861 -0.573 35.316 1.00 90.12 561 TYR A N 1
ATOM 4364 C CA . TYR A 1 561 ? -12.414 0.700 35.872 1.00 90.12 561 TYR A CA 1
ATOM 4365 C C . TYR A 1 561 ? -10.884 0.835 35.908 1.00 90.12 561 TYR A C 1
ATOM 4367 O O . TYR A 1 561 ? -10.350 1.904 35.592 1.00 90.12 561 TYR A O 1
ATOM 4375 N N . GLU A 1 562 ? -10.167 -0.236 36.248 1.00 90.25 562 GLU A N 1
ATOM 4376 C CA . GLU A 1 562 ? -8.701 -0.257 36.208 1.00 90.25 562 GLU A CA 1
ATOM 4377 C C . GLU A 1 562 ? -8.179 -0.028 34.783 1.00 90.25 562 GLU A C 1
ATOM 4379 O O . GLU A 1 562 ? -7.361 0.870 34.552 1.00 90.25 562 GLU A O 1
ATOM 4384 N N . ALA A 1 563 ? -8.709 -0.778 33.812 1.00 90.38 563 ALA A N 1
ATOM 4385 C CA . ALA A 1 563 ? -8.302 -0.685 32.414 1.00 90.38 563 ALA A CA 1
ATOM 4386 C C . ALA A 1 563 ? -8.572 0.709 31.824 1.00 90.38 563 ALA A C 1
ATOM 4388 O O . ALA A 1 563 ? -7.683 1.294 31.200 1.00 90.38 563 ALA A O 1
ATOM 4389 N N . VAL A 1 564 ? -9.747 1.302 32.080 1.00 90.94 564 VAL A N 1
ATOM 4390 C CA . VAL A 1 564 ? -10.081 2.626 31.529 1.00 90.94 564 VAL A CA 1
ATOM 4391 C C . VAL A 1 564 ? -9.262 3.756 32.154 1.00 90.94 564 VAL A C 1
ATOM 4393 O O . VAL A 1 564 ? -8.948 4.745 31.490 1.00 90.94 564 VAL A O 1
ATOM 4396 N N . THR A 1 565 ? -8.869 3.612 33.422 1.00 90.50 565 THR A N 1
ATOM 4397 C CA . THR A 1 565 ? -7.998 4.581 34.100 1.00 90.50 565 THR A CA 1
ATOM 4398 C C . THR A 1 565 ? -6.613 4.601 33.455 1.00 90.50 565 THR A C 1
ATOM 4400 O O . THR A 1 565 ? -6.073 5.675 33.176 1.00 90.50 565 THR A O 1
ATOM 4403 N N . LEU A 1 566 ? -6.066 3.422 33.144 1.00 89.81 566 LEU A N 1
ATOM 4404 C CA . LEU A 1 566 ? -4.809 3.302 32.406 1.00 89.81 566 LEU A CA 1
ATOM 4405 C C . LEU A 1 566 ? -4.951 3.814 30.965 1.00 89.81 566 LEU A C 1
ATOM 4407 O O . LEU A 1 566 ? -4.094 4.574 30.512 1.00 89.81 566 LEU A O 1
ATOM 4411 N N . ALA A 1 567 ? -6.045 3.485 30.271 1.00 90.69 567 ALA A N 1
ATOM 4412 C CA . ALA A 1 567 ? -6.313 3.965 28.915 1.00 90.69 567 ALA A CA 1
ATOM 4413 C C . ALA A 1 567 ? -6.310 5.501 28.835 1.00 90.69 567 ALA A C 1
ATOM 4415 O O . ALA A 1 567 ? -5.641 6.073 27.978 1.00 90.69 567 ALA A O 1
ATOM 4416 N N . LEU A 1 568 ? -6.981 6.184 29.768 1.00 89.31 568 LEU A N 1
ATOM 4417 C CA . LEU A 1 568 ? -7.022 7.650 29.818 1.00 89.31 568 LEU A CA 1
ATOM 4418 C C . LEU A 1 568 ? -5.679 8.295 30.173 1.00 89.31 568 LEU A C 1
ATOM 4420 O O . LEU A 1 568 ? -5.434 9.430 29.771 1.00 89.31 568 LEU A O 1
ATOM 4424 N N . SER A 1 569 ? -4.806 7.594 30.902 1.00 90.44 569 SER A N 1
ATOM 4425 C CA . SER A 1 569 ? -3.449 8.089 31.169 1.00 90.44 569 SER A CA 1
ATOM 4426 C C . SER A 1 569 ? -2.595 8.148 29.897 1.00 90.44 569 SER A C 1
ATOM 4428 O O . SER A 1 569 ? -1.773 9.051 29.750 1.00 90.44 569 SER A O 1
ATOM 4430 N N . LEU A 1 570 ? -2.832 7.225 28.957 1.00 88.44 570 LEU A N 1
ATOM 4431 C CA . LEU A 1 570 ? -2.147 7.161 27.664 1.00 88.44 570 LEU A CA 1
ATOM 4432 C C . LEU A 1 570 ? -2.847 8.014 26.597 1.00 88.44 570 LEU A C 1
ATOM 4434 O O . LEU A 1 570 ? -2.190 8.633 25.764 1.00 88.44 570 LEU A O 1
ATOM 4438 N N . LEU A 1 571 ? -4.182 8.064 26.630 1.00 87.44 571 LEU A N 1
ATOM 4439 C CA . LEU A 1 571 ? -5.033 8.692 25.620 1.00 87.44 571 LEU A CA 1
ATOM 4440 C C . LEU A 1 571 ? -6.055 9.671 26.236 1.00 87.44 571 LEU A C 1
ATOM 4442 O O . LEU A 1 571 ? -7.266 9.478 26.091 1.00 87.44 571 LEU A O 1
ATOM 4446 N N . PRO A 1 572 ? -5.613 10.770 26.873 1.00 82.94 572 PRO A N 1
ATOM 4447 C CA . PRO A 1 572 ? -6.505 11.663 27.622 1.00 82.94 572 PRO A CA 1
ATOM 4448 C C . PRO A 1 572 ? -7.563 12.366 26.755 1.00 82.94 572 PRO A C 1
ATOM 4450 O O . PRO A 1 572 ? -8.624 12.730 27.253 1.00 82.94 572 PRO A O 1
ATOM 4453 N N . ASN A 1 573 ? -7.294 12.543 25.456 1.00 80.56 573 ASN A N 1
ATOM 4454 C CA . ASN A 1 573 ? -8.172 13.244 24.512 1.00 80.56 573 ASN A CA 1
ATOM 4455 C C . ASN A 1 573 ? -8.803 12.320 23.454 1.00 80.56 573 ASN A C 1
ATOM 4457 O O . ASN A 1 573 ? -9.419 12.814 22.506 1.00 80.56 573 ASN A O 1
ATOM 4461 N N . ASN A 1 574 ? -8.622 10.998 23.555 1.00 82.88 574 ASN A N 1
ATOM 4462 C CA . ASN A 1 574 ? -9.224 10.075 22.595 1.00 82.88 574 ASN A CA 1
ATOM 4463 C C . ASN A 1 574 ? -10.737 9.933 22.884 1.00 82.88 574 ASN A C 1
ATOM 4465 O O . ASN A 1 574 ? -11.112 9.646 24.022 1.00 82.88 574 ASN A O 1
ATOM 4469 N N . PRO A 1 575 ? -11.616 10.129 21.881 1.00 80.94 575 PRO A N 1
ATOM 4470 C CA . PRO A 1 575 ? -13.062 10.095 22.085 1.00 80.94 575 PRO A CA 1
ATOM 4471 C C . PRO A 1 575 ? -13.576 8.726 22.552 1.00 80.94 575 PRO A C 1
ATOM 4473 O O . PRO A 1 575 ? -14.433 8.684 23.427 1.00 80.94 575 PRO A O 1
ATOM 4476 N N . GLU A 1 576 ? -13.044 7.621 22.028 1.00 80.94 576 GLU A N 1
ATOM 4477 C CA . GLU A 1 576 ? -13.463 6.258 22.385 1.00 80.94 576 GLU A CA 1
ATOM 4478 C C . GLU A 1 576 ? -13.089 5.932 23.839 1.00 80.94 576 GLU A C 1
ATOM 4480 O O . GLU A 1 576 ? -13.927 5.451 24.605 1.00 80.94 576 GLU A O 1
ATOM 4485 N N . ALA A 1 577 ? -11.876 6.298 24.271 1.00 87.44 577 ALA A N 1
ATOM 4486 C CA . ALA A 1 577 ? -11.443 6.128 25.661 1.00 87.44 577 ALA A CA 1
ATOM 4487 C C . ALA A 1 577 ? -12.294 6.962 26.638 1.00 87.44 577 ALA A C 1
ATOM 4489 O O . ALA A 1 577 ? -12.714 6.472 27.690 1.00 87.44 577 ALA A O 1
ATOM 4490 N N . VAL A 1 578 ? -12.604 8.216 26.282 1.00 87.12 578 VAL A N 1
ATOM 4491 C CA . VAL A 1 578 ? -13.440 9.100 27.110 1.00 87.12 578 VAL A CA 1
ATOM 4492 C C . VAL A 1 578 ? -14.890 8.617 27.172 1.00 87.12 578 VAL A C 1
ATOM 4494 O O . VAL A 1 578 ? -15.490 8.634 28.250 1.00 87.12 578 VAL A O 1
ATOM 4497 N N . LEU A 1 579 ? -15.462 8.162 26.055 1.00 85.69 579 LEU A N 1
ATOM 4498 C CA . LEU A 1 579 ? -16.818 7.607 26.018 1.00 85.69 579 LEU A CA 1
ATOM 4499 C C . LEU A 1 579 ? -16.915 6.318 26.840 1.00 85.69 579 LEU A C 1
ATOM 4501 O O . LEU A 1 579 ? -17.852 6.175 27.625 1.00 85.69 579 LEU A O 1
ATOM 4505 N N . THR A 1 580 ? -15.917 5.439 26.746 1.00 88.44 580 THR A N 1
ATOM 4506 C CA . THR A 1 580 ? -15.840 4.215 27.557 1.00 88.44 580 THR A CA 1
ATOM 4507 C C . THR A 1 580 ? -15.779 4.540 29.049 1.00 88.44 580 THR A C 1
ATOM 4509 O O . THR A 1 580 ? -16.535 3.982 29.843 1.00 88.44 580 THR A O 1
ATOM 4512 N N . ALA A 1 581 ? -14.957 5.516 29.445 1.00 89.81 581 ALA A N 1
ATOM 4513 C CA . ALA A 1 581 ? -14.881 5.965 30.835 1.00 89.81 581 ALA A CA 1
ATOM 4514 C C . ALA A 1 581 ? -16.197 6.579 31.325 1.00 89.81 581 ALA A C 1
ATOM 4516 O O . ALA A 1 581 ? -16.627 6.324 32.448 1.00 89.81 581 ALA A O 1
ATOM 4517 N N . THR A 1 582 ? -16.849 7.368 30.468 1.00 88.62 582 THR A N 1
ATOM 4518 C CA . THR A 1 582 ? -18.153 7.976 30.755 1.00 88.62 582 THR A CA 1
ATOM 4519 C C . THR A 1 582 ? -19.213 6.897 30.972 1.00 88.62 582 THR A C 1
ATOM 4521 O O . THR A 1 582 ? -19.976 6.980 31.931 1.00 88.62 582 THR A O 1
ATOM 4524 N N . TYR A 1 583 ? -19.240 5.864 30.125 1.00 87.50 583 TYR A N 1
ATOM 4525 C CA . TYR A 1 583 ? -20.135 4.719 30.279 1.00 87.50 583 TYR A CA 1
ATOM 4526 C C . TYR A 1 583 ? -19.903 3.997 31.612 1.00 87.50 583 TYR A C 1
ATOM 4528 O O . TYR A 1 583 ? -20.850 3.794 32.368 1.00 87.50 583 TYR A O 1
ATOM 4536 N N . ILE A 1 584 ? -18.649 3.689 31.951 1.00 89.75 584 ILE A N 1
ATOM 4537 C CA . ILE A 1 584 ? -18.298 3.017 33.212 1.00 89.75 584 ILE A CA 1
ATOM 4538 C C . ILE A 1 584 ? -18.717 3.857 34.429 1.00 89.75 584 ILE A C 1
ATOM 4540 O O . ILE A 1 584 ? -19.320 3.322 35.359 1.00 89.75 584 ILE A O 1
ATOM 4544 N N . ASP A 1 585 ? -18.462 5.170 34.420 1.00 89.12 585 ASP A N 1
ATOM 4545 C CA . ASP A 1 585 ? -18.894 6.076 35.494 1.00 89.12 585 ASP A CA 1
ATOM 4546 C C . ASP A 1 585 ? -20.423 6.076 35.657 1.00 89.12 585 ASP A C 1
ATOM 4548 O O . ASP A 1 585 ? -20.923 6.046 36.783 1.00 89.12 585 ASP A O 1
ATOM 4552 N N . LEU A 1 586 ? -21.177 6.058 34.551 1.00 87.38 586 LEU A N 1
ATOM 4553 C CA . LEU A 1 586 ? -22.641 5.985 34.581 1.00 87.38 586 LEU A CA 1
ATOM 4554 C C . LEU A 1 586 ? -23.142 4.657 35.156 1.00 87.38 586 LEU A C 1
ATOM 4556 O O . LEU A 1 586 ? -24.029 4.676 36.009 1.00 87.38 586 LEU A O 1
ATOM 4560 N N . VAL A 1 587 ? -22.559 3.526 34.748 1.00 84.81 587 VAL A N 1
ATOM 4561 C CA . VAL A 1 587 ? -22.926 2.195 35.269 1.00 84.81 587 VAL A CA 1
ATOM 4562 C C . VAL A 1 587 ? -22.649 2.092 36.775 1.00 84.81 587 VAL A C 1
ATOM 4564 O O . VAL A 1 587 ? -23.423 1.478 37.503 1.00 84.81 587 VAL A O 1
ATOM 4567 N N . ARG A 1 588 ? -21.601 2.760 37.276 1.00 86.44 588 ARG A N 1
ATOM 4568 C CA . ARG A 1 588 ? -21.287 2.848 38.716 1.00 86.44 588 ARG A CA 1
ATOM 4569 C C . ARG A 1 588 ? -22.134 3.872 39.487 1.00 86.44 588 ARG A C 1
ATOM 4571 O O . ARG A 1 588 ? -21.962 4.009 40.696 1.00 86.44 588 ARG A O 1
ATOM 4578 N N . GLY A 1 589 ? -23.012 4.622 38.818 1.00 85.62 589 GLY A N 1
ATOM 4579 C CA . GLY A 1 589 ? -23.827 5.680 39.428 1.00 85.62 589 GLY A CA 1
ATOM 4580 C C . GLY A 1 589 ? -23.095 7.011 39.666 1.00 85.62 589 GLY A C 1
ATOM 4581 O O . GLY A 1 589 ? -23.661 7.926 40.265 1.00 85.62 589 GLY A O 1
ATOM 4582 N N . ASN A 1 590 ? -21.863 7.170 39.173 1.00 87.56 590 ASN A N 1
ATOM 4583 C CA . ASN A 1 590 ? -21.066 8.393 39.285 1.00 87.56 590 ASN A CA 1
ATOM 4584 C C . ASN A 1 590 ? -21.405 9.399 38.168 1.00 87.56 590 ASN A C 1
ATOM 4586 O O . ASN A 1 590 ? -20.610 9.690 37.271 1.00 87.56 590 ASN A O 1
ATOM 4590 N N . THR A 1 591 ? -22.607 9.970 38.225 1.00 85.81 591 THR A N 1
ATOM 4591 C CA . THR A 1 591 ? -23.085 10.913 37.200 1.00 85.81 591 THR A CA 1
ATOM 4592 C C . THR A 1 591 ? -22.264 12.208 37.139 1.00 85.81 591 THR A C 1
ATOM 4594 O O . THR A 1 591 ? -22.106 12.788 36.065 1.00 85.81 591 THR A O 1
ATOM 4597 N N . GLN A 1 592 ? -21.698 12.656 38.266 1.00 85.50 592 GLN A N 1
ATOM 4598 C CA . GLN A 1 592 ? -20.843 13.847 38.322 1.00 85.50 592 GLN A CA 1
ATOM 4599 C C . GLN A 1 592 ? -19.514 13.632 37.582 1.00 85.50 592 GLN A C 1
ATOM 4601 O O . GLN A 1 592 ? -19.105 14.504 36.810 1.00 85.50 592 GLN A O 1
ATOM 4606 N N . GLY A 1 593 ? -18.879 12.466 37.762 1.00 84.69 593 GLY A N 1
ATOM 4607 C CA . GLY A 1 593 ? -17.666 12.075 37.037 1.00 84.69 593 GLY A CA 1
ATOM 4608 C C . GLY A 1 593 ? -17.893 11.974 35.529 1.00 84.69 593 GLY A C 1
ATOM 4609 O O . GLY A 1 593 ? -17.160 12.596 34.758 1.00 84.69 593 GLY A O 1
ATOM 4610 N N . ALA A 1 594 ? -18.979 11.314 35.116 1.00 84.88 594 ALA A N 1
ATOM 4611 C CA . ALA A 1 594 ? -19.357 11.182 33.708 1.00 84.88 594 ALA A CA 1
ATOM 4612 C C . ALA A 1 594 ? -19.498 12.549 33.004 1.00 84.88 594 ALA A C 1
ATOM 4614 O O . ALA A 1 594 ? -18.953 12.770 31.921 1.00 84.88 594 ALA A O 1
ATOM 4615 N N . VAL A 1 595 ? -20.173 13.513 33.642 1.00 81.56 595 VAL A N 1
ATOM 4616 C CA . VAL A 1 595 ? -20.328 14.873 33.094 1.00 81.56 595 VAL A CA 1
ATOM 4617 C C . VAL A 1 595 ? -18.991 15.614 33.018 1.00 81.56 595 VAL A C 1
ATOM 4619 O O . VAL A 1 595 ? -18.758 16.349 32.056 1.00 81.56 595 VAL A O 1
ATOM 4622 N N . LEU A 1 596 ? -18.115 15.453 34.013 1.00 85.31 596 LEU A N 1
ATOM 4623 C CA . LEU A 1 596 ? -16.797 16.091 34.021 1.00 85.31 596 LEU A CA 1
ATOM 4624 C C . LEU A 1 596 ? -15.933 15.598 32.852 1.00 85.31 596 LEU A C 1
ATOM 4626 O O . LEU A 1 596 ? -15.354 16.421 32.144 1.00 85.31 596 LEU A O 1
ATOM 4630 N N . ARG A 1 597 ? -15.912 14.285 32.598 1.00 83.56 597 ARG A N 1
ATOM 4631 C CA . ARG A 1 597 ? -15.165 13.693 31.476 1.00 83.56 597 ARG A CA 1
ATOM 4632 C C . ARG A 1 597 ? -15.697 14.150 30.121 1.00 83.56 597 ARG A C 1
ATOM 4634 O O . ARG A 1 597 ? -14.914 14.566 29.272 1.00 83.56 597 ARG A O 1
ATOM 4641 N N . LEU A 1 598 ? -17.021 14.174 29.939 1.00 79.56 598 LEU A N 1
ATOM 4642 C CA . LEU A 1 598 ? -17.632 14.694 28.709 1.00 79.56 598 LEU A CA 1
ATOM 4643 C C . LEU A 1 598 ? -17.265 16.161 28.451 1.00 79.56 598 LEU A C 1
ATOM 4645 O O . LEU A 1 598 ? -16.997 16.531 27.314 1.00 79.56 598 LEU A O 1
ATOM 4649 N N . LYS A 1 599 ? -17.209 16.993 29.499 1.00 78.56 599 LYS A N 1
ATOM 4650 C CA . LYS A 1 599 ? -16.791 18.402 29.386 1.00 78.56 599 LYS A CA 1
ATOM 4651 C C . LYS A 1 599 ? -15.313 18.576 29.036 1.00 78.56 599 LYS A C 1
ATOM 4653 O O . LYS A 1 599 ? -14.955 19.599 28.463 1.00 78.56 599 LYS A O 1
ATOM 4658 N N . GLN A 1 600 ? -14.463 17.623 29.409 1.00 75.06 600 GLN A N 1
ATOM 4659 C CA . GLN A 1 600 ? -13.034 17.641 29.089 1.00 75.06 600 GLN A CA 1
ATOM 4660 C C . GLN A 1 600 ? -12.751 17.190 27.648 1.00 75.06 600 GLN A C 1
ATOM 4662 O O . GLN A 1 600 ? -11.688 17.494 27.112 1.00 75.06 600 GLN A O 1
ATOM 4667 N N . CYS A 1 601 ? -13.698 16.510 26.994 1.00 73.25 601 CYS A N 1
ATOM 4668 C CA . CYS A 1 601 ? -13.541 16.065 25.616 1.00 73.25 601 CYS A CA 1
ATOM 4669 C C . CYS A 1 601 ? -13.726 17.227 24.628 1.00 73.25 601 CYS A C 1
ATOM 4671 O O . CYS A 1 601 ? -14.824 17.752 24.449 1.00 73.25 601 CYS A O 1
ATOM 4673 N N . SER A 1 602 ? -12.658 17.586 23.914 1.00 69.06 602 SER A N 1
ATOM 4674 C CA . SER A 1 602 ? -12.661 18.675 22.926 1.00 69.06 602 SER A CA 1
ATOM 4675 C C . SER A 1 602 ? -13.525 18.415 21.684 1.00 69.06 602 SER A C 1
ATOM 4677 O O . SER A 1 602 ? -13.765 19.339 20.912 1.00 69.06 602 SER A O 1
ATOM 4679 N N . ARG A 1 603 ? -13.996 17.175 21.486 1.00 69.94 603 ARG A N 1
ATOM 4680 C CA . ARG A 1 603 ? -14.812 16.749 20.335 1.00 69.94 603 ARG A CA 1
ATOM 4681 C C . ARG A 1 603 ? -16.300 16.596 20.652 1.00 69.94 603 ARG A C 1
ATOM 4683 O O . ARG A 1 603 ? -17.034 16.074 19.820 1.00 69.94 603 ARG A O 1
ATOM 4690 N N . VAL A 1 604 ? -16.749 17.014 21.836 1.00 68.38 604 VAL A N 1
ATOM 4691 C CA . VAL A 1 604 ? -18.165 16.955 22.221 1.00 68.38 604 VAL A CA 1
ATOM 4692 C C . VAL A 1 604 ? -18.859 18.272 21.887 1.00 68.38 604 VAL A C 1
ATOM 4694 O O . VAL A 1 604 ? -18.504 19.326 22.417 1.00 68.38 604 VAL A O 1
ATOM 4697 N N . ARG A 1 605 ? -19.899 18.209 21.049 1.00 69.06 605 ARG A N 1
ATOM 4698 C CA . ARG A 1 605 ? -20.827 19.317 20.808 1.00 69.06 605 ARG A CA 1
ATOM 4699 C C . ARG A 1 605 ? -22.125 19.062 21.558 1.00 69.06 605 ARG A C 1
ATOM 4701 O O . ARG A 1 605 ? -22.838 18.098 21.300 1.00 69.06 605 ARG A O 1
ATOM 4708 N N . PHE A 1 606 ? -22.466 19.965 22.471 1.00 68.44 606 PHE A N 1
ATOM 4709 C CA . PHE A 1 606 ? -23.779 19.963 23.109 1.00 68.44 606 PHE A CA 1
ATOM 4710 C C . PHE A 1 606 ? -24.771 20.697 22.212 1.00 68.44 606 PHE A C 1
ATOM 4712 O O . PHE A 1 606 ? -24.690 21.918 22.059 1.00 68.44 606 PHE A O 1
ATOM 4719 N N . LEU A 1 607 ? -25.707 19.960 21.621 1.00 67.25 607 LEU A N 1
ATOM 4720 C CA . LEU A 1 607 ? -26.726 20.545 20.760 1.00 67.25 607 LEU A CA 1
ATOM 4721 C C . LEU A 1 607 ? -27.914 21.037 21.606 1.00 67.25 607 LEU A C 1
ATOM 4723 O O . LEU A 1 607 ? -28.433 20.282 22.439 1.00 67.25 607 LEU A O 1
ATOM 4727 N N . PRO A 1 608 ? -28.368 22.294 21.427 1.00 55.56 608 PRO A N 1
ATOM 4728 C CA . PRO A 1 608 ? -29.566 22.782 22.092 1.00 55.56 608 PRO A CA 1
ATOM 4729 C C . PRO A 1 608 ? -30.799 22.013 21.603 1.00 55.56 608 PRO A C 1
ATOM 4731 O O . PRO A 1 608 ? -30.903 21.642 20.435 1.00 55.56 608 PRO A O 1
ATOM 4734 N N . PHE A 1 609 ? -31.756 21.797 22.505 1.00 53.25 609 PHE A N 1
ATOM 4735 C CA . PHE A 1 609 ? -33.049 21.208 22.165 1.00 53.25 609 PHE A CA 1
ATOM 4736 C C . PHE A 1 609 ? -33.799 22.141 21.199 1.00 53.25 609 PHE A C 1
ATOM 4738 O O . PHE A 1 609 ? -34.193 23.240 21.594 1.00 53.25 609 PHE A O 1
ATOM 4745 N N . LEU A 1 610 ? -33.984 21.718 19.943 1.00 49.66 610 LEU A N 1
ATOM 4746 C CA . LEU A 1 610 ? -34.844 22.396 18.970 1.00 49.66 610 LEU A CA 1
ATOM 4747 C C . LEU A 1 610 ? -36.299 21.964 19.225 1.00 49.66 610 LEU A C 1
ATOM 4749 O O . LEU A 1 610 ? -36.610 20.784 19.060 1.00 49.66 610 LEU A O 1
ATOM 4753 N N . PRO A 1 611 ? -37.204 22.871 19.633 1.00 42.03 611 PRO A N 1
ATOM 4754 C CA . PRO A 1 611 ? -38.619 22.539 19.759 1.00 42.03 611 PRO A CA 1
ATOM 4755 C C . PRO A 1 611 ? -39.188 22.230 18.362 1.00 42.03 611 PRO A C 1
ATOM 4757 O O . PRO A 1 611 ? -39.126 23.095 17.489 1.00 42.03 611 PRO A O 1
ATOM 4760 N N . GLY A 1 612 ? -39.720 21.020 18.136 1.00 47.41 612 GLY A N 1
ATOM 4761 C CA . GLY A 1 612 ? -40.530 20.710 16.942 1.00 47.41 612 GLY A CA 1
ATOM 4762 C C . GLY A 1 612 ? -40.201 19.436 16.148 1.00 47.41 612 GLY A C 1
ATOM 4763 O O . GLY A 1 612 ? -40.935 19.103 15.221 1.00 47.41 612 GLY A O 1
ATOM 4764 N N . THR A 1 613 ? -39.147 18.682 16.470 1.00 43.00 613 THR A N 1
ATOM 4765 C CA . THR A 1 613 ? -38.844 17.408 15.783 1.00 43.00 613 THR A CA 1
ATOM 4766 C C . THR A 1 613 ? -39.377 16.215 16.575 1.00 43.00 613 THR A C 1
ATOM 4768 O O . THR A 1 613 ? -38.744 15.861 17.559 1.00 43.00 613 THR A O 1
ATOM 4771 N N . LEU A 1 614 ? -40.505 15.631 16.127 1.00 41.00 614 LEU A N 1
ATOM 4772 C CA . LEU A 1 614 ? -41.086 14.270 16.310 1.00 41.00 614 LEU A CA 1
ATOM 4773 C C . LEU A 1 614 ? -41.038 13.523 17.670 1.00 41.00 614 LEU A C 1
ATOM 4775 O O . LEU A 1 614 ? -41.832 12.608 17.865 1.00 41.00 614 LEU A O 1
ATOM 4779 N N . ALA A 1 615 ? -40.206 13.918 18.627 1.00 39.44 615 ALA A N 1
ATOM 4780 C CA . ALA A 1 615 ? -40.087 13.368 19.974 1.00 39.44 615 ALA A CA 1
ATOM 4781 C C . ALA A 1 615 ? -41.118 13.952 20.963 1.00 39.44 615 ALA A C 1
ATOM 4783 O O . ALA A 1 615 ? -41.005 13.735 22.160 1.00 39.44 615 ALA A O 1
ATOM 4784 N N . GLU A 1 616 ? -42.129 14.683 20.478 1.00 38.50 616 GLU A N 1
ATOM 4785 C CA . GLU A 1 616 ? -43.287 15.120 21.280 1.00 38.50 616 GLU A CA 1
ATOM 4786 C C . GLU A 1 616 ? -44.397 14.050 21.373 1.00 38.50 616 GLU A C 1
ATOM 4788 O O . GLU A 1 616 ? -45.450 14.315 21.947 1.00 38.50 616 GLU A O 1
ATOM 4793 N N . LYS A 1 617 ? -44.205 12.850 20.800 1.00 34.91 617 LYS A N 1
ATOM 4794 C CA . LYS A 1 617 ? -45.232 11.785 20.759 1.00 34.91 617 LYS A CA 1
ATOM 4795 C C . LYS A 1 617 ? -44.908 10.502 21.539 1.00 34.91 617 LYS A C 1
ATOM 4797 O O . LYS A 1 617 ? -45.605 9.506 21.353 1.00 34.91 617 LYS A O 1
ATOM 4802 N N . LEU A 1 618 ? -43.910 10.521 22.417 1.00 31.31 618 LEU A N 1
ATOM 4803 C CA . LEU A 1 618 ? -43.676 9.489 23.437 1.00 31.31 618 LEU A CA 1
ATOM 4804 C C . LEU A 1 618 ? -43.572 10.177 24.794 1.00 31.31 618 LEU A C 1
ATOM 4806 O O . LEU A 1 618 ? -44.086 9.594 25.772 1.00 31.31 618 LEU A O 1
#

Radius of gyration: 30.75 Å; chains: 1; bounding box: 94×59×86 Å

Sequence (618 aa):
MFNIAVMLYHLHEYEKCFSILENLYQSIEPIDERVAHHVCLLLLDVSLVCHHASRAADVISYFERVGGNNLVSQGDSGNVPPQQLTNLVTKSISAPSNVMLSSDPINSDQIVSTNGPESPLSWLKVHLYKVWILILTRNLKAAKREVKMAMNIARGKDYSLALFLKSQLEYARNNHRKAIKLLMASVSQTETGTSALYYNNLGCIYYQLGKYQTSAVFFSKALGNCSPQRKEKPMKLLSYSQDKSVLFAYNCGLLYLASGKPVLAVRCFQQAGSVFFKRPLLWLRIAECCIMFSEKKSDIDVKIVGRGKWRQLVIEYWNSRNMVQLDPNLSLMFSKSCLLNALHLLDCPYENLNLQPNSNTYGSDQLGAGLGQVTSNGEAKETKVGNSSGNPNPLLQSSVNEYEGLCGKENQKILQAVLADLAYVYLELGNAVKALAAAKCLLRLPECSRVYAFLGNIYAAEAYCLLNQPKLASEHLSSFISGQNSSNTDLPYTQEDCNIWQTRKTVDLDEPNSNNAPMLDQALPQGGSDSWFLKPEEARGVLLADMAAISAAEGDMERAYEAVTLALSLLPNNPEAVLTATYIDLVRGNTQGAVLRLKQCSRVRFLPFLPGTLAEKL